Protein AF-0000000087417294 (afdb_homodimer)

Secondary structure (DSSP, 8-state):
--HHHHHHHHHHTSHHHHHHHHHSPPPPP-HHHHHHHHHHHHHHHHHHHHHHHHTT--HHHHHHHHHHHHHHHHHHHHHHHHHHHHHHHHHHHHHHHHHHHHHHH-HHHHHHHHHHHHHHTT--HHHHHHHHHHHHHSHHHHHHHHHHHTS---SSPPPHHHHHHHHHHHHHHHHTGGGHHHHTTTTS---HHHHHHHHHHHHHHHHHHHHHHHHTTSSS-HHHHHHHHHHHHHHHHHHHHHHHHHHHHH-/--HHHHHHHHHHTSHHHHHHHHHSPPPPP-HHHHHHHHHHHHHHHHHHHHHHHHTT--HHHHHHHHHHHHHHHHHHHHHHHHHHHHHHHHHHHHHHHHHHHHHHH-HHHHHHHHHHHHHHTT--HHHHHHHHHHHHHSHHHHHHHHHHHTS---SSPPPHHHHHHHHHHHHHHHHTGGGHHHHTTTTS---HHHHHHHHHHHHHHHHHHHHHHHHTTSSS-HHHHHHHHHHHHHHHHHHHHHHHHHHHHH-

Solvent-accessible surface area (backbone atoms only — not comparable to full-atom values): 24183 Å² total; per-residue (Å²): 132,55,70,66,56,51,50,50,52,52,59,56,38,33,69,70,48,35,48,54,56,54,70,42,78,49,71,79,79,57,58,38,36,32,42,24,18,24,45,31,24,32,31,55,27,38,16,46,43,44,24,37,53,68,62,68,50,62,67,68,53,35,47,53,53,31,52,37,46,42,52,27,51,23,48,28,46,16,50,19,41,21,52,10,38,41,41,47,46,29,28,53,52,30,52,51,50,51,47,55,49,42,46,73,74,39,43,68,39,49,51,50,44,50,42,50,56,42,40,74,69,67,42,55,71,70,60,33,53,51,50,41,49,54,38,66,71,34,65,68,57,35,48,52,49,43,37,37,65,53,49,39,40,47,90,71,66,74,53,26,71,57,43,15,51,41,18,26,51,27,10,44,61,43,20,43,48,37,47,45,48,53,61,72,36,66,94,50,99,66,57,70,66,58,37,48,52,50,16,50,51,47,39,47,50,48,29,26,48,54,20,27,57,47,16,76,50,24,71,51,54,38,66,60,36,8,50,49,32,28,52,51,46,46,48,32,25,48,48,23,28,54,39,32,49,53,46,49,68,71,94,131,54,69,66,58,51,50,50,51,52,57,56,38,33,69,67,47,35,50,54,56,56,70,42,77,49,72,78,78,58,60,36,35,32,44,24,16,25,47,32,25,32,30,54,28,38,17,48,42,43,24,35,53,68,62,69,49,61,66,68,53,36,47,53,52,30,50,37,47,42,53,28,51,24,48,27,46,16,52,18,42,21,53,10,37,42,42,49,46,30,28,52,52,31,52,51,50,49,48,54,48,43,47,73,75,39,43,70,39,49,51,51,45,51,42,50,56,42,41,73,69,68,42,55,72,71,60,32,54,50,50,40,48,55,40,66,70,34,66,68,56,34,48,53,48,45,38,38,65,56,51,39,40,48,90,70,67,73,53,26,69,59,43,15,50,41,17,25,51,26,10,44,62,42,19,42,48,36,47,46,48,52,61,74,37,65,95,51,96,66,57,69,67,59,38,49,51,51,16,49,52,46,39,46,50,49,30,26,48,53,20,26,57,44,16,75,52,25,70,52,55,38,65,59,35,8,49,50,32,28,50,51,44,45,49,33,26,48,48,23,28,53,39,31,49,52,46,49,68,71,93

InterPro domains:
  IPR008217 Ccc1 family [PF01988] (31-244)
  IPR008217 Ccc1 family [PTHR31851] (20-247)

pLDDT: mean 84.47, std 9.91, range [45.81, 96.56]

Foldseek 3Di:
DDPVVVVVVVVCPPPVNVVVVVPDDDDDDLLVLLLQLQLVLQLVLLLLLLLCVLLVHDLVSSLVVSVVCLQVVLLVQLVVLLVVLVVVVVVLVVLLVVVLVCCVPPVVVLLVVQLVQVVVVPDDDPRSVVVSCVQSVDPVSSSCCCCCRVVVDDPDGDHSNVSSVSSSVSSNVNSCQLSVLSVVCVPPPDDSVVSSVNSLVRSLVSQLVSQLVSCVVPDDHSRVSSVVSSVVSVVSNVVSSVVSNVVSVVD/DDPVVVVVVVVCPPPVNVVVVVPDDDDDDLLVLLLLLQLVLLLQLLLLLLLCVLLVHDLVSSLVVSVVCLQVVLLVVLVVLLVVLVVVVVVLVVLLVVVLVCCVPPVVVLLVVQLVQVVVVPDDDPRSVVVSCVQSVDPVSSSCCCCCRVVVDDPDGDHSNVSSVSSSCSSNVNSCQLSVLSVVCVPPPDDSVVSSVNSLVRSLVSQLVSQLVSCVVPDDHSRVSSVVSSVVSVVSNVVSSVVSNVVSVVD

Structure (mmCIF, N/CA/C/O backbone):
data_AF-0000000087417294-model_v1
#
loop_
_entity.id
_entity.type
_entity.pdbx_description
1 polymer 'VIT family protein'
#
loop_
_atom_site.group_PDB
_atom_site.id
_atom_site.type_symbol
_atom_site.label_atom_id
_atom_site.label_alt_id
_atom_site.label_comp_id
_atom_site.label_asym_id
_atom_site.label_entity_id
_atom_site.label_seq_id
_atom_site.pdbx_PDB_ins_code
_atom_site.Cartn_x
_atom_site.Cartn_y
_atom_site.Cartn_z
_atom_site.occupancy
_atom_site.B_iso_or_equiv
_atom_site.auth_seq_id
_atom_site.auth_comp_id
_atom_site.auth_asym_id
_atom_site.auth_atom_id
_atom_site.pdbx_PDB_model_num
ATOM 1 N N . MET A 1 1 ? -22.031 -25.781 8.367 1 61.5 1 MET A N 1
ATOM 2 C CA . MET A 1 1 ? -22.438 -25.234 7.078 1 61.5 1 MET A CA 1
ATOM 3 C C . MET A 1 1 ? -23.875 -25.641 6.75 1 61.5 1 MET A C 1
ATOM 5 O O . MET A 1 1 ? -24.234 -26.812 6.887 1 61.5 1 MET A O 1
ATOM 9 N N . ASN A 1 2 ? -24.688 -24.672 6.629 1 69 2 ASN A N 1
ATOM 10 C CA . ASN A 1 2 ? -26.094 -24.938 6.359 1 69 2 ASN A CA 1
ATOM 11 C C . ASN A 1 2 ? -26.281 -25.531 4.961 1 69 2 ASN A C 1
ATOM 13 O O . ASN A 1 2 ? -25.406 -25.422 4.113 1 69 2 ASN A O 1
ATOM 17 N N . GLU A 1 3 ? -27.234 -26.312 4.801 1 72.31 3 GLU A N 1
ATOM 18 C CA . GLU A 1 3 ? -27.578 -27 3.553 1 72.31 3 GLU A CA 1
ATOM 19 C C . GLU A 1 3 ? -27.594 -26.016 2.381 1 72.31 3 GLU A C 1
ATOM 21 O O . GLU A 1 3 ? -27.156 -26.359 1.28 1 72.31 3 GLU A O 1
ATOM 26 N N . GLN A 1 4 ? -28.031 -24.859 2.648 1 72.19 4 GLN A N 1
ATOM 27 C CA . GLN A 1 4 ? -28.094 -23.844 1.603 1 72.19 4 GLN A CA 1
ATOM 28 C C . GLN A 1 4 ? -26.688 -23.438 1.157 1 72.19 4 GLN A C 1
ATOM 30 O O . GLN A 1 4 ? -26.453 -23.25 -0.035 1 72.19 4 GLN A O 1
ATOM 35 N N . GLN A 1 5 ? -25.859 -23.359 2.125 1 73.56 5 GLN A N 1
ATOM 36 C CA . GLN A 1 5 ? -24.469 -23.016 1.816 1 73.56 5 GLN A CA 1
ATOM 37 C C . GLN A 1 5 ? -23.797 -24.109 1.014 1 73.56 5 GLN A C 1
ATOM 39 O O . GLN A 1 5 ? -23.016 -23.844 0.102 1 73.56 5 GLN A O 1
ATOM 44 N N . HIS A 1 6 ? -24.266 -25.297 1.333 1 77.56 6 HIS A N 1
ATOM 45 C CA . HIS A 1 6 ? -23.703 -26.438 0.629 1 77.56 6 HIS A CA 1
ATOM 46 C C . HIS A 1 6 ? -24.172 -26.484 -0.823 1 77.56 6 HIS A C 1
ATOM 48 O O . HIS A 1 6 ? -23.375 -26.781 -1.724 1 77.56 6 HIS A O 1
ATOM 54 N N . GLU A 1 7 ? -25.406 -26.141 -0.987 1 77.62 7 GLU A N 1
ATOM 55 C CA . GLU A 1 7 ? -25.969 -26.141 -2.338 1 77.62 7 GLU A CA 1
ATOM 56 C C . GLU A 1 7 ? -25.359 -25.016 -3.184 1 77.62 7 GLU A C 1
ATOM 58 O O . GLU A 1 7 ? -25.078 -25.219 -4.371 1 77.62 7 GLU A O 1
ATOM 63 N N . GLN A 1 8 ? -25.172 -23.922 -2.586 1 74.81 8 GLN A N 1
ATOM 64 C CA . GLN A 1 8 ? -24.562 -22.812 -3.301 1 74.81 8 GLN A CA 1
ATOM 65 C C . GLN A 1 8 ? -23.125 -23.141 -3.693 1 74.81 8 GLN A C 1
ATOM 67 O O . GLN A 1 8 ? -22.688 -22.797 -4.797 1 74.81 8 GLN A O 1
ATOM 72 N N . LEU A 1 9 ? -22.484 -23.734 -2.838 1 80.06 9 LEU A N 1
ATOM 73 C CA . LEU A 1 9 ? -21.109 -24.125 -3.088 1 80.06 9 LEU A CA 1
ATOM 74 C C . LEU A 1 9 ? -21.016 -25.125 -4.234 1 80.06 9 LEU A C 1
ATOM 76 O O . LEU A 1 9 ? -20.125 -25.047 -5.074 1 80.06 9 LEU A O 1
ATOM 80 N N . ARG A 1 10 ? -22.062 -26.031 -4.273 1 77.56 10 ARG A N 1
ATOM 81 C CA . ARG A 1 10 ? -22.094 -27.016 -5.355 1 77.56 10 ARG A CA 1
ATOM 82 C C . ARG A 1 10 ? -22.391 -26.344 -6.691 1 77.56 10 ARG A C 1
ATOM 84 O O . ARG A 1 10 ? -21.812 -26.703 -7.719 1 77.56 10 ARG A O 1
ATOM 91 N N . LYS A 1 11 ? -23.297 -25.375 -6.547 1 76.94 11 LYS A N 1
ATOM 92 C CA . LYS A 1 11 ? -23.641 -24.625 -7.758 1 76.94 11 LYS A CA 1
ATOM 93 C C . LYS A 1 11 ? -22.453 -23.844 -8.289 1 76.94 11 LYS A C 1
ATOM 95 O O . LYS A 1 11 ? -22.25 -23.766 -9.508 1 76.94 11 LYS A O 1
ATOM 100 N N . GLU A 1 12 ? -21.625 -23.328 -7.398 1 76.81 12 GLU A N 1
ATOM 101 C CA . GLU A 1 12 ? -20.469 -22.516 -7.766 1 76.81 12 GLU A CA 1
ATOM 102 C C . GLU A 1 12 ? -19.328 -23.375 -8.281 1 76.81 12 GLU A C 1
ATOM 104 O O . GLU A 1 12 ? -18.375 -22.875 -8.875 1 76.81 12 GLU A O 1
ATOM 109 N N . HIS A 1 13 ? -19.531 -24.656 -8.188 1 81.25 13 HIS A N 1
ATOM 110 C CA . HIS A 1 13 ? -18.438 -25.547 -8.578 1 81.25 13 HIS A CA 1
ATOM 111 C C . HIS A 1 13 ? -18.828 -26.422 -9.766 1 81.25 13 HIS A C 1
ATOM 113 O O . HIS A 1 13 ? -18.172 -27.422 -10.047 1 81.25 13 HIS A O 1
ATOM 119 N N . ARG A 1 14 ? -19.953 -25.969 -10.398 1 73.75 14 ARG A N 1
ATOM 120 C CA . ARG A 1 14 ? -20.281 -26.562 -11.688 1 73.75 14 ARG A CA 1
ATOM 121 C C . ARG A 1 14 ? -19.219 -26.219 -12.734 1 73.75 14 ARG A C 1
ATOM 123 O O . ARG A 1 14 ? -18.641 -25.125 -12.688 1 73.75 14 ARG A O 1
ATOM 130 N N . PRO A 1 15 ? -18.969 -27.109 -13.594 1 76.44 15 PRO A N 1
ATOM 131 C CA . PRO A 1 15 ? -17.875 -26.922 -14.562 1 76.44 15 PRO A CA 1
ATOM 132 C C . PRO A 1 15 ? -17.984 -25.609 -15.312 1 76.44 15 PRO A C 1
ATOM 134 O O . PRO A 1 15 ? -16.969 -24.938 -15.523 1 76.44 15 PRO A O 1
ATOM 137 N N . GLU A 1 16 ? -19.109 -25.188 -15.742 1 77.69 16 GLU A N 1
ATOM 138 C CA . GLU A 1 16 ? -19.281 -23.938 -16.484 1 77.69 16 GLU A CA 1
ATOM 139 C C . GLU A 1 16 ? -18.938 -22.734 -15.609 1 77.69 16 GLU A C 1
ATOM 141 O O . GLU A 1 16 ? -18.297 -21.781 -16.062 1 77.69 16 GLU A O 1
ATOM 146 N N . ALA A 1 17 ? -19.391 -22.812 -14.391 1 73.5 17 ALA A N 1
ATOM 147 C CA . ALA A 1 17 ? -19.125 -21.719 -13.445 1 73.5 17 ALA A CA 1
ATOM 148 C C . ALA A 1 17 ? -17.641 -21.625 -13.125 1 73.5 17 ALA A C 1
ATOM 150 O O . ALA A 1 17 ? -17.094 -20.516 -13.023 1 73.5 17 ALA A O 1
ATOM 151 N N . VAL A 1 18 ? -17.094 -22.75 -12.992 1 77.12 18 VAL A N 1
ATOM 152 C CA . VAL A 1 18 ? -15.664 -22.797 -12.688 1 77.12 18 VAL A CA 1
ATOM 153 C C . VAL A 1 18 ? -14.867 -22.219 -13.844 1 77.12 18 VAL A C 1
ATOM 155 O O . VAL A 1 18 ? -13.984 -21.375 -13.633 1 77.12 18 VAL A O 1
ATOM 158 N N . ALA A 1 19 ? -15.219 -22.594 -15.008 1 74.44 19 ALA A N 1
ATOM 159 C CA . ALA A 1 19 ? -14.516 -22.125 -16.188 1 74.44 19 ALA A CA 1
ATOM 160 C C . ALA A 1 19 ? -14.609 -20.609 -16.328 1 74.44 19 ALA A C 1
ATOM 162 O O . ALA A 1 19 ? -13.625 -19.938 -16.641 1 74.44 19 ALA A O 1
ATOM 163 N N . LYS A 1 20 ? -15.773 -20.109 -16.109 1 72.44 20 LYS A N 1
ATOM 164 C CA . LYS A 1 20 ? -16 -18.656 -16.219 1 72.44 20 LYS A CA 1
ATOM 165 C C . LYS A 1 20 ? -15.203 -17.906 -15.156 1 72.44 20 LYS A C 1
ATOM 167 O O . LYS A 1 20 ? -14.594 -16.875 -15.438 1 72.44 20 LYS A O 1
ATOM 172 N N . ARG A 1 21 ? -15.211 -18.422 -13.977 1 74.12 21 ARG A N 1
ATOM 173 C CA . ARG A 1 21 ? -14.539 -17.766 -12.852 1 74.12 21 ARG A CA 1
ATOM 174 C C . ARG A 1 21 ? -13.023 -17.766 -13.047 1 74.12 21 ARG A C 1
ATOM 176 O O . ARG A 1 21 ? -12.367 -16.75 -12.844 1 74.12 21 ARG A O 1
ATOM 183 N N . ILE A 1 22 ? -12.555 -18.859 -13.438 1 73.19 22 ILE A N 1
ATOM 184 C CA . ILE A 1 22 ? -11.109 -19.016 -13.578 1 73.19 22 ILE A CA 1
ATOM 185 C C . ILE A 1 22 ? -10.617 -18.172 -14.766 1 73.19 22 ILE A C 1
ATOM 187 O O . ILE A 1 22 ? -9.516 -17.625 -14.727 1 73.19 22 ILE A O 1
ATOM 191 N N . ALA A 1 23 ? -11.453 -18.047 -15.734 1 69.62 23 ALA A N 1
ATOM 192 C CA . ALA A 1 23 ? -11.094 -17.266 -16.906 1 69.62 23 ALA A CA 1
ATOM 193 C C . ALA A 1 23 ? -11.07 -15.773 -16.594 1 69.62 23 ALA A C 1
ATOM 195 O O . ALA A 1 23 ? -10.414 -14.992 -17.297 1 69.62 23 ALA A O 1
ATOM 196 N N . GLY A 1 24 ? -11.68 -15.469 -15.555 1 65.31 24 GLY A N 1
ATOM 197 C CA . GLY A 1 24 ? -11.75 -14.062 -15.195 1 65.31 24 GLY A CA 1
ATOM 198 C C . GLY A 1 24 ? -10.5 -13.562 -14.492 1 65.31 24 GLY A C 1
ATOM 199 O O . GLY A 1 24 ? -9.68 -14.359 -14.039 1 65.31 24 GLY A O 1
ATOM 200 N N . GLU A 1 25 ? -10.203 -12.266 -14.625 1 63.78 25 GLU A N 1
ATOM 201 C CA . GLU A 1 25 ? -9.062 -11.648 -13.961 1 63.78 25 GLU A CA 1
ATOM 202 C C . GLU A 1 25 ? -9.258 -11.609 -12.445 1 63.78 25 GLU A C 1
ATOM 204 O O . GLU A 1 25 ? -10.367 -11.359 -11.961 1 63.78 25 GLU A O 1
ATOM 209 N N . PRO A 1 26 ? -8.211 -12.078 -11.797 1 64.19 26 PRO A N 1
ATOM 210 C CA . PRO A 1 26 ? -8.328 -11.992 -10.336 1 64.19 26 PRO A CA 1
ATOM 211 C C . PRO A 1 26 ? -8.656 -10.578 -9.852 1 64.19 26 PRO A C 1
ATOM 213 O O . PRO A 1 26 ? -8.227 -9.602 -10.469 1 64.19 26 PRO A O 1
ATOM 216 N N . LEU A 1 27 ? -9.523 -10.469 -9.008 1 60.12 27 LEU A N 1
ATOM 217 C CA . LEU A 1 27 ? -9.969 -9.18 -8.492 1 60.12 27 LEU A CA 1
ATOM 218 C C . LEU A 1 27 ? -8.859 -8.508 -7.688 1 60.12 27 LEU A C 1
ATOM 220 O O . LEU A 1 27 ? -8.234 -9.141 -6.836 1 60.12 27 LEU A O 1
ATOM 224 N N . GLN A 1 28 ? -8.523 -7.387 -8.258 1 65.25 28 GLN A N 1
ATOM 225 C CA . GLN A 1 28 ? -7.594 -6.555 -7.496 1 65.25 28 GLN A CA 1
ATOM 226 C C . GLN A 1 28 ? -8.242 -6.039 -6.215 1 65.25 28 GLN A C 1
ATOM 228 O O . GLN A 1 28 ? -9.422 -5.684 -6.211 1 65.25 28 GLN A O 1
ATOM 233 N N . ASN A 1 29 ? -7.477 -6.242 -5.129 1 77.31 29 ASN A N 1
ATOM 234 C CA . ASN A 1 29 ? -8.039 -5.797 -3.857 1 77.31 29 ASN A CA 1
ATOM 235 C C . ASN A 1 29 ? -7.414 -4.48 -3.4 1 77.31 29 ASN A C 1
ATOM 237 O O . ASN A 1 29 ? -6.199 -4.305 -3.475 1 77.31 29 ASN A O 1
ATOM 241 N N . TYR A 1 30 ? -8.273 -3.475 -3.174 1 86.44 30 TYR A N 1
ATOM 242 C CA . TYR A 1 30 ? -7.848 -2.156 -2.717 1 86.44 30 TYR A CA 1
ATOM 243 C C . TYR A 1 30 ? -8.203 -1.95 -1.248 1 86.44 30 TYR A C 1
ATOM 245 O O . TYR A 1 30 ? -8.43 -0.82 -0.811 1 86.44 30 TYR A O 1
ATOM 253 N N . LEU A 1 31 ? -8.273 -3.033 -0.573 1 86.12 31 LEU A N 1
ATOM 254 C CA . LEU A 1 31 ? -8.617 -2.996 0.844 1 86.12 31 LEU A CA 1
ATOM 255 C C . LEU A 1 31 ? -7.562 -2.234 1.641 1 86.12 31 LEU A C 1
ATOM 257 O O . LEU A 1 31 ? -7.898 -1.429 2.512 1 86.12 31 LEU A O 1
ATOM 261 N N . ARG A 1 32 ? -6.359 -2.49 1.331 1 87.75 32 ARG A N 1
ATOM 262 C CA . ARG A 1 32 ? -5.277 -1.798 2.02 1 87.75 32 ARG A CA 1
ATOM 263 C C . ARG A 1 32 ? -5.371 -0.29 1.815 1 87.75 32 ARG A C 1
ATOM 265 O O . ARG A 1 32 ? -5.242 0.48 2.77 1 87.75 32 ARG A O 1
ATOM 272 N N . ASP A 1 33 ? -5.621 0.11 0.628 1 92.62 33 ASP A N 1
ATOM 273 C CA . ASP A 1 33 ? -5.727 1.525 0.285 1 92.62 33 ASP A CA 1
ATOM 274 C C . ASP A 1 33 ? -6.898 2.182 1.008 1 92.62 33 ASP A C 1
ATOM 276 O O . ASP A 1 33 ? -6.789 3.314 1.481 1 92.62 33 ASP A O 1
ATOM 280 N N . PHE A 1 34 ? -8 1.476 1.045 1 91.81 34 PHE A N 1
ATOM 281 C CA . PHE A 1 34 ? -9.195 1.968 1.723 1 91.81 34 PHE A CA 1
ATOM 282 C C . PHE A 1 34 ? -8.938 2.143 3.215 1 91.81 34 PHE A C 1
ATOM 284 O O . PHE A 1 34 ? -9.266 3.184 3.787 1 91.81 34 PHE A O 1
ATOM 291 N N . VAL A 1 35 ? -8.391 1.162 3.824 1 90.5 35 VAL A N 1
ATOM 292 C CA . VAL A 1 35 ? -8.133 1.181 5.262 1 90.5 35 VAL A CA 1
ATOM 293 C C . VAL A 1 35 ? -7.105 2.26 5.59 1 90.5 35 VAL A C 1
ATOM 295 O O . VAL A 1 35 ? -7.289 3.033 6.531 1 90.5 35 VAL A O 1
ATOM 298 N N . TYR A 1 36 ? -6.113 2.264 4.797 1 90.75 36 TYR A N 1
ATOM 299 C CA . TYR A 1 36 ? -5.039 3.238 4.961 1 90.75 36 TYR A CA 1
ATOM 300 C C . TYR A 1 36 ? -5.586 4.66 4.902 1 90.75 36 TYR A C 1
ATOM 302 O O . TYR A 1 36 ? -5.336 5.465 5.805 1 90.75 36 TYR A O 1
ATOM 310 N N . GLY A 1 37 ? -6.289 4.969 3.895 1 92.88 37 GLY A N 1
ATOM 311 C CA . GLY A 1 37 ? -6.867 6.293 3.729 1 92.88 37 GLY A CA 1
ATOM 312 C C . GLY A 1 37 ? -7.844 6.66 4.828 1 92.88 37 GLY A C 1
ATOM 313 O O . GLY A 1 37 ? -7.809 7.777 5.348 1 92.88 37 GLY A O 1
ATOM 314 N N . SER A 1 38 ? -8.68 5.746 5.172 1 93.94 38 SER A N 1
ATOM 315 C CA . SER A 1 38 ? -9.719 5.988 6.168 1 93.94 38 SER A CA 1
ATOM 316 C C . SER A 1 38 ? -9.109 6.328 7.527 1 93.94 38 SER A C 1
ATOM 318 O O . SER A 1 38 ? -9.469 7.34 8.133 1 93.94 38 SER A O 1
ATOM 320 N N . ILE A 1 39 ? -8.211 5.562 7.953 1 91.12 39 ILE A N 1
ATOM 321 C CA . ILE A 1 39 ? -7.648 5.707 9.289 1 91.12 39 ILE A CA 1
ATOM 322 C C . ILE A 1 39 ? -6.766 6.949 9.344 1 91.12 39 ILE A C 1
ATOM 324 O O . ILE A 1 39 ? -6.867 7.75 10.281 1 91.12 39 ILE A O 1
ATOM 328 N N . ASP A 1 40 ? -5.965 7.113 8.344 1 92 40 ASP A N 1
ATOM 329 C CA . ASP A 1 40 ? -5.07 8.266 8.336 1 92 40 ASP A CA 1
ATOM 330 C C . ASP A 1 40 ? -5.855 9.57 8.289 1 92 40 ASP A C 1
ATOM 332 O O . ASP A 1 40 ? -5.508 10.539 8.977 1 92 40 ASP A O 1
ATOM 336 N N . GLY A 1 41 ? -6.809 9.586 7.438 1 91.75 41 GLY A N 1
ATOM 337 C CA . GLY A 1 41 ? -7.648 10.766 7.371 1 91.75 41 GLY A CA 1
ATOM 338 C C . GLY A 1 41 ? -8.281 11.125 8.703 1 91.75 41 GLY A C 1
ATOM 339 O O . GLY A 1 41 ? -8.289 12.289 9.102 1 91.75 41 GLY A O 1
ATOM 340 N N . CYS A 1 42 ? -8.758 10.172 9.344 1 91.62 42 CYS A N 1
ATOM 341 C CA . CYS A 1 42 ? -9.422 10.367 10.625 1 91.62 42 CYS A CA 1
ATOM 342 C C . CYS A 1 42 ? -8.438 10.836 11.688 1 91.62 42 CYS A C 1
ATOM 344 O O . CYS A 1 42 ? -8.727 11.766 12.445 1 91.62 42 CYS A O 1
ATOM 346 N N . VAL A 1 43 ? -7.309 10.227 11.711 1 87.75 43 VAL A N 1
ATOM 347 C CA . VAL A 1 43 ? -6.301 10.531 12.727 1 87.75 43 VAL A CA 1
ATOM 348 C C . VAL A 1 43 ? -5.766 11.945 12.516 1 87.75 43 VAL A C 1
ATOM 350 O O . VAL A 1 43 ? -5.652 12.719 13.469 1 87.75 43 VAL A O 1
ATOM 353 N N . THR A 1 44 ? -5.461 12.289 11.336 1 86 44 THR A N 1
ATOM 354 C CA . THR A 1 44 ? -4.836 13.578 11.055 1 86 44 THR A CA 1
ATOM 355 C C . THR A 1 44 ? -5.828 14.719 11.266 1 86 44 THR A C 1
ATOM 357 O O . THR A 1 44 ? -5.465 15.781 11.773 1 86 44 THR A O 1
ATOM 360 N N . THR A 1 45 ? -7.016 14.5 10.836 1 89 45 THR A N 1
ATOM 361 C CA . THR A 1 45 ? -8.023 15.539 11.039 1 89 45 THR A CA 1
ATOM 362 C C . THR A 1 45 ? -8.32 15.711 12.523 1 89 45 THR A C 1
ATOM 364 O O . THR A 1 45 ? -8.461 16.844 13.008 1 89 45 THR A O 1
ATOM 367 N N . PHE A 1 46 ? -8.477 14.672 13.211 1 87.88 46 PHE A N 1
ATOM 368 C CA . PHE A 1 46 ? -8.719 14.75 14.648 1 87.88 46 PHE A CA 1
ATOM 369 C C . PHE A 1 46 ? -7.555 15.438 15.352 1 87.88 46 PHE A C 1
ATOM 371 O O . PHE A 1 46 ? -7.754 16.172 16.328 1 87.88 46 PHE A O 1
ATOM 378 N N . ALA A 1 47 ? -6.418 15.164 14.852 1 81.5 47 ALA A N 1
ATOM 379 C CA . ALA A 1 47 ? -5.242 15.828 15.406 1 81.5 47 ALA A CA 1
ATOM 380 C C . ALA A 1 47 ? -5.355 17.344 15.273 1 81.5 47 ALA A C 1
ATOM 382 O O . ALA A 1 47 ? -4.988 18.078 16.188 1 81.5 47 ALA A O 1
ATOM 383 N N . VAL A 1 48 ? -5.758 17.797 14.164 1 80.19 48 VAL A N 1
ATOM 384 C CA . VAL A 1 48 ? -5.953 19.234 13.945 1 80.19 48 VAL A CA 1
ATOM 385 C C . VAL A 1 48 ? -7.02 19.766 14.898 1 80.19 48 VAL A C 1
ATOM 387 O O . VAL A 1 48 ? -6.836 20.812 15.523 1 80.19 48 VAL A O 1
ATOM 390 N N . VAL A 1 49 ? -8.125 19.062 15.008 1 85.25 49 VAL A N 1
ATOM 391 C CA . VAL A 1 49 ? -9.211 19.422 15.914 1 85.25 49 VAL A CA 1
ATOM 392 C C . VAL A 1 49 ? -8.68 19.516 17.344 1 85.25 49 VAL A C 1
ATOM 394 O O . VAL A 1 49 ? -8.922 20.516 18.031 1 85.25 49 VAL A O 1
ATOM 397 N N . SER A 1 50 ? -8 18.531 17.75 1 82.75 50 SER A N 1
ATOM 398 C CA . SER A 1 50 ? -7.465 18.453 19.094 1 82.75 50 SER A CA 1
ATOM 399 C C . SER A 1 50 ? -6.453 19.578 19.344 1 82.75 50 SER A C 1
ATOM 401 O O . SER A 1 50 ? -6.418 20.156 20.438 1 82.75 50 SER A O 1
ATOM 403 N N . GLY A 1 51 ? -5.66 19.797 18.391 1 75.56 51 GLY A N 1
ATOM 404 C CA . GLY A 1 51 ? -4.68 20.859 18.516 1 75.56 51 GLY A CA 1
ATOM 405 C C . GLY A 1 51 ? -5.309 22.234 18.656 1 75.56 51 GLY A C 1
ATOM 406 O O . GLY A 1 51 ? -4.887 23.031 19.5 1 75.56 51 GLY A O 1
ATOM 407 N N . VAL A 1 52 ? -6.277 22.562 17.891 1 77.69 52 VAL A N 1
ATOM 408 C CA . VAL A 1 52 ? -6.938 23.875 17.891 1 77.69 52 VAL A CA 1
ATOM 409 C C . VAL A 1 52 ? -7.711 24.062 19.188 1 77.69 52 VAL A C 1
ATOM 411 O O . VAL A 1 52 ? -7.652 25.125 19.797 1 77.69 52 VAL A O 1
ATOM 414 N N . ILE A 1 53 ? -8.406 23.062 19.594 1 80.69 53 ILE A N 1
ATOM 415 C CA . ILE A 1 53 ? -9.172 23.125 20.828 1 80.69 53 ILE A CA 1
ATOM 416 C C . ILE A 1 53 ? -8.219 23.219 22.016 1 80.69 53 ILE A C 1
ATOM 418 O O . ILE A 1 53 ? -8.484 23.938 22.984 1 80.69 53 ILE A O 1
ATOM 422 N N . GLY A 1 54 ? -7.223 22.453 21.969 1 75.31 54 GLY A N 1
ATOM 423 C CA . GLY A 1 54 ? -6.215 22.531 23.016 1 75.31 54 GLY A CA 1
ATOM 424 C C . GLY A 1 54 ? -5.582 23.906 23.141 1 75.31 54 GLY A C 1
ATOM 425 O O . GLY A 1 54 ? -5.195 24.328 24.234 1 75.31 54 GLY A O 1
ATOM 426 N N . ALA A 1 55 ? -5.484 24.594 22.047 1 72 55 ALA A N 1
ATOM 427 C CA . ALA A 1 55 ? -4.93 25.938 22.016 1 72 55 ALA A CA 1
ATOM 428 C C . ALA A 1 55 ? -5.996 26.984 22.344 1 72 55 ALA A C 1
ATOM 430 O O . ALA A 1 55 ? -5.719 28.188 22.359 1 72 55 ALA A O 1
ATOM 431 N N . GLU A 1 56 ? -7.223 26.578 22.562 1 79.44 56 GLU A N 1
ATOM 432 C CA . GLU A 1 56 ? -8.352 27.438 22.922 1 79.44 56 GLU A CA 1
ATOM 433 C C . GLU A 1 56 ? -8.641 28.453 21.828 1 79.44 56 GLU A C 1
ATOM 435 O O . GLU A 1 56 ? -8.852 29.641 22.109 1 79.44 56 GLU A O 1
ATOM 440 N N . LEU A 1 57 ? -8.562 27.984 20.688 1 77.25 57 LEU A N 1
ATOM 441 C CA . LEU A 1 57 ? -8.906 28.812 19.531 1 77.25 57 LEU A CA 1
ATOM 442 C C . LEU A 1 57 ? -10.383 28.656 19.188 1 77.25 57 LEU A C 1
ATOM 444 O O . LEU A 1 57 ? -11.023 27.688 19.578 1 77.25 57 LEU A O 1
ATOM 448 N N . PRO A 1 58 ? -10.914 29.656 18.453 1 82.25 58 PRO A N 1
ATOM 449 C CA . PRO A 1 58 ? -12.344 29.609 18.109 1 82.25 58 PRO A CA 1
ATOM 450 C C . PRO A 1 58 ? -12.695 28.438 17.203 1 82.25 58 PRO A C 1
ATOM 452 O O . PRO A 1 58 ? -11.844 27.922 16.484 1 82.25 58 PRO A O 1
ATOM 455 N N . VAL A 1 59 ? -13.953 28.062 17.188 1 87.25 59 VAL A N 1
ATOM 456 C CA . VAL A 1 59 ? -14.492 26.922 16.438 1 87.25 59 VAL A CA 1
ATOM 457 C C . VAL A 1 59 ? -14.305 27.156 14.945 1 87.25 59 VAL A C 1
ATOM 459 O O . VAL A 1 59 ? -14.07 26.219 14.188 1 87.25 59 VAL A O 1
ATOM 462 N N . SER A 1 60 ? -14.359 28.406 14.586 1 8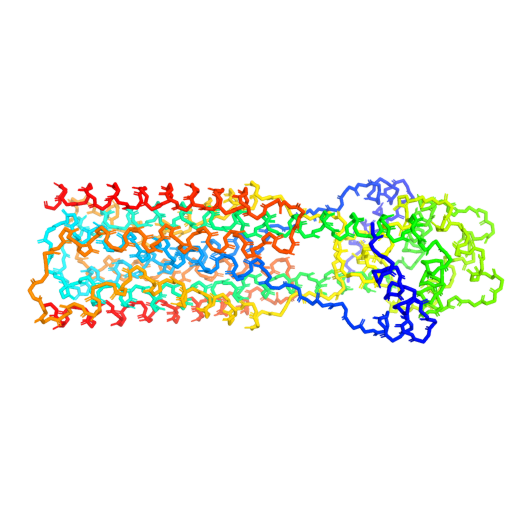5.19 60 SER A N 1
ATOM 463 C CA . SER A 1 60 ? -14.195 28.734 13.172 1 85.19 60 SER A CA 1
ATOM 464 C C . SER A 1 60 ? -12.82 28.297 12.664 1 85.19 60 SER A C 1
ATOM 466 O O . SER A 1 60 ? -12.68 27.891 11.508 1 85.19 60 SER A O 1
ATOM 468 N N . VAL A 1 61 ? -11.875 28.281 13.523 1 80.38 61 VAL A N 1
ATOM 469 C CA . VAL A 1 61 ? -10.508 27.906 13.164 1 80.38 61 VAL A CA 1
ATOM 470 C C . VAL A 1 61 ? -10.43 26.391 12.953 1 80.38 61 VAL A C 1
ATOM 472 O O . VAL A 1 61 ? -9.734 25.922 12.062 1 80.38 61 VAL A O 1
ATOM 475 N N . VAL A 1 62 ? -11.125 25.672 13.672 1 84.19 62 VAL A N 1
ATOM 476 C CA . VAL A 1 62 ? -11.172 24.219 13.523 1 84.19 62 VAL A CA 1
ATOM 477 C C . VAL A 1 62 ? -11.703 23.859 12.133 1 84.19 62 VAL A C 1
ATOM 479 O O . VAL A 1 62 ? -11.141 23 11.453 1 84.19 62 VAL A O 1
ATOM 482 N N . VAL A 1 63 ? -12.734 24.5 11.75 1 86.81 63 VAL A N 1
ATOM 483 C CA . VAL A 1 63 ? -13.391 24.188 10.492 1 86.81 63 VAL A CA 1
ATOM 484 C C . VAL A 1 63 ? -12.477 24.547 9.328 1 86.81 63 VAL A C 1
ATOM 486 O O . VAL A 1 63 ? -12.281 23.75 8.406 1 86.81 63 VAL A O 1
ATOM 489 N N . ILE A 1 64 ? -11.875 25.656 9.422 1 80.88 64 ILE A N 1
ATOM 490 C CA . ILE A 1 64 ? -11.031 26.141 8.336 1 80.88 64 ILE A CA 1
ATOM 491 C C . ILE A 1 64 ? -9.781 25.266 8.227 1 80.88 64 ILE A C 1
ATOM 493 O O . ILE A 1 64 ? -9.492 24.734 7.156 1 80.88 64 ILE A O 1
ATOM 497 N N . LEU A 1 65 ? -9.109 25.062 9.328 1 77.75 65 LEU A N 1
ATOM 498 C CA . LEU A 1 65 ? -7.871 24.281 9.312 1 77.75 65 LEU A CA 1
ATOM 499 C C . LEU A 1 65 ? -8.156 22.812 9.078 1 77.75 65 LEU A C 1
ATOM 501 O O . LEU A 1 65 ? -7.367 22.109 8.445 1 77.75 65 LEU A O 1
ATOM 505 N N . GLY A 1 66 ? -9.266 22.422 9.648 1 84.62 66 GLY A N 1
ATOM 506 C CA . GLY A 1 66 ? -9.656 21.031 9.461 1 84.62 66 GLY A CA 1
ATOM 507 C C . GLY A 1 66 ? -9.914 20.672 8.008 1 84.62 66 GLY A C 1
ATOM 508 O O . GLY A 1 66 ? -9.398 19.672 7.512 1 84.62 66 GLY A O 1
ATOM 509 N N . PHE A 1 67 ? -10.609 21.516 7.32 1 85.81 67 PHE A N 1
ATOM 510 C CA . PHE A 1 67 ? -10.914 21.266 5.918 1 85.81 67 PHE A CA 1
ATOM 511 C C . PHE A 1 67 ? -9.672 21.438 5.051 1 85.81 67 PHE A C 1
ATOM 513 O O . PHE A 1 67 ? -9.461 20.672 4.102 1 85.81 67 PHE A O 1
ATOM 520 N N . ALA A 1 68 ? -8.977 22.469 5.348 1 80.69 68 ALA A N 1
ATOM 521 C CA . ALA A 1 68 ? -7.734 22.688 4.613 1 80.69 68 ALA A CA 1
ATOM 522 C C . ALA A 1 68 ? -6.812 21.469 4.73 1 80.69 68 ALA A C 1
ATOM 524 O O . ALA A 1 68 ? -6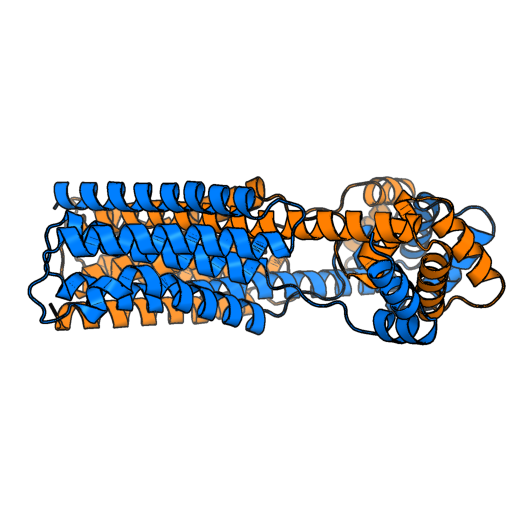.27 21 3.729 1 80.69 68 ALA A O 1
ATOM 525 N N . ASN A 1 69 ? -6.637 21 5.91 1 81.38 69 ASN A N 1
ATOM 526 C CA . ASN A 1 69 ? -5.789 19.828 6.156 1 81.38 69 ASN A CA 1
ATOM 527 C C . ASN A 1 69 ? -6.352 18.578 5.496 1 81.38 69 ASN A C 1
ATOM 529 O O . ASN A 1 69 ? -5.602 17.781 4.93 1 81.38 69 ASN A O 1
ATOM 533 N N . LEU A 1 70 ? -7.617 18.438 5.602 1 87.94 70 LEU A N 1
ATOM 534 C CA . LEU A 1 70 ? -8.281 17.25 5.051 1 87.94 70 LEU A CA 1
ATOM 535 C C . LEU A 1 70 ? -8.023 17.141 3.553 1 87.94 70 LEU A C 1
ATOM 537 O O . LEU A 1 70 ? -7.637 16.078 3.066 1 87.94 70 LEU A O 1
ATOM 541 N N . PHE A 1 71 ? -8.141 18.188 2.844 1 84.31 71 PHE A N 1
ATOM 542 C CA . PHE A 1 71 ? -7.992 18.141 1.394 1 84.31 71 PHE A CA 1
ATOM 543 C C . PHE A 1 71 ? -6.52 18.109 0.999 1 84.31 71 PHE A C 1
ATOM 545 O O . PHE A 1 71 ? -6.129 17.359 0.099 1 84.31 71 PHE A O 1
ATOM 552 N N . ALA A 1 72 ? -5.746 18.938 1.667 1 81.19 72 ALA A N 1
ATOM 553 C CA . ALA A 1 72 ? -4.32 18.969 1.352 1 81.19 72 ALA A CA 1
ATOM 554 C C . ALA A 1 72 ? -3.656 17.625 1.652 1 81.19 72 ALA A C 1
ATOM 556 O O . ALA A 1 72 ? -2.912 17.094 0.824 1 81.19 72 ALA A O 1
ATOM 557 N N . ASP A 1 73 ? -3.9 17.078 2.816 1 85.69 73 ASP A N 1
ATOM 558 C CA . ASP A 1 73 ? -3.322 15.797 3.209 1 85.69 73 ASP A CA 1
ATOM 559 C C . ASP A 1 73 ? -3.883 14.656 2.361 1 85.69 73 ASP A C 1
ATOM 561 O O . ASP A 1 73 ? -3.166 13.711 2.029 1 85.69 73 ASP A O 1
ATOM 565 N N . GLY A 1 74 ? -5.191 14.766 2.121 1 89.81 74 GLY A N 1
ATOM 566 C CA . GLY A 1 74 ? -5.789 13.766 1.253 1 89.81 74 GLY A CA 1
ATOM 567 C C . GLY A 1 74 ? -5.16 13.719 -0.127 1 89.81 74 GLY A C 1
ATOM 568 O O . GLY A 1 74 ? -4.871 12.641 -0.648 1 89.81 74 GLY A O 1
ATOM 569 N N . PHE A 1 75 ? -5.043 14.875 -0.665 1 87.81 75 PHE A N 1
ATOM 570 C CA . PHE A 1 75 ? -4.426 14.953 -1.982 1 87.81 75 PHE A CA 1
ATOM 571 C C . PHE A 1 75 ? -2.982 14.469 -1.933 1 87.81 75 PHE A C 1
ATOM 573 O O . PHE A 1 75 ? -2.543 13.719 -2.809 1 87.81 75 PHE A O 1
ATOM 580 N N . SER A 1 76 ? -2.232 14.898 -0.958 1 87.5 76 SER A N 1
ATOM 581 C CA . SER A 1 76 ? -0.853 14.453 -0.781 1 87.5 76 SER A CA 1
ATOM 582 C C . SER A 1 76 ? -0.77 12.938 -0.661 1 87.5 76 SER A C 1
ATOM 584 O O . SER A 1 76 ? 0.086 12.305 -1.283 1 87.5 76 SER A O 1
ATOM 586 N N . MET A 1 77 ? -1.62 12.328 0.084 1 91.88 77 MET A N 1
ATOM 587 C CA . MET A 1 77 ? -1.625 10.883 0.281 1 91.88 77 MET A CA 1
ATOM 588 C C . MET A 1 77 ? -1.969 10.164 -1.017 1 91.88 77 MET A C 1
ATOM 590 O O . MET A 1 77 ? -1.396 9.109 -1.317 1 91.88 77 MET A O 1
ATOM 594 N N . ALA A 1 78 ? -2.93 10.75 -1.704 1 92.94 78 ALA A N 1
ATOM 595 C CA . ALA A 1 78 ? -3.318 10.156 -2.98 1 92.94 78 ALA A CA 1
ATOM 596 C C . ALA A 1 78 ? -2.15 10.148 -3.961 1 92.94 78 ALA A C 1
ATOM 598 O O . ALA A 1 78 ? -1.891 9.141 -4.621 1 92.94 78 ALA A O 1
ATOM 599 N N . VAL A 1 79 ? -1.533 11.234 -4.074 1 90.62 79 VAL A N 1
ATOM 600 C CA . VAL A 1 79 ? -0.405 11.359 -4.992 1 90.62 79 VAL A CA 1
ATOM 601 C C . VAL A 1 79 ? 0.717 10.414 -4.566 1 90.62 79 VAL A C 1
ATOM 603 O O . VAL A 1 79 ? 1.312 9.734 -5.402 1 90.62 79 VAL A O 1
ATOM 606 N N . SER A 1 80 ? 1.034 10.406 -3.312 1 90.94 80 SER A N 1
ATOM 607 C CA . SER A 1 80 ? 2.088 9.523 -2.816 1 90.94 80 SER A CA 1
ATOM 608 C C . SER A 1 80 ? 1.736 8.055 -3.045 1 90.94 80 SER A C 1
ATOM 610 O O . SER A 1 80 ? 2.6 7.258 -3.408 1 90.94 80 SER A O 1
ATOM 612 N N . ASN A 1 81 ? 0.509 7.715 -2.768 1 92.44 81 ASN A N 1
ATOM 613 C CA . ASN A 1 81 ? 0.068 6.352 -3.033 1 92.44 81 ASN A CA 1
ATOM 614 C C . ASN A 1 81 ? 0.146 6.016 -4.52 1 92.44 81 ASN A C 1
ATOM 616 O O . ASN A 1 81 ? 0.488 4.891 -4.891 1 92.44 81 ASN A O 1
ATOM 620 N N . TYR A 1 82 ? -0.252 6.93 -5.344 1 92.31 82 TYR A N 1
ATOM 621 C CA . TYR A 1 82 ? -0.131 6.758 -6.785 1 92.31 82 TYR A CA 1
ATOM 622 C C . TYR A 1 82 ? 1.307 6.438 -7.18 1 92.31 82 TYR A C 1
ATOM 624 O O . TYR A 1 82 ? 1.561 5.465 -7.895 1 92.31 82 TYR A O 1
ATOM 632 N N . LEU A 1 83 ? 2.145 7.211 -6.73 1 89.12 83 LEU A N 1
ATOM 633 C CA . LEU A 1 83 ? 3.549 7.055 -7.09 1 89.12 83 LEU A CA 1
ATOM 634 C C . LEU A 1 83 ? 4.117 5.762 -6.52 1 89.12 83 LEU A C 1
ATOM 636 O O . LEU A 1 83 ? 4.945 5.105 -7.156 1 89.12 83 LEU A O 1
ATOM 640 N N . GLY A 1 84 ? 3.766 5.461 -5.266 1 88.75 84 GLY A N 1
ATOM 641 C CA . GLY A 1 84 ? 4.188 4.191 -4.695 1 88.75 84 GLY A CA 1
ATOM 642 C C . GLY A 1 84 ? 3.684 2.992 -5.477 1 88.75 84 GLY A C 1
ATOM 643 O O . GLY A 1 84 ? 4.445 2.064 -5.758 1 88.75 84 GLY A O 1
ATOM 644 N N . THR A 1 85 ? 2.426 3.002 -5.816 1 89.25 85 THR A N 1
ATOM 645 C CA . THR A 1 85 ? 1.835 1.919 -6.594 1 89.25 85 THR A CA 1
ATOM 646 C C . THR A 1 85 ? 2.447 1.859 -7.992 1 89.25 85 THR A C 1
ATOM 648 O O . THR A 1 85 ? 2.658 0.774 -8.539 1 89.25 85 THR A O 1
ATOM 651 N N . ARG A 1 86 ? 2.629 3.006 -8.516 1 87.94 86 ARG A N 1
ATOM 652 C CA . ARG A 1 86 ? 3.27 3.078 -9.82 1 87.94 86 ARG A CA 1
ATOM 653 C C . ARG A 1 86 ? 4.66 2.453 -9.789 1 87.94 86 ARG A C 1
ATOM 655 O O . ARG A 1 86 ? 5.09 1.83 -10.758 1 87.94 86 ARG A O 1
ATOM 662 N N . ALA A 1 87 ? 5.391 2.703 -8.789 1 85.44 87 ALA A N 1
ATOM 663 C CA . ALA A 1 87 ? 6.707 2.094 -8.625 1 85.44 87 ALA A CA 1
ATOM 664 C C . ALA A 1 87 ? 6.609 0.571 -8.617 1 85.44 87 ALA A C 1
ATOM 666 O O . ALA A 1 87 ? 7.48 -0.116 -9.156 1 85.44 87 ALA A O 1
ATOM 667 N N . GLU A 1 88 ? 5.594 0.052 -8 1 85.31 88 GLU A N 1
ATOM 668 C CA . GLU A 1 88 ? 5.371 -1.391 -7.988 1 85.31 88 GLU A CA 1
ATOM 669 C C . GLU A 1 88 ? 5.055 -1.912 -9.391 1 85.31 88 GLU A C 1
ATOM 671 O O . GLU A 1 88 ? 5.496 -3 -9.766 1 85.31 88 GLU A O 1
ATOM 676 N N . GLU A 1 89 ? 4.238 -1.176 -10.062 1 85.69 89 GLU A N 1
ATOM 677 C CA . GLU A 1 89 ? 3.924 -1.533 -11.438 1 85.69 89 GLU A CA 1
ATOM 678 C C . GLU A 1 89 ? 5.188 -1.604 -12.297 1 85.69 89 GLU A C 1
ATOM 680 O O . GLU A 1 89 ? 5.336 -2.51 -13.117 1 85.69 89 GLU A O 1
ATOM 685 N N . GLN A 1 90 ? 5.996 -0.667 -12.102 1 84.06 90 GLN A N 1
ATOM 686 C CA . GLN A 1 90 ? 7.242 -0.618 -12.859 1 84.06 90 GLN A CA 1
ATOM 687 C C . GLN A 1 90 ? 8.164 -1.775 -12.484 1 84.06 90 GLN A C 1
ATOM 689 O O . GLN A 1 90 ? 8.883 -2.307 -13.328 1 84.06 90 GLN A O 1
ATOM 694 N N . LEU A 1 91 ? 8.125 -2.143 -11.25 1 83.19 91 LEU A N 1
ATOM 695 C CA . LEU A 1 91 ? 8.914 -3.281 -10.797 1 83.19 91 LEU A CA 1
ATOM 696 C C . LEU A 1 91 ? 8.445 -4.566 -11.477 1 83.19 91 LEU A C 1
ATOM 698 O O . LEU A 1 91 ? 9.273 -5.398 -11.867 1 83.19 91 LEU A O 1
ATOM 702 N N . LEU A 1 92 ? 7.191 -4.738 -11.539 1 84.5 92 LEU A N 1
ATOM 703 C CA . LEU A 1 92 ? 6.637 -5.914 -12.203 1 84.5 92 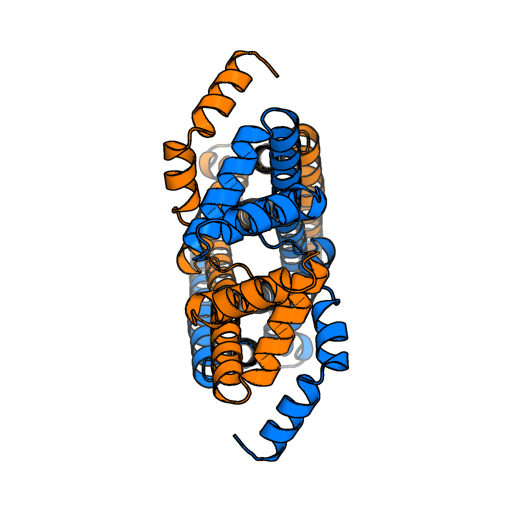LEU A CA 1
ATOM 704 C C . LEU A 1 92 ? 7.027 -5.941 -13.68 1 84.5 92 LEU A C 1
ATOM 706 O O . LEU A 1 92 ? 7.387 -6.996 -14.203 1 84.5 92 LEU A O 1
ATOM 710 N N . ARG A 1 93 ? 6.957 -4.828 -14.297 1 86.12 93 ARG A N 1
ATOM 711 C CA . ARG A 1 93 ? 7.324 -4.738 -15.711 1 86.12 93 ARG A CA 1
ATOM 712 C C . ARG A 1 93 ? 8.805 -5.043 -15.914 1 86.12 93 ARG A C 1
ATOM 714 O O . ARG A 1 93 ? 9.18 -5.711 -16.875 1 86.12 93 ARG A O 1
ATOM 721 N N . ARG A 1 94 ? 9.578 -4.586 -15.047 1 85.56 94 ARG A N 1
ATOM 722 C CA . ARG A 1 94 ? 11.008 -4.852 -15.117 1 85.56 94 ARG A CA 1
ATOM 723 C C . ARG A 1 94 ? 11.297 -6.336 -14.938 1 85.56 94 ARG A C 1
ATOM 725 O O . ARG A 1 94 ? 12.141 -6.902 -15.641 1 85.56 94 ARG A O 1
ATOM 732 N N . ALA A 1 95 ? 10.656 -6.855 -13.914 1 86 95 ALA A N 1
ATOM 733 C CA . ALA A 1 95 ? 10.828 -8.289 -13.688 1 86 95 ALA A CA 1
ATOM 734 C C . ALA A 1 95 ? 10.445 -9.086 -14.938 1 86 95 ALA A C 1
ATOM 736 O O . ALA A 1 95 ? 11.148 -10.023 -15.32 1 86 95 ALA A O 1
ATOM 737 N N . ARG A 1 96 ? 9.352 -8.719 -15.516 1 89.06 96 ARG A N 1
ATOM 738 C CA . ARG A 1 96 ? 8.898 -9.375 -16.734 1 89.06 96 ARG A CA 1
ATOM 739 C C . ARG A 1 96 ? 9.938 -9.242 -17.844 1 89.06 96 ARG A C 1
ATOM 741 O O . ARG A 1 96 ? 10.281 -10.227 -18.5 1 89.06 96 ARG A O 1
ATOM 748 N N . ARG A 1 97 ? 10.43 -8.102 -18.047 1 88.94 97 ARG A N 1
ATOM 749 C CA . ARG A 1 97 ? 11.43 -7.855 -19.078 1 88.94 97 ARG A CA 1
ATOM 750 C C . ARG A 1 97 ? 12.711 -8.625 -18.797 1 88.94 97 ARG A C 1
ATOM 752 O O . ARG A 1 97 ? 13.344 -9.141 -19.719 1 88.94 97 ARG A O 1
ATOM 759 N N . THR A 1 98 ? 13.125 -8.625 -17.578 1 88.06 98 THR A N 1
ATOM 760 C CA . THR A 1 98 ? 14.32 -9.352 -17.188 1 88.06 98 THR A CA 1
ATOM 761 C C . THR A 1 98 ? 14.188 -10.836 -17.516 1 88.06 98 THR A C 1
ATOM 763 O O . THR A 1 98 ? 15.109 -11.438 -18.078 1 88.06 98 THR A O 1
ATOM 766 N N . GLU A 1 99 ? 13.039 -11.398 -17.125 1 90.31 99 GLU A N 1
ATOM 767 C CA . GLU A 1 99 ? 12.812 -12.812 -17.406 1 90.31 99 GLU A CA 1
ATOM 768 C C . GLU A 1 99 ? 12.758 -13.07 -18.906 1 90.31 99 GLU A C 1
ATOM 770 O O . GLU A 1 99 ? 13.289 -14.07 -19.391 1 90.31 99 GLU A O 1
ATOM 775 N N . GLU A 1 100 ? 12.062 -12.203 -19.625 1 91.75 100 GLU A N 1
ATOM 776 C CA . GLU A 1 100 ? 12.031 -12.32 -21.078 1 91.75 100 GLU A CA 1
ATOM 777 C C . GLU A 1 100 ? 13.438 -12.305 -21.672 1 91.75 100 GLU A C 1
ATOM 779 O O . GLU A 1 100 ? 13.758 -13.094 -22.562 1 91.75 100 GLU A O 1
ATOM 784 N N . ASN A 1 101 ? 14.227 -11.438 -21.172 1 90.31 101 ASN A N 1
ATOM 785 C CA . ASN A 1 101 ? 15.609 -11.344 -21.625 1 90.31 101 ASN A CA 1
ATOM 786 C C . ASN A 1 101 ? 16.406 -12.602 -21.281 1 90.31 101 ASN A C 1
ATOM 788 O O . ASN A 1 101 ? 17.203 -13.078 -22.078 1 90.31 101 ASN A O 1
ATOM 792 N N . HIS A 1 102 ? 16.219 -13.07 -20.062 1 90.56 102 HIS A N 1
ATOM 793 C CA . HIS A 1 102 ? 16.891 -14.297 -19.656 1 90.56 102 HIS A CA 1
ATOM 794 C C . HIS A 1 102 ? 16.531 -15.453 -20.594 1 90.56 102 HIS A C 1
ATOM 796 O O . HIS A 1 102 ? 17.406 -16.234 -20.969 1 90.56 102 HIS A O 1
ATOM 802 N N . ILE A 1 103 ? 15.297 -15.617 -20.938 1 91.69 103 ILE A N 1
ATOM 803 C CA . ILE A 1 103 ? 14.82 -16.703 -21.781 1 91.69 103 ILE A CA 1
ATOM 804 C C . ILE A 1 103 ? 15.484 -16.594 -23.156 1 91.69 103 ILE A C 1
ATOM 806 O O . ILE A 1 103 ? 15.82 -17.609 -23.766 1 91.69 103 ILE A O 1
ATOM 810 N N . ASP A 1 104 ? 15.688 -15.383 -23.609 1 91.75 104 ASP A N 1
ATOM 811 C CA . ASP A 1 104 ? 16.312 -15.148 -24.922 1 91.75 104 ASP A CA 1
ATOM 812 C C . ASP A 1 104 ? 17.812 -15.453 -24.875 1 91.75 104 ASP A C 1
ATOM 814 O O . ASP A 1 104 ? 18.359 -15.992 -25.828 1 91.75 104 ASP A O 1
ATOM 818 N N . ILE A 1 105 ? 18.469 -15.172 -23.797 1 90.06 105 ILE A N 1
ATOM 819 C CA . ILE A 1 105 ? 19.922 -15.203 -23.703 1 90.06 105 ILE A CA 1
ATOM 820 C C . ILE A 1 105 ? 20.375 -16.578 -23.25 1 90.06 105 ILE A C 1
ATOM 822 O O . ILE A 1 105 ? 21.391 -17.094 -23.75 1 90.06 105 ILE A O 1
ATOM 826 N N . ILE A 1 106 ? 19.641 -17.141 -22.25 1 90.69 106 ILE A N 1
ATOM 827 C CA . ILE A 1 106 ? 20.062 -18.438 -21.703 1 90.69 106 ILE A CA 1
ATOM 828 C C . ILE A 1 106 ? 18.844 -19.344 -21.562 1 90.69 106 ILE A C 1
ATOM 830 O O . ILE A 1 106 ? 18.516 -19.797 -20.453 1 90.69 106 ILE A O 1
ATOM 834 N N . PRO A 1 107 ? 18.297 -19.766 -22.625 1 91.19 107 PRO A N 1
ATOM 835 C CA . PRO A 1 107 ? 17.062 -20.562 -22.578 1 91.19 107 PRO A CA 1
ATOM 836 C C . PRO A 1 107 ? 17.25 -21.875 -21.812 1 91.19 107 PRO A C 1
ATOM 838 O O . PRO A 1 107 ? 16.359 -22.281 -21.062 1 91.19 107 PRO A O 1
ATOM 841 N N . GLU A 1 108 ? 18.406 -22.516 -21.922 1 90.75 108 GLU A N 1
ATOM 842 C CA . GLU A 1 108 ? 18.625 -23.797 -21.234 1 90.75 108 GLU A CA 1
ATOM 843 C C . GLU A 1 108 ? 18.625 -23.609 -19.719 1 90.75 108 GLU A C 1
ATOM 845 O O . GLU A 1 108 ? 18.094 -24.453 -18.984 1 90.75 108 GLU A O 1
ATOM 850 N N . GLY A 1 109 ? 19.281 -22.531 -19.344 1 89.56 109 GLY A N 1
ATOM 851 C CA . GLY A 1 109 ? 19.281 -22.219 -17.922 1 89.56 109 GLY A CA 1
ATOM 852 C C . GLY A 1 109 ? 17.875 -21.984 -17.375 1 89.56 109 GLY A C 1
ATOM 853 O O . GLY A 1 109 ? 17.547 -22.438 -16.281 1 89.56 109 GLY A O 1
ATOM 854 N N . GLU A 1 110 ? 17.094 -21.312 -18.156 1 90.94 110 GLU A N 1
ATOM 855 C CA . GLU A 1 110 ? 15.734 -20.984 -17.75 1 90.94 110 GLU A CA 1
ATOM 856 C C . GLU A 1 110 ? 14.859 -22.234 -17.719 1 90.94 110 GLU A C 1
ATOM 858 O O . GLU A 1 110 ? 13.953 -22.359 -16.891 1 90.94 110 GLU A O 1
ATOM 863 N N . VAL A 1 111 ? 15.125 -23.156 -18.609 1 92.81 111 VAL A N 1
ATOM 864 C CA . VAL A 1 111 ? 14.406 -24.422 -18.609 1 92.81 111 VAL A CA 1
ATOM 865 C C . VAL A 1 111 ? 14.703 -25.188 -17.328 1 92.81 111 VAL A C 1
ATOM 867 O O . VAL A 1 111 ? 13.797 -25.781 -16.734 1 92.81 111 VAL A O 1
ATOM 870 N N . GLU A 1 112 ? 15.961 -25.141 -16.938 1 91.06 112 GLU A N 1
ATOM 871 C CA . GLU A 1 112 ? 16.344 -25.812 -15.703 1 91.06 112 GLU A CA 1
ATOM 872 C C . GLU A 1 112 ? 15.625 -25.219 -14.5 1 91.06 112 GLU A C 1
ATOM 874 O O . GLU A 1 112 ? 15.305 -25.938 -13.547 1 91.06 112 GLU A O 1
ATOM 879 N N . GLU A 1 113 ? 15.422 -23.938 -14.531 1 91.88 113 GLU A N 1
ATOM 880 C CA . GLU A 1 113 ? 14.68 -23.297 -13.453 1 91.88 113 GLU A CA 1
ATOM 881 C C . GLU A 1 113 ? 13.25 -23.812 -13.367 1 91.88 113 GLU A C 1
ATOM 883 O O . GLU A 1 113 ? 12.75 -24.094 -12.281 1 91.88 113 GLU A O 1
ATOM 888 N N . ILE A 1 114 ? 12.625 -23.922 -14.469 1 92.69 114 ILE A N 1
ATOM 889 C CA . ILE A 1 114 ? 11.266 -24.438 -14.516 1 92.69 114 ILE A CA 1
ATOM 890 C C . ILE A 1 114 ? 11.25 -25.875 -13.984 1 92.69 114 ILE A C 1
ATOM 892 O O . ILE A 1 114 ? 10.359 -26.25 -13.219 1 92.69 114 ILE A O 1
ATOM 896 N N . ARG A 1 115 ? 12.242 -26.641 -14.375 1 92.88 115 ARG A N 1
ATOM 897 C CA . ARG A 1 115 ? 12.352 -28.016 -13.906 1 92.88 115 ARG A CA 1
ATOM 898 C C . ARG A 1 115 ? 12.445 -28.078 -12.383 1 92.88 115 ARG A C 1
ATOM 900 O O . ARG A 1 115 ? 11.75 -28.859 -11.742 1 92.88 115 ARG A O 1
ATOM 907 N N . GLU A 1 116 ? 13.297 -27.25 -11.875 1 90.69 116 GLU A N 1
ATOM 908 C CA . GLU A 1 116 ? 13.484 -27.219 -10.43 1 90.69 116 GLU A CA 1
ATOM 909 C C . GLU A 1 116 ? 12.211 -26.797 -9.711 1 90.69 116 GLU A C 1
ATOM 911 O O . GLU A 1 116 ? 11.867 -27.344 -8.664 1 90.69 116 GLU A O 1
ATOM 916 N N . ILE A 1 117 ? 11.531 -25.797 -10.227 1 90.06 117 ILE A N 1
ATOM 917 C CA . ILE A 1 117 ? 10.289 -25.297 -9.641 1 90.06 117 ILE A CA 1
ATOM 918 C C . ILE A 1 117 ? 9.273 -26.422 -9.547 1 90.06 117 ILE A C 1
ATOM 920 O O . ILE A 1 117 ? 8.688 -26.656 -8.484 1 90.06 117 ILE A O 1
ATOM 924 N N . PHE A 1 118 ? 9.086 -27.188 -10.57 1 92.88 118 PHE A N 1
ATOM 925 C CA . PHE A 1 118 ? 8.055 -28.219 -10.586 1 92.88 118 PHE A CA 1
ATOM 926 C C . PHE A 1 118 ? 8.523 -29.484 -9.883 1 92.88 118 PHE A C 1
ATOM 928 O O . PHE A 1 118 ? 7.715 -30.266 -9.383 1 92.88 118 PHE A O 1
ATOM 935 N N . ARG A 1 119 ? 9.852 -29.672 -9.844 1 92.44 119 ARG A N 1
ATOM 936 C CA . ARG A 1 119 ? 10.375 -30.734 -8.984 1 92.44 119 ARG A CA 1
ATOM 937 C C . ARG A 1 119 ? 9.992 -30.5 -7.531 1 92.44 119 ARG A C 1
ATOM 939 O O . ARG A 1 119 ? 9.578 -31.422 -6.832 1 92.44 119 ARG A O 1
ATOM 946 N N . GLN A 1 120 ? 10.07 -29.312 -7.16 1 87.62 120 GLN A N 1
ATOM 947 C CA . GLN A 1 120 ? 9.734 -28.953 -5.785 1 87.62 120 GLN A CA 1
ATOM 948 C C . GLN A 1 120 ? 8.234 -29.078 -5.539 1 87.62 120 GLN A C 1
ATOM 950 O O . GLN A 1 120 ? 7.801 -29.266 -4.398 1 87.62 120 GLN A O 1
ATOM 955 N N . LYS A 1 121 ? 7.457 -28.953 -6.586 1 88.88 121 LYS A N 1
ATOM 956 C CA . LYS A 1 121 ? 6.004 -29.078 -6.469 1 88.88 121 LYS A CA 1
ATOM 957 C C . LYS A 1 121 ? 5.582 -30.547 -6.441 1 88.88 121 LYS A C 1
ATOM 959 O O . LYS A 1 121 ? 4.391 -30.859 -6.367 1 88.88 121 LYS A O 1
ATOM 964 N N . GLY A 1 122 ? 6.648 -31.422 -6.625 1 88.88 122 GLY A N 1
ATOM 965 C CA . GLY A 1 122 ? 6.352 -32.844 -6.449 1 88.88 122 GLY A CA 1
ATOM 966 C C . GLY A 1 122 ? 6.34 -33.625 -7.75 1 88.88 122 GLY A C 1
ATOM 967 O O . GLY 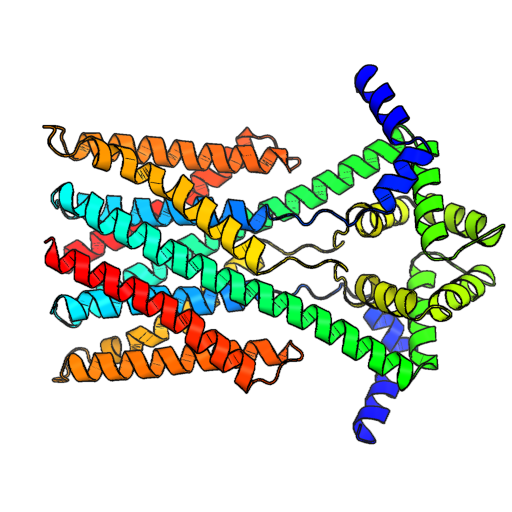A 1 122 ? 6.035 -34.812 -7.766 1 88.88 122 GLY A O 1
ATOM 968 N N . PHE A 1 123 ? 6.648 -32.969 -8.844 1 93.56 123 PHE A N 1
ATOM 969 C CA . PHE A 1 123 ? 6.707 -33.688 -10.125 1 93.56 123 PHE A CA 1
ATOM 970 C C . PHE A 1 123 ? 8.047 -34.406 -10.289 1 93.56 123 PHE A C 1
ATOM 972 O O . PHE A 1 123 ? 9.086 -33.875 -9.875 1 93.56 123 PHE A O 1
ATOM 979 N N . GLU A 1 124 ? 7.98 -35.594 -10.867 1 94.56 124 GLU A N 1
ATOM 980 C CA . GLU A 1 124 ? 9.203 -36.375 -11.039 1 94.56 124 GLU A CA 1
ATOM 981 C C . GLU A 1 124 ? 9.164 -37.156 -12.344 1 94.56 124 GLU A C 1
ATOM 983 O O . GLU A 1 124 ? 8.109 -37.312 -12.961 1 94.56 124 GLU A O 1
ATOM 988 N N . GLY A 1 125 ? 10.352 -37.562 -12.773 1 94.94 125 GLY A N 1
ATOM 989 C CA . GLY A 1 125 ? 10.492 -38.469 -13.898 1 94.94 125 GLY A CA 1
ATOM 990 C C . GLY A 1 125 ? 9.992 -37.906 -15.211 1 94.94 125 GLY A C 1
ATOM 991 O O . GLY A 1 125 ? 10.258 -36.719 -15.516 1 94.94 125 GLY A O 1
ATOM 992 N N . GLU A 1 126 ? 9.312 -38.75 -15.984 1 95.88 126 GLU A N 1
ATOM 993 C CA . GLU A 1 126 ? 8.844 -38.375 -17.312 1 95.88 126 GLU A CA 1
ATOM 994 C C . GLU A 1 126 ? 7.762 -37.281 -17.219 1 95.88 126 GLU A C 1
ATOM 996 O O . GLU A 1 126 ? 7.68 -36.406 -18.094 1 95.88 126 GLU A O 1
ATOM 1001 N N . LEU A 1 127 ? 7.023 -37.406 -16.234 1 94.69 127 LEU A N 1
ATOM 1002 C CA . LEU A 1 127 ? 5.965 -36.406 -16.047 1 94.69 127 LEU A CA 1
ATOM 1003 C C . LEU A 1 127 ? 6.551 -35 -15.891 1 94.69 127 LEU A C 1
ATOM 1005 O O . LEU A 1 127 ? 6.051 -34.062 -16.484 1 94.69 127 LEU A O 1
ATOM 1009 N N . LEU A 1 128 ? 7.609 -34.969 -15.102 1 96.06 128 LEU A N 1
ATOM 1010 C CA . LEU A 1 128 ? 8.281 -33.688 -14.891 1 96.06 128 LEU A CA 1
ATOM 1011 C C . LEU A 1 128 ? 8.773 -33.125 -16.203 1 96.06 128 LEU A C 1
ATOM 1013 O O . LEU A 1 128 ? 8.555 -31.938 -16.5 1 96.06 128 LEU A O 1
ATOM 1017 N N . GLU A 1 129 ? 9.367 -33.938 -17.016 1 95.88 129 GLU A N 1
ATOM 1018 C CA . GLU A 1 129 ? 9.93 -33.5 -18.281 1 95.88 129 GLU A CA 1
ATOM 1019 C C . GLU A 1 129 ? 8.836 -33.031 -19.234 1 95.88 129 GLU A C 1
ATOM 1021 O O . GLU A 1 129 ? 9.016 -32.031 -19.953 1 95.88 129 GLU A 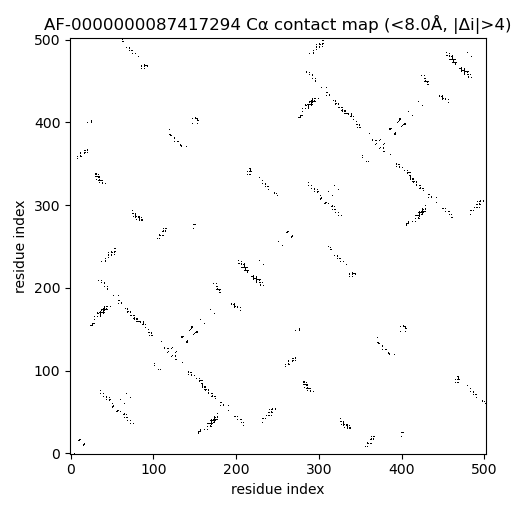O 1
ATOM 1026 N N . ARG A 1 130 ? 7.723 -33.688 -19.203 1 95.5 130 ARG A N 1
ATOM 1027 C CA . ARG A 1 130 ? 6.617 -33.312 -20.062 1 95.5 130 ARG A CA 1
ATOM 1028 C C . ARG A 1 130 ? 6.012 -31.969 -19.625 1 95.5 130 ARG A C 1
ATOM 1030 O O . ARG A 1 130 ? 5.641 -31.141 -20.453 1 95.5 130 ARG A O 1
ATOM 1037 N N . VAL A 1 131 ? 5.91 -31.828 -18.359 1 95.75 131 VAL A N 1
ATOM 1038 C CA . VAL A 1 131 ? 5.383 -30.578 -17.812 1 95.75 131 VAL A CA 1
ATOM 1039 C C . VAL A 1 131 ? 6.301 -29.422 -18.203 1 95.75 131 VAL A C 1
ATOM 1041 O O . VAL A 1 131 ? 5.832 -28.375 -18.641 1 95.75 131 VAL A O 1
ATOM 1044 N N . VAL A 1 132 ? 7.582 -29.641 -18 1 95.88 132 VAL A N 1
ATOM 1045 C CA . VAL A 1 132 ? 8.578 -28.609 -18.328 1 95.88 132 VAL A CA 1
ATOM 1046 C C . VAL A 1 132 ? 8.453 -28.219 -19.797 1 95.88 132 VAL A C 1
ATOM 1048 O O . VAL A 1 132 ? 8.5 -27.047 -20.141 1 95.88 132 VAL A O 1
ATOM 1051 N N . LYS A 1 133 ? 8.258 -29.188 -20.609 1 95.69 133 LYS A N 1
ATOM 1052 C CA . LYS A 1 133 ? 8.148 -28.938 -22.047 1 95.69 133 LYS A CA 1
ATOM 1053 C C . LYS A 1 133 ? 6.918 -28.109 -22.375 1 95.69 133 LYS A C 1
ATOM 1055 O O . LYS A 1 133 ? 6.988 -27.188 -23.188 1 95.69 133 LYS A O 1
ATOM 1060 N N . VAL A 1 134 ? 5.805 -28.469 -21.781 1 94.81 134 VAL A N 1
ATOM 1061 C CA . VAL A 1 134 ? 4.57 -27.734 -22.047 1 94.81 134 VAL A CA 1
ATOM 1062 C C . VAL A 1 134 ? 4.734 -26.281 -21.609 1 94.81 134 VAL A C 1
ATOM 1064 O O . VAL A 1 134 ? 4.406 -25.359 -22.375 1 94.81 134 VAL A O 1
ATOM 1067 N N . ILE A 1 135 ? 5.293 -26.031 -20.453 1 94.44 135 ILE A N 1
ATOM 1068 C CA . ILE A 1 135 ? 5.43 -24.688 -19.891 1 94.44 135 ILE A CA 1
ATOM 1069 C C . ILE A 1 135 ? 6.391 -23.875 -20.75 1 94.44 135 ILE A C 1
ATOM 1071 O O . ILE A 1 135 ? 6.121 -22.703 -21.047 1 94.44 135 ILE A O 1
ATOM 1075 N N . THR A 1 136 ? 7.496 -24.484 -21.141 1 95.25 136 THR A N 1
ATOM 1076 C CA . THR A 1 136 ? 8.539 -23.75 -21.844 1 95.25 136 THR A CA 1
ATOM 1077 C C . THR A 1 136 ? 8.195 -23.594 -23.312 1 95.25 136 THR A C 1
ATOM 1079 O O . THR A 1 136 ? 8.875 -22.875 -24.047 1 95.25 136 THR A O 1
ATOM 1082 N N . SER A 1 137 ? 7.133 -24.281 -23.797 1 94.44 137 SER A N 1
ATOM 1083 C CA . SER A 1 137 ? 6.727 -24.172 -25.203 1 94.44 137 SER A CA 1
ATOM 1084 C C . SER A 1 137 ? 5.898 -22.906 -25.438 1 94.44 137 SER A C 1
ATOM 1086 O O . SER A 1 137 ? 5.727 -22.484 -26.578 1 94.44 137 SER A O 1
ATOM 1088 N N . ASP A 1 138 ? 5.324 -22.359 -24.375 1 94.06 138 ASP A N 1
ATOM 1089 C CA . ASP A 1 138 ? 4.57 -21.109 -24.422 1 94.06 138 ASP A CA 1
ATOM 1090 C C . ASP A 1 138 ? 5.301 -20 -23.672 1 94.06 138 ASP A C 1
ATOM 1092 O O . ASP A 1 138 ? 5.34 -20 -22.438 1 94.06 138 ASP A O 1
ATOM 1096 N N . ARG A 1 139 ? 5.668 -19.047 -24.391 1 93.25 139 ARG A N 1
ATOM 1097 C CA . ARG A 1 139 ? 6.508 -18 -23.812 1 93.25 139 ARG A CA 1
ATOM 1098 C C . ARG A 1 139 ? 5.77 -17.25 -22.719 1 93.25 139 ARG A C 1
ATOM 1100 O O . ARG A 1 139 ? 6.352 -16.922 -21.672 1 93.25 139 ARG A O 1
ATOM 1107 N N . ARG A 1 140 ? 4.543 -16.922 -22.953 1 92.12 140 ARG A N 1
ATOM 1108 C CA . ARG A 1 140 ? 3.748 -16.203 -21.953 1 92.12 140 ARG A CA 1
ATOM 1109 C C . ARG A 1 140 ? 3.646 -17.016 -20.656 1 92.12 140 ARG A C 1
ATOM 1111 O O . ARG A 1 140 ? 3.887 -16.484 -19.578 1 92.12 140 ARG A O 1
ATOM 1118 N N . LEU A 1 141 ? 3.311 -18.219 -20.844 1 91.94 141 LEU A N 1
ATOM 1119 C CA . LEU A 1 141 ? 3.188 -19.094 -19.688 1 91.94 141 LEU A CA 1
ATOM 1120 C C . LEU A 1 141 ? 4.527 -19.25 -18.969 1 91.94 141 LEU A C 1
ATOM 1122 O O . LEU A 1 141 ? 4.578 -19.312 -17.75 1 91.94 141 LEU A O 1
ATOM 1126 N N . TRP A 1 142 ? 5.527 -19.328 -19.719 1 92.94 142 TRP A N 1
ATOM 1127 C CA . TRP A 1 142 ? 6.887 -19.453 -19.203 1 92.94 142 TRP A CA 1
ATOM 1128 C C . TRP A 1 142 ? 7.23 -18.266 -18.312 1 92.94 142 TRP A C 1
ATOM 1130 O O . TRP A 1 142 ? 7.602 -18.453 -17.141 1 92.94 142 TRP A O 1
ATOM 1140 N N . VAL A 1 143 ? 7 -17.125 -18.781 1 92.88 143 VAL A N 1
ATOM 1141 C CA . VAL A 1 143 ? 7.32 -15.906 -18.047 1 92.88 143 VAL A CA 1
ATOM 1142 C C . VAL A 1 143 ? 6.426 -15.781 -16.812 1 92.88 143 VAL A C 1
ATOM 1144 O O . VAL A 1 143 ? 6.902 -15.453 -15.727 1 92.88 143 VAL A O 1
ATOM 1147 N N . GLU A 1 144 ? 5.168 -16.031 -16.969 1 89.75 144 GLU A N 1
ATOM 1148 C CA . GLU A 1 144 ? 4.223 -15.922 -15.859 1 89.75 144 GLU A CA 1
ATOM 1149 C C . GLU A 1 144 ? 4.57 -16.891 -14.734 1 89.75 144 GLU A C 1
ATOM 1151 O O . GLU A 1 144 ? 4.453 -16.547 -13.555 1 89.75 144 GLU A O 1
ATOM 1156 N N . THR A 1 145 ? 4.984 -18.047 -15.102 1 89.44 145 THR A N 1
ATOM 1157 C CA . THR A 1 145 ? 5.387 -19.031 -14.109 1 89.44 145 THR A CA 1
ATOM 1158 C C . THR A 1 145 ? 6.598 -18.547 -13.32 1 89.44 145 THR A C 1
ATOM 1160 O O . THR A 1 145 ? 6.645 -18.688 -12.094 1 89.44 145 THR A O 1
ATOM 1163 N N . MET A 1 146 ? 7.531 -17.969 -14.055 1 89.56 146 MET A N 1
ATOM 1164 C CA . MET A 1 146 ? 8.719 -17.453 -13.391 1 89.56 146 MET A CA 1
ATOM 1165 C C . MET A 1 146 ? 8.359 -16.297 -12.445 1 89.56 146 MET A C 1
ATOM 1167 O O . MET A 1 146 ? 8.875 -16.234 -11.328 1 89.56 146 MET A O 1
ATOM 1171 N N . LEU A 1 147 ? 7.5 -15.469 -12.898 1 87 147 LEU A N 1
ATOM 1172 C CA . LEU A 1 147 ? 7.098 -14.32 -12.094 1 87 147 LEU A CA 1
ATOM 1173 C C . LEU A 1 147 ? 6.414 -14.766 -10.805 1 87 147 LEU A C 1
ATOM 1175 O O . LEU A 1 147 ? 6.676 -14.211 -9.734 1 87 147 LEU A O 1
ATOM 1179 N N . GLN A 1 148 ? 5.582 -15.68 -10.883 1 84.62 148 GLN A N 1
ATOM 1180 C CA . GLN A 1 148 ? 4.832 -16.141 -9.719 1 84.62 148 GLN A CA 1
ATOM 1181 C C . GLN A 1 148 ? 5.711 -16.984 -8.789 1 84.62 148 GLN A C 1
ATOM 1183 O O . GLN A 1 148 ? 5.758 -16.734 -7.586 1 84.62 148 GLN A O 1
ATOM 1188 N N . ASP A 1 149 ? 6.441 -17.891 -9.391 1 84.19 149 ASP A N 1
ATOM 1189 C CA . ASP A 1 149 ? 7.09 -18.906 -8.562 1 84.19 149 ASP A CA 1
ATOM 1190 C C . ASP A 1 149 ? 8.5 -18.484 -8.172 1 84.19 149 ASP A C 1
ATOM 1192 O O . ASP A 1 149 ? 9 -18.875 -7.113 1 84.19 149 ASP A O 1
ATOM 1196 N N . GLU A 1 150 ? 9.188 -17.75 -9 1 81.25 150 GLU A N 1
ATOM 1197 C CA . GLU A 1 150 ? 10.531 -17.297 -8.648 1 81.25 150 GLU A CA 1
ATOM 1198 C C . GLU A 1 150 ? 10.492 -15.945 -7.945 1 81.25 150 GLU A C 1
ATOM 1200 O O . GLU A 1 150 ? 11.18 -15.742 -6.938 1 81.25 150 GLU A O 1
ATOM 1205 N N . TRP A 1 151 ? 9.68 -15.055 -8.516 1 79.5 151 TRP A N 1
ATOM 1206 C CA . TRP A 1 151 ? 9.656 -13.695 -7.996 1 79.5 151 TRP A CA 1
ATOM 1207 C C . TRP A 1 151 ? 8.586 -13.539 -6.922 1 79.5 151 TRP A C 1
ATOM 1209 O O . TRP A 1 151 ? 8.609 -12.578 -6.148 1 79.5 151 TRP A O 1
ATOM 1219 N N . GLY A 1 152 ? 7.645 -14.43 -6.891 1 79.06 152 GLY A N 1
ATOM 1220 C CA . GLY A 1 152 ? 6.57 -14.344 -5.914 1 79.06 152 GLY A CA 1
ATOM 1221 C C . GLY A 1 152 ? 5.629 -13.18 -6.164 1 79.06 152 GLY A C 1
ATOM 1222 O O . GLY A 1 152 ? 5.055 -12.625 -5.223 1 79.06 152 GLY A O 1
ATOM 1223 N N . LEU A 1 153 ? 5.52 -12.852 -7.441 1 80.31 153 LEU A N 1
ATOM 1224 C CA . LEU A 1 153 ? 4.719 -11.68 -7.789 1 80.31 153 LEU A CA 1
ATOM 1225 C C . LEU A 1 153 ? 3.357 -12.102 -8.336 1 80.31 153 LEU A C 1
ATOM 1227 O O . LEU A 1 153 ? 3.225 -13.172 -8.93 1 80.31 153 LEU A O 1
ATOM 1231 N N . SER A 1 154 ? 2.428 -11.219 -8.008 1 79.06 154 SER A N 1
ATOM 1232 C CA . SER A 1 154 ? 1.146 -11.391 -8.68 1 79.06 154 SER A CA 1
ATOM 1233 C C . SER A 1 154 ? 1.211 -10.922 -10.125 1 79.06 154 SER A C 1
ATOM 1235 O O . SER A 1 154 ? 1.961 -9.992 -10.445 1 79.06 154 SER A O 1
ATOM 1237 N N . LEU A 1 155 ? 0.431 -11.625 -10.969 1 78.88 155 LEU A N 1
ATOM 1238 C CA . LEU A 1 155 ? 0.463 -11.297 -12.383 1 78.88 155 LEU A CA 1
ATOM 1239 C C . LEU A 1 155 ? -0.321 -10.023 -12.664 1 78.88 155 LEU A C 1
ATOM 1241 O O . LEU A 1 155 ? -0.053 -9.328 -13.648 1 78.88 155 LEU A O 1
ATOM 1245 N N . VAL A 1 156 ? -1.31 -9.852 -11.82 1 74.12 156 VAL A N 1
ATOM 1246 C CA . VAL A 1 156 ? -2.098 -8.633 -11.953 1 74.12 156 VAL A CA 1
ATOM 1247 C C . VAL A 1 156 ? -1.807 -7.699 -10.781 1 74.12 156 VAL A C 1
ATOM 1249 O O . VAL A 1 156 ? -1.99 -8.078 -9.617 1 74.12 156 VAL A O 1
ATOM 1252 N N . GLY A 1 157 ? -1.061 -6.672 -11.078 1 71.94 157 GLY A N 1
ATOM 1253 C CA . GLY A 1 157 ? -0.725 -5.711 -10.047 1 71.94 157 GLY A CA 1
ATOM 1254 C C . GLY A 1 157 ? -1.8 -4.66 -9.836 1 71.94 157 GLY A C 1
ATOM 1255 O O . GLY A 1 157 ? -2.779 -4.609 -10.586 1 71.94 157 GLY A O 1
ATOM 1256 N N . PRO A 1 158 ? -1.644 -3.961 -8.766 1 77.38 158 PRO A N 1
ATOM 1257 C CA . PRO A 1 158 ? -2.611 -2.891 -8.516 1 77.38 158 PRO A CA 1
ATOM 1258 C C . PRO A 1 158 ? -2.533 -1.77 -9.555 1 77.38 158 PRO A C 1
ATOM 1260 O O . PRO A 1 158 ? -1.51 -1.615 -10.227 1 77.38 158 PRO A O 1
ATOM 1263 N N . ASN A 1 159 ? -3.641 -1.11 -9.789 1 90 159 ASN A N 1
ATOM 1264 C CA . ASN A 1 159 ? -3.697 0.085 -10.625 1 90 159 ASN A CA 1
ATOM 1265 C C . ASN A 1 159 ? -3.482 1.354 -9.805 1 90 159 ASN A C 1
ATOM 1267 O O . ASN A 1 159 ? -4.254 1.644 -8.891 1 90 159 ASN A O 1
ATOM 1271 N N . ALA A 1 160 ? -2.475 2.104 -10.25 1 92.06 160 ALA A N 1
ATOM 1272 C CA . ALA A 1 160 ? -2.051 3.26 -9.461 1 92.06 160 ALA A CA 1
ATOM 1273 C C . ALA A 1 160 ? -3.172 4.289 -9.359 1 92.06 160 ALA A C 1
ATOM 1275 O O . ALA A 1 160 ? -3.412 4.844 -8.281 1 92.06 160 ALA A O 1
ATOM 1276 N N . ARG A 1 161 ? -3.863 4.535 -10.453 1 93.62 161 ARG A N 1
ATOM 1277 C CA . ARG A 1 161 ? -4.93 5.527 -10.469 1 93.62 161 ARG A CA 1
ATOM 1278 C C . ARG A 1 161 ? -6.082 5.105 -9.562 1 93.62 161 ARG A C 1
ATOM 1280 O O . ARG A 1 161 ? -6.625 5.926 -8.82 1 93.62 161 ARG A O 1
ATOM 1287 N N . LYS A 1 162 ? -6.426 3.871 -9.594 1 93.69 162 LYS A N 1
ATOM 1288 C CA . LYS A 1 162 ? -7.512 3.369 -8.758 1 93.69 162 LYS A CA 1
ATOM 1289 C C . LYS A 1 162 ? -7.121 3.379 -7.281 1 93.69 162 LYS A C 1
ATOM 1291 O O . LYS A 1 162 ? -7.922 3.752 -6.422 1 93.69 162 LYS A O 1
ATOM 1296 N N . ALA A 1 163 ? -5.934 2.938 -7.039 1 93.75 163 ALA A N 1
ATOM 1297 C CA . ALA A 1 163 ? -5.441 2.934 -5.664 1 93.75 163 ALA A CA 1
ATOM 1298 C C . ALA A 1 163 ? -5.469 4.34 -5.07 1 93.75 163 ALA A C 1
ATOM 1300 O O . ALA A 1 163 ? -5.922 4.531 -3.938 1 93.75 163 ALA A O 1
ATOM 1301 N N . ALA A 1 164 ? -5.012 5.297 -5.852 1 94.56 164 ALA A N 1
ATOM 1302 C CA . ALA A 1 164 ? -4.977 6.688 -5.41 1 94.56 164 ALA A CA 1
ATOM 1303 C C . ALA A 1 164 ? -6.387 7.219 -5.16 1 94.56 164 ALA A C 1
ATOM 1305 O O . ALA A 1 164 ? -6.625 7.926 -4.18 1 94.56 164 ALA A O 1
ATOM 1306 N N . THR A 1 165 ? -7.289 6.906 -6.066 1 95.69 165 THR A N 1
ATOM 1307 C CA . THR A 1 165 ? -8.664 7.379 -5.957 1 95.69 165 THR A CA 1
ATOM 1308 C C . THR A 1 165 ? -9.336 6.801 -4.715 1 95.69 165 THR A C 1
ATOM 1310 O O . THR A 1 165 ? -10.023 7.516 -3.984 1 95.69 165 THR A O 1
ATOM 1313 N N . VAL A 1 166 ? -9.125 5.496 -4.473 1 94.56 166 VAL A N 1
ATOM 1314 C CA . VAL A 1 166 ? -9.695 4.836 -3.303 1 94.56 166 VAL A CA 1
ATOM 1315 C C . VAL A 1 166 ? -9.148 5.473 -2.029 1 94.56 166 VAL A C 1
ATOM 1317 O O . VAL A 1 166 ? -9.898 5.762 -1.096 1 94.56 166 VAL A O 1
ATOM 1320 N N . THR A 1 167 ? -7.875 5.668 -2.023 1 94.56 167 THR A N 1
ATOM 1321 C CA . THR A 1 167 ? -7.23 6.273 -0.865 1 94.56 167 THR A CA 1
ATOM 1322 C C . THR A 1 167 ? -7.781 7.676 -0.607 1 94.56 167 THR A C 1
ATOM 1324 O O . THR A 1 167 ? -8.102 8.023 0.531 1 94.56 167 THR A O 1
ATOM 1327 N N . PHE A 1 168 ? -7.914 8.461 -1.648 1 94.88 168 PHE A N 1
ATOM 1328 C CA . PHE A 1 168 ? -8.391 9.836 -1.517 1 94.88 168 PHE A CA 1
ATOM 1329 C C . PHE A 1 168 ? -9.828 9.867 -1.014 1 94.88 168 PHE A C 1
ATOM 1331 O O . PHE A 1 168 ? -10.148 10.602 -0.077 1 94.88 168 PHE A O 1
ATOM 1338 N N . CYS A 1 169 ? -10.656 9.109 -1.653 1 96.56 169 CYS A N 1
ATOM 1339 C CA . CYS A 1 169 ? -12.07 9.094 -1.291 1 96.56 169 CYS A CA 1
ATOM 1340 C C . CYS A 1 169 ? -12.258 8.609 0.138 1 96.56 169 CYS A C 1
ATOM 1342 O O . CYS A 1 169 ? -13.055 9.164 0.891 1 96.56 169 CYS A O 1
ATOM 1344 N N . ALA A 1 170 ? -11.562 7.566 0.518 1 95.69 170 ALA A N 1
ATOM 1345 C CA . ALA A 1 170 ? -11.641 7.047 1.88 1 95.69 170 ALA A CA 1
ATOM 1346 C C . ALA A 1 170 ? -11.133 8.07 2.891 1 95.69 170 ALA A C 1
ATOM 1348 O O . ALA A 1 170 ? -11.742 8.266 3.943 1 95.69 170 ALA A O 1
ATOM 1349 N N . PHE A 1 171 ? -10.031 8.711 2.547 1 95.5 171 PHE A N 1
ATOM 1350 C CA . PHE A 1 171 ? -9.422 9.727 3.396 1 95.5 171 PHE A CA 1
ATOM 1351 C C . PHE A 1 171 ? -10.406 10.852 3.688 1 95.5 171 PHE A C 1
ATOM 1353 O O . PHE A 1 171 ? -10.609 11.219 4.848 1 95.5 171 PHE A O 1
ATOM 1360 N N . VAL A 1 172 ? -10.969 11.32 2.639 1 95.12 172 VAL A N 1
ATOM 1361 C CA . VAL A 1 172 ? -11.852 12.469 2.756 1 95.12 172 VAL A CA 1
ATOM 1362 C C . VAL A 1 172 ? -13.156 12.055 3.438 1 95.12 172 VAL A C 1
ATOM 1364 O O . VAL A 1 172 ? -13.656 12.766 4.316 1 95.12 172 VAL A O 1
ATOM 1367 N N . ALA A 1 173 ? -13.719 10.953 3.057 1 96.25 173 ALA A N 1
ATOM 1368 C CA . ALA A 1 173 ? -15.008 10.508 3.59 1 96.25 173 ALA A CA 1
ATOM 1369 C C . ALA A 1 173 ? -14.914 10.266 5.094 1 96.25 173 ALA A C 1
ATOM 1371 O O . ALA A 1 173 ? -15.766 10.734 5.855 1 96.25 173 ALA A O 1
ATOM 1372 N N . VAL A 1 174 ? -13.914 9.578 5.52 1 94.81 174 VAL A N 1
ATOM 1373 C CA . VAL A 1 174 ? -13.805 9.219 6.926 1 94.81 174 VAL A CA 1
ATOM 1374 C C . VAL A 1 174 ? -13.148 10.352 7.703 1 94.81 174 VAL A C 1
ATOM 1376 O O . VAL A 1 174 ? -13.477 10.586 8.867 1 94.81 174 VAL A O 1
ATOM 1379 N N . GLY A 1 175 ? -12.211 11.008 7.074 1 94.75 175 GLY A N 1
ATOM 1380 C CA . GLY A 1 175 ? -11.555 12.133 7.715 1 94.75 175 GLY A CA 1
ATOM 1381 C C . GLY A 1 175 ? -12.492 13.289 8 1 94.75 175 GLY A C 1
ATOM 1382 O O . GLY A 1 175 ? -12.188 14.156 8.828 1 94.75 175 GLY A O 1
ATOM 1383 N N . PHE A 1 176 ? -13.586 13.297 7.332 1 95.88 176 PHE A N 1
ATOM 1384 C CA . PHE A 1 176 ? -14.578 14.352 7.523 1 95.88 176 PHE A CA 1
ATOM 1385 C C . PHE A 1 176 ? -15.328 14.148 8.836 1 95.88 176 PHE A C 1
ATOM 1387 O O . PHE A 1 176 ? -15.875 15.102 9.391 1 95.88 176 PHE A O 1
ATOM 1394 N N . ILE A 1 177 ? -15.305 13.07 9.383 1 95.81 177 ILE A N 1
ATOM 1395 C CA . ILE A 1 177 ? -16.141 12.672 10.508 1 95.81 177 ILE A CA 1
ATOM 1396 C C . ILE A 1 177 ? -15.789 13.508 11.734 1 95.81 177 ILE A C 1
ATOM 1398 O O . ILE A 1 177 ? -16.672 14.078 12.383 1 95.81 177 ILE A O 1
ATOM 1402 N N . PRO A 1 178 ? -14.531 13.664 12.078 1 94.81 178 PRO A N 1
ATOM 1403 C CA . PRO A 1 178 ? -14.203 14.477 13.242 1 94.81 178 PRO A CA 1
ATOM 1404 C C . PRO A 1 178 ? -14.625 15.938 13.086 1 94.81 178 PRO A C 1
ATOM 1406 O O . PRO A 1 178 ? -14.773 16.656 14.078 1 94.81 178 PRO A O 1
ATOM 1409 N N . LEU A 1 179 ? -14.805 16.375 11.875 1 94.56 179 LEU A N 1
ATOM 1410 C CA . LEU A 1 179 ? -15.125 17.781 11.609 1 94.56 179 LEU A CA 1
ATOM 1411 C C . LEU A 1 179 ? -16.625 18.016 11.664 1 94.56 179 LEU A C 1
ATOM 1413 O O . LEU A 1 179 ? -17.078 19.156 11.75 1 94.56 179 LEU A O 1
ATOM 1417 N N . LEU A 1 180 ? -17.391 17.016 11.664 1 95.75 180 LEU A N 1
ATOM 1418 C CA . LEU A 1 180 ? -18.844 17.094 11.555 1 95.75 180 LEU A CA 1
ATOM 1419 C C . LEU A 1 180 ? -19.438 17.922 12.688 1 95.75 180 LEU A C 1
ATOM 1421 O O . LEU A 1 180 ? -20.219 18.844 12.445 1 95.75 180 LEU A O 1
ATOM 1425 N N . PRO A 1 181 ? -19.016 17.656 13.938 1 94.62 181 PRO A N 1
ATOM 1426 C CA . PRO A 1 181 ? -19.609 18.438 15.023 1 94.62 181 PRO A CA 1
ATOM 1427 C C . PRO A 1 181 ? -19.297 19.938 14.914 1 94.62 181 PRO A C 1
ATOM 1429 O O . PRO A 1 181 ? -20.141 20.766 15.258 1 94.62 181 PRO A O 1
ATOM 1432 N N . PHE A 1 182 ? -18.234 20.234 14.445 1 92.19 182 PHE A N 1
ATOM 1433 C CA . PHE A 1 182 ? -17.797 21.641 14.359 1 92.19 182 PHE A CA 1
ATOM 1434 C C . PHE A 1 182 ? -18.438 22.312 13.148 1 92.19 182 PHE A C 1
ATOM 1436 O O . PHE A 1 182 ? -18.812 23.484 13.219 1 92.19 182 PHE A O 1
ATOM 1443 N N . THR A 1 183 ? -18.516 21.625 12.086 1 91.12 183 THR A N 1
ATOM 1444 C CA . THR A 1 183 ? -19.062 22.156 10.852 1 91.12 183 THR A CA 1
ATOM 1445 C C . THR A 1 183 ? -20.547 22.484 11.016 1 91.12 183 THR A C 1
ATOM 1447 O O . THR A 1 183 ? -21.016 23.516 10.523 1 91.12 183 THR A O 1
ATOM 1450 N N . PHE A 1 184 ? -21.266 21.703 11.742 1 90.12 184 PHE A N 1
ATOM 1451 C CA . PHE A 1 184 ? -22.703 21.891 11.891 1 90.12 184 PHE A CA 1
ATOM 1452 C C . PHE A 1 184 ? -23.016 22.781 13.086 1 90.12 184 PHE A C 1
ATOM 1454 O O . PHE A 1 184 ? -24.172 23.172 13.297 1 90.12 184 PHE A O 1
ATOM 1461 N N . SER A 1 185 ? -22.031 23.188 13.82 1 84.56 185 SER A N 1
ATOM 1462 C CA . SER A 1 185 ? -22.25 24.016 15 1 84.56 185 SER A CA 1
ATOM 1463 C C . SER A 1 185 ? -21.922 25.469 14.703 1 84.56 185 SER A C 1
ATOM 1465 O O . SER A 1 185 ? -22.125 26.344 15.555 1 84.56 185 SER A O 1
ATOM 1467 N N . LEU A 1 186 ? -21.531 25.672 13.531 1 78.38 186 LEU A N 1
ATOM 1468 C CA . LEU A 1 186 ? -21.188 27.047 13.211 1 78.38 186 LEU A CA 1
ATOM 1469 C C . LEU A 1 186 ? -22.391 27.969 13.414 1 78.38 186 LEU A C 1
ATOM 1471 O O . LEU A 1 186 ? -23.5 27.672 12.945 1 78.38 186 LEU A O 1
ATOM 1475 N N . GLY A 1 187 ? -22.172 28.938 14.211 1 72.38 187 GLY A N 1
ATOM 1476 C CA . GLY A 1 187 ? -23.234 29.906 14.469 1 72.38 187 GLY A CA 1
ATOM 1477 C C . GLY A 1 187 ? -24.109 29.516 15.648 1 72.38 187 GLY A C 1
ATOM 1478 O O . GLY A 1 187 ? -25.078 30.219 15.969 1 72.38 187 GLY A O 1
ATOM 1479 N N . LYS A 1 188 ? -23.938 28.312 16.172 1 78.69 188 LYS A N 1
ATOM 1480 C CA . LYS A 1 188 ? -24.703 27.875 17.328 1 78.69 188 LYS A CA 1
ATOM 1481 C C . LYS A 1 188 ? -23.922 28.062 18.609 1 78.69 188 LYS A C 1
ATOM 1483 O O . LYS A 1 188 ? -22.688 28.156 18.594 1 78.69 188 LYS A O 1
ATOM 1488 N N . ASP A 1 189 ? -24.562 28.391 19.641 1 81.44 189 ASP A N 1
ATOM 1489 C CA . ASP A 1 189 ? -23.922 28.609 20.938 1 81.44 189 ASP A CA 1
ATOM 1490 C C . ASP A 1 189 ? -23.672 27.297 21.656 1 81.44 189 ASP A C 1
ATOM 1492 O O . ASP A 1 189 ? -24.328 27 22.656 1 81.44 189 ASP A O 1
ATOM 1496 N N . ILE A 1 190 ? -22.797 26.484 21.094 1 85.31 190 ILE A N 1
ATOM 1497 C CA . ILE A 1 190 ? -22.391 25.219 21.719 1 85.31 190 ILE A CA 1
ATOM 1498 C C . ILE A 1 190 ? -20.953 25.328 22.219 1 85.31 190 ILE A C 1
ATOM 1500 O O . ILE A 1 190 ? -20.094 25.906 21.547 1 85.31 190 ILE A O 1
ATOM 1504 N N . SER A 1 191 ? -20.766 24.844 23.391 1 89.19 191 SER A N 1
ATOM 1505 C CA . SER A 1 191 ? -19.438 24.953 23.984 1 89.19 191 SER A CA 1
ATOM 1506 C C . SER A 1 191 ? -18.406 24.125 23.219 1 89.19 191 SER A C 1
ATOM 1508 O O . SER A 1 191 ? -18.734 23.078 22.672 1 89.19 191 SER A O 1
ATOM 1510 N N . SER A 1 192 ? -17.203 24.625 23.188 1 87.62 192 SER A N 1
ATOM 1511 C CA . SER A 1 192 ? -16.094 23.938 22.516 1 87.62 192 SER A CA 1
ATOM 1512 C C . SER A 1 192 ? -15.844 22.562 23.125 1 87.62 192 SER A C 1
ATOM 1514 O O . SER A 1 192 ? -15.484 21.625 22.422 1 87.62 192 SER A O 1
ATOM 1516 N N . ALA A 1 193 ? -16.094 22.438 24.359 1 88.06 193 ALA A N 1
ATOM 1517 C CA . ALA A 1 193 ? -15.883 21.188 25.062 1 88.06 193 ALA A CA 1
ATOM 1518 C C . ALA A 1 193 ? -16.875 20.109 24.594 1 88.06 193 ALA A C 1
ATOM 1520 O O . ALA A 1 193 ? -16.516 18.953 24.453 1 88.06 193 ALA A O 1
ATOM 1521 N N . GLN A 1 194 ? -18.047 20.547 24.438 1 92.12 194 GLN A N 1
ATOM 1522 C CA . GLN A 1 194 ? -19.078 19.625 23.969 1 92.12 194 GLN A CA 1
ATOM 1523 C C . GLN A 1 194 ? -18.781 19.172 22.531 1 92.12 194 GLN A C 1
ATOM 1525 O O . GLN A 1 194 ? -18.969 18 22.203 1 92.12 194 GLN A O 1
ATOM 1530 N N . LEU A 1 195 ? -18.375 20.062 21.766 1 93.62 195 LEU A N 1
ATOM 1531 C CA . LEU A 1 195 ? -18.062 19.75 20.375 1 93.62 195 LEU A CA 1
ATOM 1532 C C . LEU A 1 195 ? -16.859 18.812 20.297 1 93.62 195 LEU A C 1
ATOM 1534 O O . LEU A 1 195 ? -16.844 17.906 19.453 1 93.62 195 LEU A O 1
ATOM 1538 N N . PHE A 1 196 ? -15.945 19.016 21.156 1 90.69 196 PHE A N 1
ATOM 1539 C CA . PHE A 1 196 ? -14.758 18.172 21.188 1 90.69 196 PHE A CA 1
ATOM 1540 C C . PHE A 1 196 ? -15.125 16.75 21.609 1 90.69 196 PHE A C 1
ATOM 1542 O O . PHE A 1 196 ? -14.609 15.781 21.062 1 90.69 196 PHE A O 1
ATOM 1549 N N . THR A 1 197 ? -15.953 16.672 22.641 1 93 197 THR A N 1
ATOM 1550 C CA . THR A 1 197 ? -16.406 15.367 23.094 1 93 197 THR A CA 1
ATOM 1551 C C . THR A 1 197 ? -17.156 14.641 21.969 1 93 197 THR A C 1
ATOM 1553 O O . THR A 1 197 ? -16.938 13.453 21.734 1 93 197 THR A O 1
ATOM 1556 N N . ALA A 1 198 ? -18.016 15.305 21.281 1 94.44 198 ALA A N 1
ATOM 1557 C CA . ALA A 1 198 ? -18.75 14.719 20.156 1 94.44 198 ALA A CA 1
ATOM 1558 C C . ALA A 1 198 ? -17.797 14.258 19.062 1 94.44 198 ALA A C 1
ATOM 1560 O O . ALA A 1 198 ? -17.984 13.18 18.484 1 94.44 198 ALA A O 1
ATOM 1561 N N . SER A 1 199 ? -16.859 15.102 18.719 1 93.56 199 SER A N 1
ATOM 1562 C CA . SER A 1 199 ? -15.852 14.766 17.719 1 93.56 199 SER A CA 1
ATOM 1563 C C . SER A 1 199 ? -15.07 13.516 18.109 1 93.56 199 SER A C 1
ATOM 1565 O O . SER A 1 199 ? -14.82 12.641 17.281 1 93.56 199 SER A O 1
ATOM 1567 N N . SER A 1 200 ? -14.703 13.445 19.391 1 91.81 200 SER A N 1
ATOM 1568 C CA . SER A 1 200 ? -13.93 12.32 19.906 1 91.81 200 SER A CA 1
ATOM 1569 C C . SER A 1 200 ? -14.734 11.023 19.828 1 91.81 200 SER A C 1
ATOM 1571 O O . SER A 1 200 ? -14.211 9.984 19.406 1 91.81 200 SER A O 1
ATOM 1573 N N . VAL A 1 201 ? -15.961 11.109 20.219 1 94 201 VAL A N 1
ATOM 1574 C CA . VAL A 1 201 ? -16.828 9.938 20.188 1 94 201 VAL A CA 1
ATOM 1575 C C . VAL A 1 201 ? -17.047 9.492 18.75 1 94 201 VAL A C 1
ATOM 1577 O O . VAL A 1 201 ? -16.938 8.305 18.438 1 94 201 VAL A O 1
ATOM 1580 N N . LEU A 1 202 ? -17.297 10.391 17.859 1 94.44 202 LEU A N 1
ATOM 1581 C CA . LEU A 1 202 ? -17.516 10.07 16.453 1 94.44 202 LEU A CA 1
ATOM 1582 C C . LEU A 1 202 ? -16.266 9.477 15.828 1 94.44 202 LEU A C 1
ATOM 1584 O O . LEU A 1 202 ? -16.344 8.555 15.016 1 94.44 202 LEU A O 1
ATOM 1588 N N . THR A 1 203 ? -15.141 10.062 16.156 1 92.81 203 THR A N 1
ATOM 1589 C CA . THR A 1 203 ? -13.867 9.547 15.664 1 92.81 203 THR A CA 1
ATOM 1590 C C . THR A 1 203 ? -13.641 8.117 16.156 1 92.81 203 THR A C 1
ATOM 1592 O O . THR A 1 203 ? -13.227 7.25 15.375 1 92.81 203 THR A O 1
ATOM 1595 N N . GLY A 1 204 ? -13.859 7.938 17.438 1 92.94 204 GLY A N 1
ATOM 1596 C CA . GLY A 1 204 ? -13.758 6.586 17.969 1 92.94 204 GLY A CA 1
ATOM 1597 C C . GLY A 1 204 ? -14.664 5.594 17.266 1 92.94 204 GLY A C 1
ATOM 1598 O O . GLY A 1 204 ? -14.242 4.48 16.938 1 92.94 204 GLY A O 1
ATOM 1599 N N . LEU A 1 205 ? -15.867 5.969 17 1 93.62 205 LEU A N 1
ATOM 1600 C CA . LEU A 1 205 ? -16.812 5.121 16.297 1 93.62 205 LEU A CA 1
ATOM 1601 C C . LEU A 1 205 ? -16.359 4.859 14.867 1 93.62 205 LEU A C 1
ATOM 1603 O O . LEU A 1 205 ? -16.547 3.764 14.336 1 93.62 205 LEU A O 1
ATOM 1607 N N . ALA A 1 206 ? -15.805 5.816 14.242 1 93 206 ALA A N 1
ATOM 1608 C CA . ALA A 1 206 ? -15.281 5.664 12.883 1 93 206 ALA A CA 1
ATOM 1609 C C . ALA A 1 206 ? -14.141 4.648 12.844 1 93 206 ALA A C 1
ATOM 1611 O O . ALA A 1 206 ? -14.094 3.795 11.953 1 93 206 ALA A O 1
ATOM 1612 N N . PHE A 1 207 ? -13.25 4.762 13.844 1 90.81 207 PHE A N 1
ATOM 1613 C CA . PHE A 1 207 ? -12.156 3.797 13.938 1 90.81 207 PHE A CA 1
ATOM 1614 C C . PHE A 1 207 ? -12.703 2.381 14.086 1 90.81 207 PHE A C 1
ATOM 1616 O O . PHE A 1 207 ? -12.258 1.463 13.391 1 90.81 207 PHE A O 1
ATOM 1623 N N . PHE A 1 208 ? -13.633 2.234 14.922 1 90.94 208 PHE A N 1
ATOM 1624 C CA . PHE A 1 208 ? -14.227 0.924 15.164 1 90.94 208 PHE A CA 1
ATOM 1625 C C . PHE A 1 208 ? -14.93 0.403 13.914 1 90.94 208 PHE A C 1
ATOM 1627 O O . PHE A 1 208 ? -14.797 -0.774 13.57 1 90.94 208 PHE A O 1
ATOM 1634 N N . ALA A 1 209 ? -15.609 1.237 13.266 1 91.06 209 ALA A N 1
ATOM 1635 C CA . ALA A 1 209 ? -16.359 0.842 12.07 1 91.06 209 ALA A CA 1
ATOM 1636 C C . ALA A 1 209 ? -15.414 0.411 10.953 1 91.06 209 ALA A C 1
ATOM 1638 O O . ALA A 1 209 ? -15.664 -0.592 10.273 1 91.06 209 ALA A O 1
ATOM 1639 N N . VAL A 1 210 ? -14.383 1.156 10.719 1 89.81 210 VAL A N 1
ATOM 1640 C CA . VAL A 1 210 ? -13.406 0.817 9.688 1 89.81 210 VAL A CA 1
ATOM 1641 C C . VAL A 1 210 ? -12.758 -0.524 10.016 1 89.81 210 VAL A C 1
ATOM 1643 O O . VAL A 1 210 ? -12.602 -1.375 9.133 1 89.81 210 VAL A O 1
ATOM 1646 N N . GLY A 1 211 ? -12.367 -0.672 11.234 1 85.12 211 GLY A N 1
ATOM 1647 C CA . GLY A 1 211 ? -11.797 -1.939 11.656 1 85.12 211 GLY A CA 1
ATOM 1648 C C . GLY A 1 211 ? -12.75 -3.109 11.484 1 85.12 211 GLY A C 1
ATOM 1649 O O . GLY A 1 211 ? -12.336 -4.188 11.047 1 85.12 211 GLY A O 1
ATOM 1650 N N . ALA A 1 212 ? -13.969 -2.869 11.812 1 83.44 212 ALA A N 1
ATOM 1651 C CA . ALA A 1 212 ? -14.977 -3.918 11.68 1 83.44 212 ALA A CA 1
ATOM 1652 C C . ALA A 1 212 ? -15.234 -4.25 10.219 1 83.44 212 ALA A C 1
ATOM 1654 O O . ALA A 1 212 ? -15.453 -5.414 9.867 1 83.44 212 ALA A O 1
ATOM 1655 N N . LEU A 1 213 ? -15.242 -3.299 9.422 1 81.25 213 LEU A N 1
ATOM 1656 C CA . LEU A 1 213 ? -15.5 -3.496 7.996 1 81.25 213 LEU A CA 1
ATOM 1657 C C . LEU A 1 213 ? -14.375 -4.297 7.348 1 81.25 213 LEU A C 1
ATOM 1659 O O . LEU A 1 213 ? -14.617 -5.109 6.453 1 81.25 213 LEU A O 1
ATOM 1663 N N . LYS A 1 214 ? -13.203 -4.031 7.848 1 76.56 214 LYS A N 1
ATOM 1664 C CA . LYS A 1 214 ? -12.078 -4.727 7.234 1 76.56 214 LYS A CA 1
ATOM 1665 C C . LYS A 1 214 ? -12.086 -6.211 7.586 1 76.56 214 LYS A C 1
ATOM 1667 O O . LYS A 1 214 ? -11.531 -7.031 6.852 1 76.56 214 LYS A O 1
ATOM 1672 N N . SER A 1 215 ? -12.711 -6.48 8.711 1 69.31 215 SER A N 1
ATOM 1673 C CA . SER A 1 215 ? -12.758 -7.871 9.156 1 69.31 215 SER A CA 1
ATOM 1674 C C . SER A 1 215 ? -13.68 -8.703 8.266 1 69.31 215 SER A C 1
ATOM 1676 O O . SER A 1 215 ? -13.57 -9.93 8.242 1 69.31 215 SER A O 1
ATOM 1678 N N . ARG A 1 216 ? -14.555 -8.016 7.668 1 68.75 216 ARG A N 1
ATOM 1679 C CA . ARG A 1 216 ? -15.414 -8.766 6.762 1 68.75 216 ARG A CA 1
ATOM 1680 C C . ARG A 1 216 ? -14.594 -9.445 5.672 1 68.75 216 ARG A C 1
ATOM 1682 O O . ARG A 1 216 ? -15.031 -10.453 5.098 1 68.75 216 ARG A O 1
ATOM 1689 N N . PHE A 1 217 ? -13.438 -8.906 5.59 1 61.62 217 PHE A N 1
ATOM 1690 C CA . PHE A 1 217 ? -12.57 -9.453 4.559 1 61.62 217 PHE A CA 1
ATOM 1691 C C . PHE A 1 217 ? -11.5 -10.344 5.176 1 61.62 217 PHE A C 1
ATOM 1693 O O . PHE A 1 217 ? -10.648 -10.891 4.465 1 61.62 217 PHE A O 1
ATOM 1700 N N . GLY A 1 218 ? -11.594 -10.422 6.504 1 60.47 218 GLY A N 1
ATOM 1701 C CA . GLY A 1 218 ? -10.633 -11.266 7.203 1 60.47 218 GLY A CA 1
ATOM 1702 C C . GLY A 1 218 ? -11.289 -12.336 8.055 1 60.47 218 GLY A C 1
ATOM 1703 O O . GLY A 1 218 ? -12.484 -12.586 7.938 1 60.47 218 GLY A O 1
ATOM 1704 N N . VAL A 1 219 ? -10.453 -13.07 8.789 1 61.84 219 VAL A N 1
ATOM 1705 C CA . VAL A 1 219 ? -10.922 -14.203 9.586 1 61.84 219 VAL A CA 1
ATOM 1706 C C . VAL A 1 219 ? -11.242 -13.727 11 1 61.84 219 VAL A C 1
ATOM 1708 O O . VAL A 1 219 ? -11.961 -14.406 11.742 1 61.84 219 VAL A O 1
ATOM 1711 N N . GLU A 1 220 ? -10.836 -12.617 11.211 1 69.5 220 GLU A N 1
ATOM 1712 C CA . GLU A 1 220 ? -10.992 -12.156 12.586 1 69.5 220 GLU A CA 1
ATOM 1713 C C . GLU A 1 220 ? -12.414 -11.688 12.852 1 69.5 220 GLU A C 1
ATOM 1715 O O . GLU A 1 220 ? -13.109 -11.234 11.938 1 69.5 220 GLU A O 1
ATOM 1720 N N . HIS A 1 221 ? -12.781 -11.875 14.109 1 79 221 HIS A N 1
ATOM 1721 C CA . HIS A 1 221 ? -14.07 -11.352 14.539 1 79 221 HIS A CA 1
ATOM 1722 C C . HIS A 1 221 ? -14.117 -9.828 14.398 1 79 221 HIS A C 1
ATOM 1724 O O . HIS A 1 221 ? -13.102 -9.156 14.586 1 79 221 HIS A O 1
ATOM 1730 N N . TRP A 1 222 ? -15.164 -9.438 13.961 1 80.12 222 TRP A N 1
ATOM 1731 C CA . TRP A 1 222 ? -15.312 -8.023 13.625 1 80.12 222 TRP A CA 1
ATOM 1732 C C . TRP A 1 222 ? -15.016 -7.152 14.844 1 80.12 222 TRP A C 1
ATOM 1734 O O . TRP A 1 222 ? -14.461 -6.059 14.703 1 80.12 222 TRP A O 1
ATOM 1744 N N . PHE A 1 223 ? -15.297 -7.609 16.047 1 84.12 223 PHE A N 1
ATOM 1745 C CA . PHE A 1 223 ? -15.086 -6.828 17.266 1 84.12 223 PHE A CA 1
ATOM 1746 C C . PHE A 1 223 ? -13.594 -6.684 17.562 1 84.12 223 PHE A C 1
ATOM 1748 O O . PHE A 1 223 ? -13.141 -5.609 17.953 1 84.12 223 PHE A O 1
ATOM 1755 N N . ARG A 1 224 ? -12.859 -7.668 17.312 1 82.88 224 ARG A N 1
ATOM 1756 C CA . ARG A 1 224 ? -11.422 -7.617 17.562 1 82.88 224 ARG A CA 1
ATOM 1757 C C . ARG A 1 224 ? -10.727 -6.668 16.594 1 82.88 224 ARG A C 1
ATOM 1759 O O . ARG A 1 224 ? -9.867 -5.883 17 1 82.88 224 ARG A O 1
ATOM 1766 N N . SER A 1 225 ? -11.148 -6.809 15.398 1 82.69 225 SER A N 1
ATOM 1767 C CA . SER A 1 225 ? -10.57 -5.941 14.375 1 82.69 225 SER A CA 1
ATOM 1768 C C . SER A 1 225 ? -10.922 -4.477 14.633 1 82.69 225 SER A C 1
ATOM 1770 O O . SER A 1 225 ? -10.07 -3.598 14.5 1 82.69 225 SER A O 1
ATOM 1772 N N . GLY A 1 226 ? -12.141 -4.281 15.039 1 85.25 226 GLY A N 1
ATOM 1773 C CA . GLY A 1 226 ? -12.562 -2.932 15.375 1 85.25 226 GLY A CA 1
ATOM 1774 C C . GLY A 1 226 ? -11.836 -2.365 16.578 1 85.25 226 GLY A C 1
ATOM 1775 O O . GLY A 1 226 ? -11.398 -1.215 16.562 1 85.25 226 GLY A O 1
ATOM 1776 N N . ALA A 1 227 ? -11.656 -3.09 17.578 1 87.5 227 ALA A N 1
ATOM 1777 C CA . ALA A 1 227 ? -10.969 -2.668 18.797 1 87.5 227 ALA A CA 1
ATOM 1778 C C . ALA A 1 227 ? -9.5 -2.354 18.516 1 87.5 227 ALA A C 1
ATOM 1780 O O . ALA A 1 227 ? -8.953 -1.395 19.078 1 87.5 227 ALA A O 1
ATOM 1781 N N . GLU A 1 228 ? -8.953 -3.172 17.703 1 84.5 228 GLU A N 1
ATOM 1782 C CA . GLU A 1 228 ? -7.555 -2.941 17.344 1 84.5 228 GLU A CA 1
ATOM 1783 C C . GLU A 1 228 ? -7.391 -1.603 16.625 1 84.5 228 GLU A C 1
ATOM 1785 O O . GLU A 1 228 ? -6.48 -0.832 16.938 1 84.5 228 GLU A O 1
ATOM 1790 N N . THR A 1 229 ? -8.273 -1.379 15.734 1 82.69 229 THR A N 1
ATOM 1791 C CA . THR A 1 229 ? -8.219 -0.14 14.961 1 82.69 229 THR A CA 1
ATOM 1792 C C . THR A 1 229 ? -8.492 1.064 15.859 1 82.69 229 THR A C 1
ATOM 1794 O O . THR A 1 229 ? -7.836 2.102 15.734 1 82.69 229 THR A O 1
ATOM 1797 N N . LEU A 1 230 ? -9.375 0.934 16.734 1 86.06 230 LEU A N 1
ATOM 1798 C CA . LEU A 1 230 ? -9.695 1.996 17.688 1 86.06 230 LEU A CA 1
ATOM 1799 C C . LEU A 1 230 ? -8.5 2.293 18.578 1 86.06 230 LEU A C 1
ATOM 1801 O O . LEU A 1 230 ? -8.164 3.457 18.812 1 86.06 230 LEU A O 1
ATOM 1805 N N . LEU A 1 231 ? -7.887 1.32 19.031 1 85.44 231 LEU A N 1
ATOM 1806 C CA . LEU A 1 231 ? -6.766 1.477 19.953 1 85.44 231 LEU A CA 1
ATOM 1807 C C . LEU A 1 231 ? -5.562 2.096 19.25 1 85.44 231 LEU A C 1
ATOM 1809 O O . LEU A 1 231 ? -4.98 3.066 19.734 1 85.44 231 LEU A O 1
ATOM 1813 N N . LEU A 1 232 ? -5.285 1.577 18.078 1 81.56 232 LEU A N 1
ATOM 1814 C CA . LEU A 1 232 ? -4.109 2.059 17.359 1 81.56 232 LEU A CA 1
ATOM 1815 C C . LEU A 1 232 ? -4.363 3.439 16.766 1 81.56 232 LEU A C 1
ATOM 1817 O O . LEU A 1 232 ? -3.504 4.32 16.844 1 81.56 232 LEU A O 1
ATOM 1821 N N . GLY A 1 233 ? -5.535 3.549 16.219 1 75.88 233 GLY A N 1
ATOM 1822 C CA . GLY A 1 233 ? -5.898 4.875 15.758 1 75.88 233 GLY A CA 1
ATOM 1823 C C . GLY A 1 233 ? -5.973 5.902 16.875 1 75.88 233 GLY A C 1
ATOM 1824 O O . GLY A 1 233 ? -5.512 7.035 16.703 1 75.88 233 GLY A O 1
ATOM 1825 N N . GLY A 1 234 ? -6.516 5.477 17.938 1 81.62 234 GLY A N 1
ATOM 1826 C CA . GLY A 1 234 ? -6.586 6.34 19.109 1 81.62 234 GLY A CA 1
ATOM 1827 C C . GLY A 1 234 ? -5.219 6.734 19.641 1 81.62 234 GLY A C 1
ATOM 1828 O O . GLY A 1 234 ? -5.008 7.883 20.031 1 81.62 234 GLY A O 1
ATOM 1829 N N . ALA A 1 235 ? -4.367 5.832 19.609 1 82.5 235 ALA A N 1
ATOM 1830 C CA . ALA A 1 235 ? -3 6.113 20.031 1 82.5 235 ALA A CA 1
ATOM 1831 C C . ALA A 1 235 ? -2.348 7.156 19.125 1 82.5 235 ALA A C 1
ATOM 1833 O O . ALA A 1 235 ? -1.692 8.086 19.609 1 82.5 235 ALA A O 1
ATOM 1834 N N . ALA A 1 236 ? -2.562 6.969 17.859 1 77.25 236 ALA A N 1
ATOM 1835 C CA . ALA A 1 236 ? -2.004 7.926 16.906 1 77.25 236 ALA A CA 1
ATOM 1836 C C . ALA A 1 236 ? -2.594 9.32 17.125 1 77.25 236 ALA A C 1
ATOM 1838 O O . ALA A 1 236 ? -1.873 10.32 17.078 1 77.25 236 ALA A O 1
ATOM 1839 N N . ALA A 1 237 ? -3.826 9.336 17.469 1 75.38 237 ALA A N 1
ATOM 1840 C CA . ALA A 1 237 ? -4.504 10.602 17.719 1 75.38 237 ALA A CA 1
ATOM 1841 C C . ALA A 1 237 ? -3.98 11.258 18.984 1 75.38 237 ALA A C 1
ATOM 1843 O O . ALA A 1 237 ? -3.836 12.484 19.047 1 75.38 237 ALA A O 1
ATOM 1844 N N . THR A 1 238 ? -3.75 10.469 19.938 1 78.38 238 THR A N 1
ATOM 1845 C CA . THR A 1 238 ? -3.227 10.961 21.219 1 78.38 238 THR A CA 1
ATOM 1846 C C . THR A 1 238 ? -1.843 11.578 21.031 1 78.38 238 THR A C 1
ATOM 1848 O O . THR A 1 238 ? -1.549 12.641 21.578 1 78.38 238 THR A O 1
ATOM 1851 N N . VAL A 1 239 ? -1.019 10.984 20.266 1 74.75 239 VAL A N 1
ATOM 1852 C CA . VAL A 1 239 ? 0.31 11.508 19.969 1 74.75 239 VAL A CA 1
ATOM 1853 C C . VAL A 1 239 ? 0.185 12.859 19.266 1 74.75 239 VAL A C 1
ATOM 1855 O O . VAL A 1 239 ? 0.88 13.812 19.609 1 74.75 239 VAL A O 1
ATOM 1858 N N . ALA A 1 240 ? -0.716 12.875 18.312 1 68 240 ALA A N 1
ATOM 1859 C CA . ALA A 1 240 ? -0.927 14.125 17.578 1 68 240 ALA A CA 1
ATOM 1860 C C . ALA A 1 240 ? -1.385 15.234 18.531 1 68 240 ALA A C 1
ATOM 1862 O O . ALA A 1 240 ? -0.93 16.375 18.422 1 68 240 ALA A O 1
ATOM 1863 N N . TYR A 1 241 ? -2.211 14.906 19.5 1 68.06 241 TYR A N 1
ATOM 1864 C CA . TYR A 1 241 ? -2.707 15.852 20.484 1 68.06 241 TYR A CA 1
ATOM 1865 C C . TYR A 1 241 ? -1.577 16.359 21.375 1 68.06 241 TYR A C 1
ATOM 1867 O O . TYR A 1 241 ? -1.461 17.562 21.625 1 68.06 241 TYR A O 1
ATOM 1875 N N . VAL A 1 242 ? -0.813 15.445 21.859 1 74.31 242 VAL A N 1
ATOM 1876 C CA . VAL A 1 242 ? 0.285 15.789 22.75 1 74.31 242 VAL A CA 1
ATOM 1877 C C . VAL A 1 242 ? 1.281 16.688 22.031 1 74.31 242 VAL A C 1
ATOM 1879 O O . VAL A 1 242 ? 1.753 17.688 22.594 1 74.31 242 VAL A O 1
ATOM 1882 N N . VAL A 1 243 ? 1.525 16.422 20.844 1 66.88 243 VAL A N 1
ATOM 1883 C CA . VAL A 1 243 ? 2.424 17.25 20.047 1 66.88 243 VAL A CA 1
ATOM 1884 C C . VAL A 1 243 ? 1.815 18.641 19.859 1 66.88 243 VAL A C 1
ATOM 1886 O O . VAL A 1 243 ? 2.521 19.641 19.938 1 66.88 243 VAL A O 1
ATOM 1889 N N . GLY A 1 244 ? 0.533 18.719 19.656 1 61.47 244 GLY A N 1
ATOM 1890 C CA . GLY A 1 244 ? -0.152 20 19.547 1 61.47 244 GLY A CA 1
ATOM 1891 C C . GLY A 1 244 ? -0.063 20.828 20.812 1 61.47 244 GLY A C 1
ATOM 1892 O O . GLY A 1 244 ? 0.212 22.031 20.75 1 61.47 244 GLY A O 1
ATOM 1893 N N . VAL A 1 245 ? -0.282 20.203 21.953 1 64.5 245 VAL A N 1
ATOM 1894 C CA . VAL A 1 245 ? -0.229 20.891 23.234 1 64.5 245 VAL A CA 1
ATOM 1895 C C . VAL A 1 245 ? 1.18 21.422 23.484 1 64.5 245 VAL A C 1
ATOM 1897 O O . VAL A 1 245 ? 1.35 22.531 23.984 1 64.5 245 VAL A O 1
ATOM 1900 N N . LEU A 1 246 ? 2.057 20.641 23.125 1 63.75 246 LEU A N 1
ATOM 1901 C CA . LEU A 1 246 ? 3.441 21.062 23.312 1 63.75 246 LEU A CA 1
ATOM 1902 C C . LEU A 1 246 ? 3.752 22.297 22.453 1 63.75 246 LEU A C 1
ATOM 1904 O O . LEU A 1 246 ? 4.496 23.172 22.875 1 63.75 246 LEU A O 1
ATOM 1908 N N . LEU A 1 247 ? 3.109 22.344 21.406 1 58.84 247 LEU A N 1
ATOM 1909 C CA . LEU A 1 247 ? 3.295 23.5 20.531 1 58.84 247 LEU A CA 1
ATOM 1910 C C . LEU A 1 247 ? 2.703 24.766 21.156 1 58.84 247 LEU A C 1
ATOM 1912 O O . LEU A 1 247 ? 3.24 25.859 20.969 1 58.84 247 LEU A O 1
ATOM 1916 N N . ARG A 1 248 ? 1.653 24.641 21.812 1 57.28 248 ARG A N 1
ATOM 1917 C CA . ARG A 1 248 ? 1.031 25.766 22.5 1 57.28 248 ARG A CA 1
ATOM 1918 C C . ARG A 1 248 ? 1.948 26.312 23.594 1 57.28 248 ARG A C 1
ATOM 1920 O O . ARG A 1 248 ? 2.008 27.516 23.812 1 57.28 248 ARG A O 1
ATOM 1927 N N . GLY A 1 249 ? 2.49 25.266 24.203 1 53.06 249 GLY A N 1
ATOM 1928 C CA . GLY A 1 249 ? 3.369 25.719 25.266 1 53.06 249 GLY A CA 1
ATOM 1929 C C . GLY A 1 249 ? 4.57 26.5 24.766 1 53.06 249 GLY A C 1
ATOM 1930 O O . GLY A 1 249 ? 5.117 27.344 25.484 1 53.06 249 GLY A O 1
ATOM 1931 N N . ILE A 1 250 ? 5.027 26.078 23.625 1 49.41 250 ILE A N 1
ATOM 1932 C CA . ILE A 1 250 ? 6.207 26.766 23.109 1 49.41 250 ILE A CA 1
ATOM 1933 C C . ILE A 1 250 ? 5.801 28.094 22.484 1 49.41 250 ILE A C 1
ATOM 1935 O O . ILE A 1 250 ? 6.586 29.047 22.469 1 49.41 250 ILE A O 1
ATOM 1939 N N . GLY A 1 251 ? 4.68 28.219 21.891 1 45.88 251 GLY A N 1
ATOM 1940 C CA . GLY A 1 251 ? 4.277 29.547 21.453 1 45.88 251 GLY A CA 1
ATOM 1941 C C . GLY A 1 251 ? 3.707 30.391 22.578 1 45.88 251 GLY A C 1
ATOM 1942 O O . GLY A 1 251 ? 3.395 29.875 23.656 1 45.88 251 GLY A O 1
ATOM 1943 N N . MET B 1 1 ? 24.547 -6.758 -24.203 1 61.34 1 MET B N 1
ATOM 1944 C CA . MET B 1 1 ? 24.969 -7.391 -22.953 1 61.34 1 MET B CA 1
ATOM 1945 C C . MET B 1 1 ? 26.453 -7.746 -23 1 61.34 1 MET B C 1
ATOM 1947 O O . MET B 1 1 ? 26.938 -8.312 -23.984 1 61.34 1 MET B O 1
ATOM 1951 N N . ASN B 1 2 ? 27.156 -7.172 -22.109 1 69.25 2 ASN B N 1
ATOM 1952 C CA . ASN B 1 2 ? 28.594 -7.406 -22.078 1 69.25 2 ASN B CA 1
ATOM 1953 C C . ASN B 1 2 ? 28.922 -8.844 -21.672 1 69.25 2 ASN B C 1
ATOM 1955 O O . ASN B 1 2 ? 28.078 -9.547 -21.125 1 69.25 2 ASN B O 1
ATOM 1959 N N . GLU B 1 3 ? 29.953 -9.344 -22.156 1 71.81 3 GLU B N 1
ATOM 1960 C CA . GLU B 1 3 ? 30.422 -10.703 -21.906 1 71.81 3 GLU B CA 1
ATOM 1961 C C . GLU B 1 3 ? 30.391 -11.031 -20.422 1 71.81 3 GLU B C 1
ATOM 1963 O O . GLU B 1 3 ? 30.047 -12.156 -20.031 1 71.81 3 GLU B O 1
ATOM 1968 N N . GLN B 1 4 ? 30.703 -10.078 -19.641 1 71.56 4 GLN B N 1
ATOM 1969 C CA . GLN B 1 4 ? 30.719 -10.289 -18.203 1 71.56 4 GLN B CA 1
ATOM 1970 C C . GLN B 1 4 ? 29.297 -10.539 -17.672 1 71.56 4 GLN B C 1
ATOM 1972 O O . GLN B 1 4 ? 29.109 -11.398 -16.812 1 71.56 4 GLN B O 1
ATOM 1977 N N . GLN B 1 5 ? 28.391 -9.812 -18.25 1 73.81 5 GLN B N 1
ATOM 1978 C CA . GLN B 1 5 ? 27 -9.992 -17.859 1 73.81 5 GLN B CA 1
ATOM 1979 C C . GLN B 1 5 ? 26.484 -11.367 -18.266 1 73.81 5 GLN B C 1
ATOM 1981 O O . GLN B 1 5 ? 25.719 -12 -17.531 1 73.81 5 GLN B O 1
ATOM 1986 N N . HIS B 1 6 ? 27.078 -11.781 -19.375 1 77.5 6 HIS B N 1
ATOM 1987 C CA . HIS B 1 6 ? 26.672 -13.086 -19.875 1 77.5 6 HIS B CA 1
ATOM 1988 C C . HIS B 1 6 ? 27.203 -14.211 -19 1 77.5 6 HIS B C 1
ATOM 1990 O O . HIS B 1 6 ? 26.5 -15.18 -18.719 1 77.5 6 HIS B O 1
ATOM 1996 N N . GLU B 1 7 ? 28.422 -14 -18.562 1 77.88 7 GLU B N 1
ATOM 1997 C CA . GLU B 1 7 ? 29.031 -15.008 -17.703 1 77.88 7 GLU B CA 1
ATOM 1998 C C . GLU B 1 7 ? 28.359 -15.07 -16.344 1 77.88 7 GLU B C 1
ATOM 2000 O O . GLU B 1 7 ? 28.156 -16.156 -15.781 1 77.88 7 GLU B O 1
ATOM 2005 N N . GLN B 1 8 ? 28.047 -13.953 -15.859 1 74.62 8 GLN B N 1
ATOM 2006 C CA . GLN B 1 8 ? 27.359 -13.906 -14.57 1 74.62 8 GLN B CA 1
ATOM 2007 C C . GLN B 1 8 ? 25.984 -14.562 -14.664 1 74.62 8 GLN B C 1
ATOM 2009 O O . GLN B 1 8 ? 25.562 -15.273 -13.742 1 74.62 8 GLN B O 1
ATOM 2014 N N . LEU B 1 9 ? 25.359 -14.312 -15.695 1 79.88 9 LEU B N 1
ATOM 2015 C CA . LEU B 1 9 ? 24.031 -14.898 -15.922 1 79.88 9 LEU B CA 1
ATOM 2016 C C . LEU B 1 9 ? 24.125 -16.422 -16.016 1 79.88 9 LEU B C 1
ATOM 2018 O O . LEU B 1 9 ? 23.266 -17.125 -15.484 1 79.88 9 LEU B O 1
ATOM 2022 N N . ARG B 1 10 ? 25.25 -16.891 -16.656 1 77.25 10 ARG B N 1
ATOM 2023 C CA . ARG B 1 10 ? 25.438 -18.328 -16.75 1 77.25 10 ARG B CA 1
ATOM 2024 C C . ARG B 1 10 ? 25.734 -18.938 -15.391 1 77.25 10 ARG B C 1
ATOM 2026 O O . ARG B 1 10 ? 25.25 -20.031 -15.078 1 77.25 10 ARG B O 1
ATOM 2033 N N . LYS B 1 11 ? 26.516 -18.156 -14.664 1 77 11 LYS B N 1
ATOM 2034 C CA . LYS B 1 11 ? 26.844 -18.625 -13.328 1 77 11 LYS B CA 1
ATOM 2035 C C . LYS B 1 11 ? 25.609 -18.688 -12.445 1 77 11 LYS B C 1
ATOM 2037 O O . LYS B 1 11 ? 25.453 -19.625 -11.648 1 77 11 LYS B O 1
ATOM 2042 N N . GLU B 1 12 ? 24.688 -17.766 -12.617 1 76.5 12 GLU B N 1
ATOM 2043 C CA . GLU B 1 12 ? 23.469 -17.672 -11.812 1 76.5 12 GLU B CA 1
ATOM 2044 C C . GLU B 1 12 ? 22.438 -18.719 -12.25 1 76.5 12 GLU B C 1
ATOM 2046 O O . GLU B 1 12 ? 21.484 -18.984 -11.531 1 76.5 12 GLU B O 1
ATOM 2051 N N . HIS B 1 13 ? 22.797 -19.406 -13.305 1 81.38 13 HIS B N 1
ATOM 2052 C CA . HIS B 1 13 ? 21.828 -20.359 -13.82 1 81.38 13 HIS B CA 1
ATOM 2053 C C . HIS B 1 13 ? 22.359 -21.781 -13.75 1 81.38 13 HIS B C 1
ATOM 2055 O O . HIS B 1 13 ? 21.828 -22.688 -14.406 1 81.38 13 HIS B O 1
ATOM 2061 N N . ARG B 1 14 ? 23.469 -21.906 -12.945 1 73.56 14 ARG B N 1
ATOM 2062 C CA . ARG B 1 14 ? 23.922 -23.25 -12.609 1 73.56 14 ARG B CA 1
ATOM 2063 C C . ARG B 1 14 ? 22.891 -23.969 -11.742 1 73.56 14 ARG B C 1
ATOM 2065 O O . ARG B 1 14 ? 22.188 -23.328 -10.945 1 73.56 14 ARG B O 1
ATOM 2072 N N . PRO B 1 15 ? 22.781 -25.219 -11.938 1 76.31 15 PRO B N 1
ATOM 2073 C CA . PRO B 1 15 ? 21.734 -25.984 -11.258 1 76.31 15 PRO B CA 1
ATOM 2074 C C . PRO B 1 15 ? 21.734 -25.75 -9.75 1 76.31 15 PRO B C 1
ATOM 2076 O O . PRO B 1 15 ? 20.656 -25.641 -9.148 1 76.31 15 PRO B O 1
ATOM 2079 N N . GLU B 1 16 ? 22.828 -25.719 -9.109 1 77.62 16 GLU B N 1
ATOM 2080 C CA . GLU B 1 16 ? 22.891 -25.531 -7.668 1 77.62 16 GLU B CA 1
ATOM 2081 C C . GLU B 1 16 ? 22.391 -24.141 -7.27 1 77.62 16 GLU B C 1
ATOM 2083 O O . GLU B 1 16 ? 21.672 -24 -6.281 1 77.62 16 GLU B O 1
ATOM 2088 N N . ALA B 1 17 ? 22.781 -23.172 -8.047 1 73.44 17 ALA B N 1
ATOM 2089 C CA . ALA B 1 17 ? 22.359 -21.797 -7.781 1 73.44 17 ALA B CA 1
ATOM 2090 C C . ALA B 1 17 ? 20.859 -21.641 -7.977 1 73.44 17 ALA B C 1
ATOM 2092 O O . ALA B 1 17 ? 20.188 -20.953 -7.195 1 73.44 17 ALA B O 1
ATOM 2093 N N . VAL B 1 18 ? 20.422 -22.281 -8.977 1 77 18 VAL B N 1
ATOM 2094 C CA . VAL B 1 18 ? 19 -22.219 -9.289 1 77 18 VAL B CA 1
ATOM 2095 C C . VAL B 1 18 ? 18.203 -22.875 -8.156 1 77 18 VAL B C 1
ATOM 2097 O O . VAL B 1 18 ? 17.219 -22.297 -7.672 1 77 18 VAL B O 1
ATOM 2100 N N . ALA B 1 19 ? 18.656 -23.984 -7.715 1 74.62 19 ALA B N 1
ATOM 2101 C CA . ALA B 1 19 ? 17.953 -24.703 -6.656 1 74.62 19 ALA B CA 1
ATOM 2102 C C . ALA B 1 19 ? 17.906 -23.875 -5.375 1 74.62 19 ALA B C 1
ATOM 2104 O O . ALA B 1 19 ? 16.859 -23.828 -4.711 1 74.62 19 ALA B O 1
ATOM 2105 N N . LYS B 1 20 ? 18.984 -23.281 -5.039 1 72.31 20 LYS B N 1
ATOM 2106 C CA . LYS B 1 20 ? 19.062 -22.469 -3.832 1 72.31 20 LYS B CA 1
ATOM 2107 C C . LYS B 1 20 ? 18.141 -21.25 -3.93 1 72.31 20 LYS B C 1
ATOM 2109 O O . LYS B 1 20 ? 17.438 -20.922 -2.971 1 72.31 20 LYS B O 1
ATOM 2114 N N . ARG B 1 21 ? 18.125 -20.625 -5.055 1 74.06 21 ARG B N 1
ATOM 2115 C CA . ARG B 1 21 ? 17.328 -19.422 -5.27 1 74.06 21 ARG B CA 1
ATOM 2116 C C . ARG B 1 21 ? 15.844 -19.734 -5.23 1 74.06 21 ARG B C 1
ATOM 2118 O O . ARG B 1 21 ? 15.07 -19.031 -4.586 1 74.06 21 ARG B O 1
ATOM 2125 N N . ILE B 1 22 ? 15.523 -20.75 -5.871 1 73.25 22 ILE B N 1
ATOM 2126 C CA . ILE B 1 22 ? 14.117 -21.109 -5.98 1 73.25 22 ILE B CA 1
ATOM 2127 C C . ILE B 1 22 ? 13.602 -21.594 -4.625 1 73.25 22 ILE B C 1
ATOM 2129 O O . ILE B 1 22 ? 12.445 -21.344 -4.27 1 73.25 22 ILE B O 1
ATOM 2133 N N . ALA B 1 23 ? 14.461 -22.188 -3.883 1 69.62 23 ALA B N 1
ATOM 2134 C CA . ALA B 1 23 ? 14.078 -22.688 -2.562 1 69.62 23 ALA B CA 1
ATOM 2135 C C . ALA B 1 23 ? 13.891 -21.547 -1.577 1 69.62 23 ALA B C 1
ATOM 2137 O O . ALA B 1 23 ? 13.188 -21.688 -0.57 1 69.62 23 ALA B O 1
ATOM 2138 N N . GLY B 1 24 ? 14.406 -20.484 -1.95 1 65.62 24 GLY B N 1
ATOM 2139 C CA . GLY B 1 24 ? 14.312 -19.344 -1.049 1 65.62 24 GLY B CA 1
ATOM 2140 C C . GLY B 1 24 ? 12.984 -18.609 -1.15 1 65.62 24 GLY B C 1
ATOM 2141 O O . GLY B 1 24 ? 12.227 -18.812 -2.1 1 65.62 24 GLY B O 1
ATOM 2142 N N . GLU B 1 25 ? 12.57 -17.953 -0.062 1 63.91 25 GLU B N 1
ATOM 2143 C CA . GLU B 1 25 ? 11.344 -17.172 -0.037 1 63.91 25 GLU B CA 1
ATOM 2144 C C . GLU B 1 25 ? 11.453 -15.938 -0.925 1 63.91 25 GLU B C 1
ATOM 2146 O O . GLU B 1 25 ? 12.5 -15.281 -0.953 1 63.91 25 GLU B O 1
ATOM 2151 N N . PRO B 1 26 ? 10.438 -15.812 -1.753 1 64.44 26 PRO B N 1
ATOM 2152 C CA . PRO B 1 26 ? 10.469 -14.602 -2.572 1 64.44 26 PRO B CA 1
ATOM 2153 C C . PRO B 1 26 ? 10.617 -13.328 -1.739 1 64.44 26 PRO B C 1
ATOM 2155 O O . PRO B 1 26 ? 10.125 -13.266 -0.612 1 64.44 26 PRO B O 1
ATOM 2158 N N . LEU B 1 27 ? 11.445 -12.508 -2.119 1 60.25 27 LEU B N 1
ATOM 2159 C CA . LEU B 1 27 ? 11.727 -11.266 -1.398 1 60.25 27 LEU B CA 1
ATOM 2160 C C . LEU B 1 27 ? 10.516 -10.336 -1.423 1 60.25 27 LEU B C 1
ATOM 2162 O O . LEU B 1 27 ? 9.938 -10.094 -2.484 1 60.25 27 LEU B O 1
ATOM 2166 N N . GLN B 1 28 ? 10.078 -10.148 -0.209 1 65.69 28 GLN B N 1
ATOM 2167 C CA . GLN B 1 28 ? 9.039 -9.141 -0.074 1 65.69 28 GLN B CA 1
ATOM 2168 C C . GLN B 1 28 ? 9.578 -7.746 -0.393 1 65.69 28 GLN B C 1
ATOM 2170 O O . GLN B 1 28 ? 10.711 -7.418 -0.041 1 65.69 28 GLN B O 1
ATOM 2175 N N . ASN B 1 29 ? 8.805 -7.078 -1.269 1 77.31 29 ASN B N 1
ATOM 2176 C CA . ASN B 1 29 ? 9.266 -5.742 -1.636 1 77.31 29 ASN B CA 1
ATOM 2177 C C . ASN B 1 29 ? 8.477 -4.656 -0.916 1 77.31 29 ASN B C 1
ATOM 2179 O O . ASN B 1 29 ? 7.25 -4.75 -0.801 1 77.31 29 ASN B O 1
ATOM 2183 N N . TYR B 1 30 ? 9.195 -3.773 -0.217 1 86.62 30 TYR B N 1
ATOM 2184 C CA . TYR B 1 30 ? 8.602 -2.662 0.517 1 86.62 30 TYR B CA 1
ATOM 2185 C C . TYR B 1 30 ? 8.852 -1.34 -0.2 1 86.62 30 TYR B C 1
ATOM 2187 O O . TYR B 1 30 ? 8.938 -0.288 0.438 1 86.62 30 TYR B O 1
ATOM 2195 N N . LEU B 1 31 ? 9 -1.459 -1.463 1 86.25 31 LEU B N 1
ATOM 2196 C CA . LEU B 1 31 ? 9.266 -0.282 -2.285 1 86.25 31 LEU B CA 1
ATOM 2197 C C . LEU B 1 31 ? 8.094 0.696 -2.223 1 86.25 31 LEU B C 1
ATOM 2199 O O . LEU B 1 31 ? 8.305 1.905 -2.096 1 86.25 31 LEU B O 1
ATOM 2203 N N . ARG B 1 32 ? 6.949 0.168 -2.301 1 87.81 32 ARG B N 1
ATOM 2204 C CA . ARG B 1 32 ? 5.762 1.016 -2.232 1 87.81 32 ARG B CA 1
ATOM 2205 C C . ARG B 1 32 ? 5.707 1.777 -0.913 1 87.81 32 ARG B C 1
ATOM 2207 O O . ARG B 1 32 ? 5.445 2.982 -0.896 1 87.81 32 ARG B O 1
ATOM 2214 N N . ASP B 1 33 ? 5.969 1.109 0.144 1 92.75 33 ASP B N 1
ATOM 2215 C CA . ASP B 1 33 ? 5.938 1.704 1.477 1 92.75 33 ASP B CA 1
ATOM 2216 C C . ASP B 1 33 ? 6.992 2.797 1.615 1 92.75 33 ASP B C 1
ATOM 2218 O O . ASP B 1 33 ? 6.738 3.846 2.211 1 92.75 33 ASP B O 1
ATOM 2222 N N . PHE B 1 34 ? 8.164 2.521 1.089 1 91.94 34 PHE B N 1
ATOM 2223 C CA . PHE B 1 34 ? 9.266 3.482 1.125 1 91.94 34 PHE B CA 1
ATOM 2224 C C . PHE B 1 34 ? 8.914 4.738 0.336 1 91.94 34 PHE B C 1
ATOM 2226 O O . PHE B 1 34 ? 9.094 5.855 0.824 1 91.94 34 PHE B O 1
ATOM 2233 N N . VAL B 1 35 ? 8.453 4.57 -0.835 1 90.56 35 VAL B N 1
ATOM 2234 C CA . VAL B 1 35 ? 8.125 5.688 -1.715 1 90.56 35 VAL B CA 1
ATOM 2235 C C . VAL B 1 35 ? 6.965 6.488 -1.121 1 90.56 35 VAL B C 1
ATOM 2237 O O . VAL B 1 35 ? 7.016 7.719 -1.072 1 90.56 35 VAL B O 1
ATOM 2240 N N . TYR B 1 36 ? 6.016 5.75 -0.689 1 90.81 36 TYR B N 1
ATOM 2241 C CA . TYR B 1 36 ? 4.84 6.355 -0.078 1 90.81 36 TYR B CA 1
ATOM 2242 C C . TYR B 1 36 ? 5.23 7.223 1.111 1 90.81 36 TYR B C 1
ATOM 2244 O O . TYR B 1 36 ? 4.848 8.391 1.187 1 90.81 36 TYR B O 1
ATOM 2252 N N . GLY B 1 37 ? 5.945 6.695 2 1 93.06 37 GLY B N 1
ATOM 2253 C CA . GLY B 1 37 ? 6.387 7.426 3.18 1 93.06 37 GLY B CA 1
ATOM 2254 C C . GLY B 1 37 ? 7.266 8.617 2.85 1 93.06 37 GLY B C 1
ATOM 2255 O O . GLY B 1 37 ? 7.086 9.703 3.416 1 93.06 37 GLY B O 1
ATOM 2256 N N . SER B 1 38 ? 8.164 8.43 1.967 1 93.94 3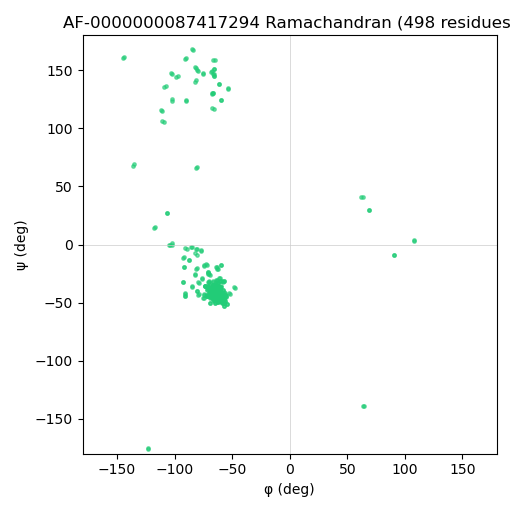8 SER B N 1
ATOM 2257 C CA . SER B 1 38 ? 9.117 9.469 1.601 1 93.94 38 SER B CA 1
ATOM 2258 C C . SER B 1 38 ? 8.414 10.688 1.009 1 93.94 38 SER B C 1
ATOM 2260 O O . SER B 1 38 ? 8.625 11.812 1.457 1 93.94 38 SER B O 1
ATOM 2262 N N . ILE B 1 39 ? 7.578 10.469 0.092 1 91.06 39 ILE B N 1
ATOM 2263 C CA . ILE B 1 39 ? 6.934 11.555 -0.639 1 91.06 39 ILE B CA 1
ATOM 2264 C C . ILE B 1 39 ? 5.922 12.258 0.266 1 91.06 39 ILE B C 1
ATOM 2266 O O . ILE B 1 39 ? 5.891 13.484 0.335 1 91.06 39 ILE B O 1
ATOM 2270 N N . ASP B 1 40 ? 5.16 11.477 0.968 1 92 40 ASP B N 1
ATOM 2271 C CA . ASP B 1 40 ? 4.148 12.07 1.838 1 92 40 ASP B CA 1
ATOM 2272 C C . ASP B 1 40 ? 4.793 12.914 2.939 1 92 40 ASP B C 1
ATOM 2274 O O . ASP B 1 40 ? 4.312 14 3.264 1 92 40 ASP B O 1
ATOM 2278 N N . GLY B 1 41 ? 5.781 12.336 3.52 1 91.75 41 GLY B N 1
ATOM 2279 C CA . GLY B 1 41 ? 6.496 13.094 4.539 1 91.75 41 GLY B CA 1
ATOM 2280 C C . GLY B 1 41 ? 7.016 14.422 4.039 1 91.75 41 GLY B C 1
ATOM 2281 O O . GLY B 1 41 ? 6.879 15.445 4.719 1 91.75 41 GLY B O 1
ATOM 2282 N N . CYS B 1 42 ? 7.566 14.406 2.918 1 91.69 42 CYS B N 1
ATOM 2283 C CA . CYS B 1 42 ? 8.141 15.609 2.322 1 91.69 42 CYS B CA 1
ATOM 2284 C C . CYS B 1 42 ? 7.055 16.625 1.993 1 91.69 42 CYS B C 1
ATOM 2286 O O . CYS B 1 42 ? 7.203 17.812 2.281 1 91.69 42 CYS B O 1
ATOM 2288 N N . VAL B 1 43 ? 6.004 16.156 1.444 1 87.69 43 VAL B N 1
ATOM 2289 C CA . VAL B 1 43 ? 4.922 17.031 1.012 1 87.69 43 VAL B CA 1
ATOM 2290 C C . VAL B 1 43 ? 4.25 17.672 2.229 1 87.69 43 VAL B C 1
ATOM 2292 O O . VAL B 1 43 ? 4.008 18.875 2.254 1 87.69 43 VAL B O 1
ATOM 2295 N N . THR B 1 44 ? 3.969 16.922 3.207 1 85.94 44 THR B N 1
ATOM 2296 C CA . THR B 1 44 ? 3.225 17.406 4.363 1 85.94 44 THR B CA 1
ATOM 2297 C C . THR B 1 44 ? 4.078 18.375 5.188 1 85.94 44 THR B C 1
ATOM 2299 O O . THR B 1 44 ? 3.574 19.375 5.695 1 85.94 44 THR B O 1
ATOM 2302 N N . THR B 1 45 ? 5.297 18.016 5.34 1 88.94 45 THR B N 1
ATOM 2303 C CA . THR B 1 45 ? 6.18 18.906 6.086 1 88.94 45 THR B CA 1
ATOM 2304 C C . THR B 1 45 ? 6.375 20.219 5.332 1 88.94 45 THR B C 1
ATOM 2306 O O . THR B 1 45 ? 6.367 21.297 5.938 1 88.94 45 THR B O 1
ATOM 2309 N N . PHE B 1 46 ? 6.613 20.156 4.102 1 87.94 46 PHE B N 1
ATOM 2310 C CA . PHE B 1 46 ? 6.766 21.359 3.297 1 87.94 46 PHE B CA 1
ATOM 2311 C C . PHE B 1 46 ? 5.5 22.219 3.35 1 87.94 46 PHE B C 1
ATOM 2313 O O . PHE B 1 46 ? 5.574 23.453 3.334 1 87.94 46 PHE B O 1
ATOM 2320 N N . ALA B 1 47 ? 4.426 21.531 3.385 1 81.44 47 ALA B N 1
ATOM 2321 C CA . ALA B 1 47 ? 3.158 22.25 3.508 1 81.44 47 ALA B CA 1
ATOM 2322 C C . ALA B 1 47 ? 3.117 23.078 4.789 1 81.44 47 ALA B C 1
ATOM 2324 O O . ALA B 1 47 ? 2.629 24.203 4.793 1 81.44 47 ALA B O 1
ATOM 2325 N N . VAL B 1 48 ? 3.525 22.516 5.852 1 80 48 VAL B N 1
ATOM 2326 C CA . VAL B 1 48 ? 3.578 23.219 7.125 1 80 48 VAL B CA 1
ATOM 2327 C C . VAL B 1 48 ? 4.531 24.406 7.016 1 80 48 VAL B C 1
ATOM 2329 O O . VAL B 1 48 ? 4.203 25.516 7.445 1 80 48 VAL B O 1
ATOM 2332 N N . VAL B 1 49 ? 5.703 24.188 6.453 1 85.12 49 VAL B N 1
ATOM 2333 C CA . VAL B 1 49 ? 6.691 25.234 6.25 1 85.12 49 VAL B CA 1
ATOM 2334 C C . VAL B 1 49 ? 6.086 26.359 5.422 1 85.12 49 VAL B C 1
ATOM 2336 O O . VAL B 1 49 ? 6.176 27.531 5.797 1 85.12 49 VAL B O 1
ATOM 2339 N N . SER B 1 50 ? 5.492 26.016 4.348 1 82.69 50 SER B N 1
ATOM 2340 C CA . SER B 1 50 ? 4.895 26.984 3.441 1 82.69 50 SER B CA 1
ATOM 2341 C C . SER B 1 50 ? 3.76 27.75 4.117 1 82.69 50 SER B C 1
ATOM 2343 O O . SER B 1 50 ? 3.607 28.953 3.914 1 82.69 50 SER B O 1
ATOM 2345 N N . GLY B 1 51 ? 3.002 27.031 4.848 1 75.5 51 GLY B N 1
ATOM 2346 C CA . GLY B 1 51 ? 1.909 27.688 5.559 1 75.5 51 GLY B CA 1
ATOM 2347 C C . GLY B 1 51 ? 2.381 28.688 6.586 1 75.5 51 GLY B C 1
ATOM 2348 O O . GLY B 1 51 ? 1.836 29.797 6.676 1 75.5 51 GLY B O 1
ATOM 2349 N N . VAL B 1 52 ? 3.348 28.391 7.375 1 77.56 52 VAL B N 1
ATOM 2350 C CA . VAL B 1 52 ? 3.863 29.234 8.438 1 77.56 52 VAL B CA 1
ATOM 2351 C C . VAL B 1 52 ? 4.547 30.469 7.836 1 77.56 52 VAL B C 1
ATOM 2353 O O . VAL B 1 52 ? 4.344 31.594 8.297 1 77.56 52 VAL B O 1
ATOM 2356 N N . ILE B 1 53 ? 5.324 30.25 6.832 1 80.81 53 ILE B N 1
ATOM 2357 C CA . ILE B 1 53 ? 6.012 31.344 6.168 1 80.81 53 ILE B CA 1
ATOM 2358 C C . ILE B 1 53 ? 4.996 32.25 5.465 1 80.81 53 ILE B C 1
ATOM 2360 O O . ILE B 1 53 ? 5.137 33.469 5.457 1 80.81 53 ILE B O 1
ATOM 2364 N N . GLY B 1 54 ? 4.094 31.641 4.844 1 75.38 54 GLY B N 1
ATOM 2365 C CA . GLY B 1 54 ? 3.033 32.406 4.211 1 75.38 54 GLY B CA 1
ATOM 2366 C C . GLY B 1 54 ? 2.254 33.281 5.188 1 75.38 54 GLY B C 1
ATOM 2367 O O . GLY B 1 54 ? 1.77 34.344 4.824 1 75.38 54 GLY B O 1
ATOM 2368 N N . ALA B 1 55 ? 2.146 32.812 6.383 1 71.94 55 ALA B N 1
ATOM 2369 C CA . ALA B 1 55 ? 1.451 33.562 7.434 1 71.94 55 ALA B CA 1
ATOM 2370 C C . ALA B 1 55 ? 2.387 34.562 8.117 1 71.94 55 ALA B C 1
ATOM 2372 O O . ALA B 1 55 ? 1.983 35.25 9.047 1 71.94 55 ALA B O 1
ATOM 2373 N N . GLU B 1 56 ? 3.641 34.594 7.738 1 79.38 56 GLU B N 1
ATOM 2374 C CA . GLU B 1 56 ? 4.648 35.531 8.258 1 79.38 56 GLU B CA 1
ATOM 2375 C C . GLU B 1 56 ? 4.883 35.312 9.75 1 79.38 56 GLU B C 1
ATOM 2377 O O . GLU B 1 56 ? 4.953 36.25 10.516 1 79.38 56 GLU B O 1
ATOM 2382 N N . LEU B 1 57 ? 4.91 34.094 10.055 1 77 57 LEU B N 1
ATOM 2383 C CA . LEU B 1 57 ? 5.227 33.719 11.43 1 77 57 LEU B CA 1
ATOM 2384 C C . LEU B 1 57 ? 6.727 33.531 11.602 1 77 57 LEU B C 1
ATOM 2386 O O . LEU B 1 57 ? 7.445 33.312 10.617 1 77 57 LEU B O 1
ATOM 2390 N N . PRO B 1 58 ? 7.184 33.594 12.875 1 82.12 58 PRO B N 1
ATOM 2391 C CA . PRO B 1 58 ? 8.625 33.469 13.117 1 82.12 58 PRO B CA 1
ATOM 2392 C C . PRO B 1 58 ? 9.141 32.062 12.758 1 82.12 58 PRO B C 1
ATOM 2394 O O . PRO B 1 58 ? 8.383 31.094 12.758 1 82.12 58 PRO B O 1
ATOM 2397 N N . VAL B 1 59 ? 10.43 31.969 12.531 1 87.06 59 VAL B N 1
ATOM 2398 C CA . VAL B 1 59 ? 11.125 30.75 12.125 1 87.06 59 VAL B CA 1
ATOM 2399 C C . VAL B 1 59 ? 10.992 29.688 13.211 1 87.06 59 VAL B C 1
ATOM 2401 O O . VAL B 1 59 ? 10.898 28.5 12.914 1 87.06 59 VAL B O 1
ATOM 2404 N N . SER B 1 60 ? 10.945 30.141 14.422 1 84.81 60 SER B N 1
ATOM 2405 C CA . SER B 1 60 ? 10.812 29.203 15.531 1 84.81 60 SER B CA 1
ATOM 2406 C C . SER B 1 60 ? 9.523 28.406 15.43 1 84.81 60 SER B C 1
ATOM 2408 O O . SER B 1 60 ? 9.484 27.234 15.812 1 84.81 60 SER B O 1
ATOM 2410 N N . VAL B 1 61 ? 8.531 28.984 14.844 1 80.38 61 VAL B N 1
ATOM 2411 C CA . VAL B 1 61 ? 7.242 28.328 14.695 1 80.38 61 VAL B CA 1
ATOM 2412 C C . VAL B 1 61 ? 7.332 27.234 13.625 1 80.38 61 VAL B C 1
ATOM 2414 O O . VAL B 1 61 ? 6.734 26.172 13.758 1 80.38 61 VAL B O 1
ATOM 2417 N N . VAL B 1 62 ? 8.055 27.438 12.641 1 84 62 VAL B N 1
ATOM 2418 C CA . VAL B 1 62 ? 8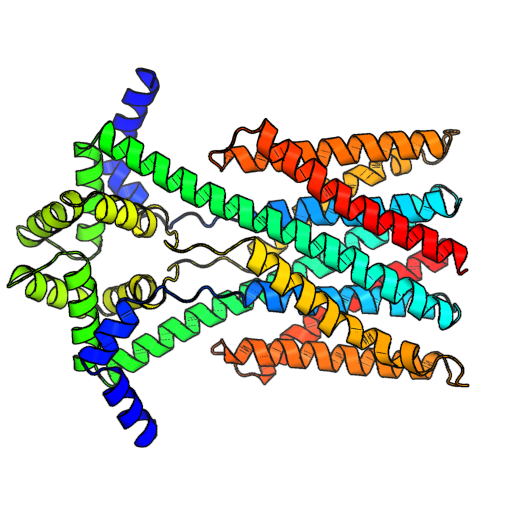.266 26.453 11.594 1 84 62 VAL B CA 1
ATOM 2419 C C . VAL B 1 62 ? 8.906 25.188 12.18 1 84 62 VAL B C 1
ATOM 2421 O O . VAL B 1 62 ? 8.461 24.078 11.898 1 84 62 VAL B O 1
ATOM 2424 N N . VAL B 1 63 ? 9.883 25.391 12.984 1 86.62 63 VAL B N 1
ATOM 2425 C CA . VAL B 1 63 ? 10.633 24.266 13.539 1 86.62 63 VAL B CA 1
ATOM 2426 C C . VAL B 1 63 ? 9.75 23.469 14.492 1 86.62 63 VAL B C 1
ATOM 2428 O O . VAL B 1 63 ? 9.68 22.25 14.414 1 86.62 63 VAL B O 1
ATOM 2431 N N . ILE B 1 64 ? 9.031 24.156 15.273 1 80.62 64 ILE B N 1
ATOM 2432 C CA . ILE B 1 64 ? 8.203 23.5 16.281 1 80.62 64 ILE B CA 1
ATOM 2433 C C . ILE B 1 64 ? 7.059 22.75 15.594 1 80.62 64 ILE B C 1
ATOM 2435 O O . ILE B 1 64 ? 6.875 21.562 15.805 1 80.62 64 ILE B O 1
ATOM 2439 N N . LEU B 1 65 ? 6.348 23.438 14.719 1 77.69 65 LEU B N 1
ATOM 2440 C CA . LEU B 1 65 ? 5.199 22.828 14.047 1 77.69 65 LEU B CA 1
ATOM 2441 C C . LEU B 1 65 ? 5.652 21.781 13.039 1 77.69 65 LEU B C 1
ATOM 2443 O O . LEU B 1 65 ? 4.969 20.766 12.844 1 77.69 65 LEU B O 1
ATOM 2447 N N . GLY B 1 66 ? 6.762 22.109 12.445 1 84.62 66 GLY B N 1
ATOM 2448 C CA . GLY B 1 66 ? 7.305 21.156 11.484 1 84.62 66 GLY B CA 1
ATOM 2449 C C . GLY B 1 66 ? 7.672 19.828 12.102 1 84.62 66 GLY B C 1
ATOM 2450 O O . GLY B 1 66 ? 7.289 18.781 11.586 1 84.62 66 GLY B O 1
ATOM 2451 N N . PHE B 1 67 ? 8.312 19.859 13.219 1 85.69 67 PHE B N 1
ATOM 2452 C CA . PHE B 1 67 ? 8.719 18.625 13.883 1 85.69 67 PHE B CA 1
ATOM 2453 C C . PHE B 1 67 ? 7.516 17.922 14.492 1 85.69 67 PHE B C 1
ATOM 2455 O O . PHE B 1 67 ? 7.43 16.688 14.453 1 85.69 67 PHE B O 1
ATOM 2462 N N . ALA B 1 68 ? 6.703 18.703 15.094 1 80.56 68 ALA B N 1
ATOM 2463 C CA . ALA B 1 68 ? 5.484 18.125 15.656 1 80.56 68 ALA B CA 1
ATOM 2464 C C . ALA B 1 68 ? 4.688 17.391 14.578 1 80.56 68 ALA B C 1
ATOM 2466 O O . ALA B 1 68 ? 4.25 16.25 14.789 1 80.56 68 ALA B O 1
ATOM 2467 N N . ASN B 1 69 ? 4.492 18.016 13.477 1 81.19 69 ASN B N 1
ATOM 2468 C CA . ASN B 1 69 ? 3.754 17.422 12.367 1 81.19 69 ASN B CA 1
ATOM 2469 C C . ASN B 1 69 ? 4.473 16.203 11.805 1 81.19 69 ASN B C 1
ATOM 2471 O O . ASN B 1 69 ? 3.84 15.188 11.484 1 81.19 69 ASN B O 1
ATOM 2475 N N . LEU B 1 70 ? 5.746 16.328 11.68 1 87.88 70 LEU B N 1
ATOM 2476 C CA . LEU B 1 70 ? 6.555 15.258 11.117 1 87.88 70 LEU B CA 1
ATOM 2477 C C . LEU B 1 70 ? 6.391 13.977 11.93 1 87.88 70 LEU B C 1
ATOM 2479 O O . LEU B 1 70 ? 6.141 12.914 11.359 1 87.88 70 LEU B O 1
ATOM 2483 N N . PHE B 1 71 ? 6.445 14.062 13.195 1 84.38 71 PHE B N 1
ATOM 2484 C CA . PHE B 1 71 ? 6.383 12.867 14.031 1 84.38 71 PHE B CA 1
ATOM 2485 C C . PHE B 1 71 ? 4.945 12.375 14.172 1 84.38 71 PHE B C 1
ATOM 2487 O O . PHE B 1 71 ? 4.684 11.172 14.109 1 84.38 71 PHE B O 1
ATOM 2494 N N . ALA B 1 72 ? 4.055 13.32 14.375 1 8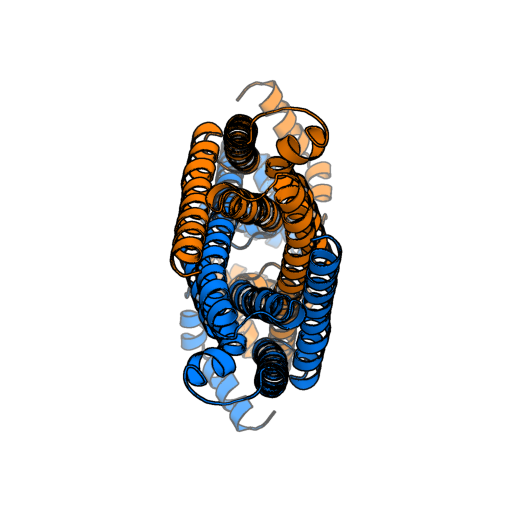1.25 72 ALA B N 1
ATOM 2495 C CA . ALA B 1 72 ? 2.652 12.945 14.523 1 81.25 72 ALA B CA 1
ATOM 2496 C C . ALA B 1 72 ? 2.119 12.305 13.242 1 81.25 72 ALA B C 1
ATOM 2498 O O . ALA B 1 72 ? 1.479 11.25 13.289 1 81.25 72 ALA B O 1
ATOM 2499 N N . ASP B 1 73 ? 2.352 12.914 12.109 1 85.56 73 ASP B N 1
ATOM 2500 C CA . ASP B 1 73 ? 1.891 12.391 10.828 1 85.56 73 ASP B CA 1
ATOM 2501 C C . ASP B 1 73 ? 2.611 11.094 10.469 1 85.56 73 ASP B C 1
ATOM 2503 O O . ASP B 1 73 ? 2.014 10.188 9.891 1 85.56 73 ASP B O 1
ATOM 2507 N N . GLY B 1 74 ? 3.91 11.109 10.766 1 89.94 74 GLY B N 1
ATOM 2508 C CA . GLY B 1 74 ? 4.652 9.883 10.531 1 89.94 74 GLY B CA 1
ATOM 2509 C C . GLY B 1 74 ? 4.105 8.703 11.305 1 89.94 74 GLY B C 1
ATOM 2510 O O . GLY B 1 74 ? 3.961 7.605 10.758 1 89.94 74 GLY B O 1
ATOM 2511 N N . PHE B 1 75 ? 3.904 8.953 12.539 1 87.94 75 PHE B N 1
ATOM 2512 C CA . PHE B 1 75 ? 3.35 7.895 13.375 1 87.94 75 PHE B CA 1
ATOM 2513 C C . PHE B 1 75 ? 1.964 7.492 12.891 1 87.94 75 PHE B C 1
ATOM 2515 O O . PHE B 1 75 ? 1.651 6.301 12.812 1 87.94 75 PHE B O 1
ATOM 2522 N N . SER B 1 76 ? 1.125 8.445 12.602 1 87.56 76 SER B N 1
ATOM 2523 C CA . SER B 1 76 ? -0.207 8.172 12.078 1 87.56 76 SER B CA 1
ATOM 2524 C C . SER B 1 76 ? -0.135 7.344 10.797 1 87.56 76 SER B C 1
ATOM 2526 O O . SER B 1 76 ? -0.884 6.375 10.641 1 87.56 76 SER B O 1
ATOM 2528 N N . MET B 1 77 ? 0.717 7.656 9.914 1 91.81 77 MET B N 1
ATOM 2529 C CA . MET B 1 77 ? 0.863 6.938 8.648 1 91.81 77 MET B CA 1
ATOM 2530 C C . MET B 1 77 ? 1.348 5.512 8.891 1 91.81 77 MET B C 1
ATOM 2532 O O . MET B 1 77 ? 0.903 4.582 8.211 1 91.81 77 MET B O 1
ATOM 2536 N N . ALA B 1 78 ? 2.285 5.414 9.812 1 93 78 ALA B N 1
ATOM 2537 C CA . ALA B 1 78 ? 2.801 4.086 10.133 1 93 78 ALA B CA 1
ATOM 2538 C C . ALA B 1 78 ? 1.693 3.186 10.672 1 93 78 ALA B C 1
ATOM 2540 O O . ALA B 1 78 ? 1.576 2.025 10.266 1 93 78 ALA B O 1
ATOM 2541 N N . VAL B 1 79 ? 0.971 3.689 11.57 1 90.75 79 VAL B N 1
ATOM 2542 C CA . VAL B 1 79 ? -0.114 2.924 12.18 1 90.75 79 VAL B CA 1
ATOM 2543 C C . VAL B 1 79 ? -1.153 2.572 11.117 1 90.75 79 VAL B C 1
ATOM 2545 O O . VAL B 1 79 ? -1.631 1.438 11.055 1 90.75 79 VAL B O 1
ATOM 2548 N N . SER B 1 80 ? -1.536 3.525 10.328 1 90.94 80 SER B N 1
ATOM 2549 C CA . SER B 1 80 ? -2.516 3.275 9.273 1 90.94 80 SER B CA 1
ATOM 2550 C C . SER B 1 80 ? -2.002 2.244 8.273 1 90.94 80 SER B C 1
ATOM 2552 O O . SER B 1 80 ? -2.758 1.384 7.82 1 90.94 80 SER B O 1
ATOM 2554 N N . ASN B 1 81 ? -0.757 2.389 7.891 1 92.56 81 ASN B N 1
ATOM 2555 C CA . ASN B 1 81 ? -0.162 1.397 7 1 92.56 81 ASN B CA 1
ATOM 2556 C C . ASN B 1 81 ? -0.127 0.014 7.641 1 92.56 81 ASN B C 1
ATOM 2558 O O . ASN B 1 81 ? -0.331 -0.995 6.965 1 92.56 81 ASN B O 1
ATOM 2562 N N . TYR B 1 82 ? 0.221 -0.045 8.891 1 92.38 82 TYR B N 1
ATOM 2563 C CA . TYR B 1 82 ? 0.195 -1.303 9.633 1 92.38 82 TYR B CA 1
ATOM 2564 C C . TYR B 1 82 ? -1.179 -1.957 9.547 1 92.38 82 TYR B C 1
ATOM 2566 O O . TYR B 1 82 ? -1.291 -3.137 9.203 1 92.38 82 TYR B O 1
ATOM 2574 N N . LEU B 1 83 ? -2.123 -1.227 9.836 1 89.38 83 LEU B N 1
ATOM 2575 C CA . LEU B 1 83 ? -3.482 -1.756 9.859 1 89.38 83 LEU B CA 1
ATOM 2576 C C . LEU B 1 83 ? -3.941 -2.145 8.461 1 89.38 83 LEU B C 1
ATOM 2578 O O . LEU B 1 83 ? -4.66 -3.133 8.289 1 89.38 83 LEU B O 1
ATOM 2582 N N . GLY B 1 84 ? -3.623 -1.301 7.48 1 88.81 84 GLY B N 1
ATOM 2583 C CA . GLY B 1 84 ? -3.938 -1.662 6.105 1 88.81 84 GLY B CA 1
ATOM 2584 C C . GLY B 1 84 ? -3.271 -2.951 5.664 1 88.81 84 GLY B C 1
ATOM 2585 O O . GLY B 1 84 ? -3.918 -3.812 5.062 1 88.81 84 GLY B O 1
ATOM 2586 N N . THR B 1 85 ? -1.999 -3.082 5.945 1 89.38 85 THR B N 1
ATOM 2587 C CA . THR B 1 85 ? -1.258 -4.289 5.598 1 89.38 85 THR B CA 1
ATOM 2588 C C . THR B 1 85 ? -1.788 -5.492 6.371 1 89.38 85 THR B C 1
ATOM 2590 O O . THR B 1 85 ? -1.855 -6.602 5.84 1 89.38 85 THR B O 1
ATOM 2593 N N . ARG B 1 86 ? -2.062 -5.234 7.594 1 87.94 86 ARG B N 1
ATOM 2594 C CA . ARG B 1 86 ? -2.639 -6.289 8.422 1 87.94 86 ARG B CA 1
ATOM 2595 C C . ARG B 1 86 ? -3.957 -6.785 7.832 1 87.94 86 ARG B C 1
ATOM 2597 O O . ARG B 1 86 ? -4.27 -7.973 7.91 1 87.94 86 ARG B O 1
ATOM 2604 N N . ALA B 1 87 ? -4.754 -5.922 7.379 1 85.5 87 ALA B N 1
ATOM 2605 C CA . ALA B 1 87 ? -6.008 -6.297 6.727 1 85.5 87 ALA B CA 1
ATOM 2606 C C . ALA B 1 87 ? -5.754 -7.203 5.527 1 85.5 87 ALA B C 1
ATOM 2608 O O . ALA B 1 87 ? -6.52 -8.133 5.27 1 85.5 87 ALA B O 1
ATOM 2609 N N . GLU B 1 88 ? -4.727 -6.926 4.785 1 85.44 88 GLU B N 1
ATOM 2610 C CA . GLU B 1 88 ? -4.352 -7.762 3.65 1 85.44 88 GLU B CA 1
ATOM 2611 C C . GLU B 1 88 ? -3.914 -9.148 4.109 1 85.44 88 GLU B C 1
ATOM 2613 O O . GLU B 1 88 ? -4.219 -10.148 3.459 1 85.44 88 GLU B O 1
ATOM 2618 N N . GLU B 1 89 ? -3.141 -9.156 5.141 1 85.81 89 GLU B N 1
ATOM 2619 C CA . GLU B 1 89 ? -2.719 -10.422 5.719 1 85.81 89 GLU B CA 1
ATOM 2620 C C . GLU B 1 89 ? -3.922 -11.273 6.121 1 85.81 89 GLU B C 1
ATOM 2622 O O . GLU B 1 89 ? -3.934 -12.484 5.902 1 85.81 89 GLU B O 1
ATOM 2627 N N . GLN B 1 90 ? -4.836 -10.641 6.707 1 84.12 90 GLN B N 1
ATOM 2628 C CA . GLN B 1 90 ? -6.039 -11.344 7.148 1 84.12 90 GLN B CA 1
ATOM 2629 C C . GLN B 1 90 ? -6.852 -11.836 5.957 1 84.12 90 GLN B C 1
ATOM 2631 O O . GLN B 1 90 ? -7.469 -12.906 6.02 1 84.12 90 GLN B O 1
ATOM 2636 N N . LEU B 1 91 ? -6.844 -11.078 4.922 1 83.25 91 LEU B N 1
ATOM 2637 C CA . LEU B 1 91 ? -7.535 -11.492 3.707 1 83.25 91 LEU B CA 1
ATOM 2638 C C . LEU B 1 91 ? -6.906 -12.758 3.131 1 83.25 91 LEU B C 1
ATOM 2640 O O . LEU B 1 91 ? -7.613 -13.656 2.676 1 83.25 91 LEU B O 1
ATOM 2644 N N . LEU B 1 92 ? -5.633 -12.781 3.096 1 84.56 92 LEU B N 1
ATOM 2645 C CA . LEU B 1 92 ? -4.922 -13.953 2.602 1 84.56 92 LEU B CA 1
ATOM 2646 C C . LEU B 1 92 ? -5.234 -15.18 3.459 1 84.56 92 LEU B C 1
ATOM 2648 O O . LEU B 1 92 ? -5.453 -16.266 2.934 1 84.56 92 LEU B O 1
ATOM 2652 N N . ARG B 1 93 ? -5.246 -14.992 4.723 1 86.25 93 ARG B N 1
ATOM 2653 C CA . ARG B 1 93 ? -5.547 -16.094 5.637 1 86.25 93 ARG B CA 1
ATOM 2654 C C . ARG B 1 93 ? -6.973 -16.594 5.445 1 86.25 93 ARG B C 1
ATOM 2656 O O . ARG B 1 93 ? -7.227 -17.797 5.492 1 86.25 93 ARG B O 1
ATOM 2663 N N . ARG B 1 94 ? -7.84 -15.703 5.242 1 85.56 94 ARG B N 1
ATOM 2664 C CA . ARG B 1 94 ? -9.234 -16.078 5 1 85.56 94 ARG B CA 1
ATOM 2665 C C . ARG B 1 94 ? -9.375 -16.859 3.701 1 85.56 94 ARG B C 1
ATOM 2667 O O . ARG B 1 94 ? -10.117 -17.844 3.643 1 85.56 94 ARG B O 1
ATOM 2674 N N . ALA B 1 95 ? -8.742 -16.297 2.693 1 86.06 95 ALA B N 1
ATOM 2675 C CA . ALA B 1 95 ? -8.766 -17 1.418 1 86.06 95 ALA B CA 1
ATOM 2676 C C . ALA B 1 95 ? -8.242 -18.422 1.572 1 86.06 95 ALA B C 1
ATOM 2678 O O . ALA B 1 95 ? -8.828 -19.375 1.031 1 86.06 95 ALA B O 1
ATOM 2679 N N . ARG B 1 96 ? -7.152 -18.547 2.273 1 89.12 96 ARG B N 1
ATOM 2680 C CA . ARG B 1 96 ? -6.57 -19.859 2.523 1 89.12 96 ARG B CA 1
ATOM 2681 C C . ARG B 1 96 ? -7.559 -20.766 3.254 1 89.12 96 ARG B C 1
ATOM 2683 O O . ARG B 1 96 ? -7.762 -21.922 2.859 1 89.12 96 ARG B O 1
ATOM 2690 N N . ARG B 1 97 ? -8.156 -20.297 4.258 1 89 97 ARG B N 1
ATOM 2691 C CA . ARG B 1 97 ? -9.117 -21.062 5.039 1 89 97 ARG B CA 1
ATOM 2692 C C . ARG B 1 97 ? -10.336 -21.438 4.195 1 89 97 ARG B C 1
ATOM 2694 O O . ARG B 1 97 ? -10.859 -22.547 4.312 1 89 97 ARG B O 1
ATOM 2701 N N . THR B 1 98 ? -10.82 -20.531 3.426 1 88.12 98 THR B N 1
ATOM 2702 C CA . THR B 1 98 ? -11.953 -20.781 2.545 1 88.12 98 THR B CA 1
ATOM 2703 C C . THR B 1 98 ? -11.648 -21.922 1.588 1 88.12 98 THR B C 1
ATOM 2705 O O . THR B 1 98 ? -12.477 -22.828 1.411 1 88.12 98 THR B O 1
ATOM 2708 N N . GLU B 1 99 ? -10.469 -21.828 0.959 1 90.31 99 GLU B N 1
ATOM 2709 C CA . GLU B 1 99 ? -10.086 -22.891 0.028 1 90.31 99 GLU B CA 1
ATOM 2710 C C . GLU B 1 99 ? -9.922 -24.219 0.745 1 90.31 99 GLU B C 1
ATOM 2712 O O . GLU B 1 99 ? -10.328 -25.266 0.223 1 90.31 99 GLU B O 1
ATOM 2717 N N . GLU B 1 100 ? -9.289 -24.188 1.912 1 91.81 100 GLU B N 1
ATOM 2718 C CA . GLU B 1 100 ? -9.164 -25.406 2.707 1 91.81 100 GLU B CA 1
ATOM 2719 C C . GLU B 1 100 ? -10.539 -26 3.012 1 91.81 100 GLU B C 1
ATOM 2721 O O . GLU B 1 100 ? -10.727 -27.219 2.916 1 91.81 100 GLU B O 1
ATOM 2726 N N . ASN B 1 101 ? -11.438 -25.172 3.354 1 90.38 101 ASN B N 1
ATOM 2727 C CA . ASN B 1 101 ? -12.797 -25.609 3.635 1 90.38 101 ASN B CA 1
ATOM 2728 C C . ASN B 1 101 ? -13.477 -26.188 2.391 1 90.38 101 ASN B C 1
ATOM 2730 O O . ASN B 1 101 ? -14.18 -27.188 2.469 1 90.38 101 ASN B O 1
ATOM 2734 N N . HIS B 1 102 ? -13.305 -25.484 1.283 1 90.62 102 HIS B N 1
ATOM 2735 C CA . HIS B 1 102 ? -13.875 -25.984 0.031 1 90.62 102 HIS B CA 1
ATOM 2736 C C . HIS B 1 102 ? -13.352 -27.375 -0.3 1 90.62 102 HIS B C 1
ATOM 2738 O O . HIS B 1 102 ? -14.117 -28.25 -0.722 1 90.62 102 HIS B O 1
ATOM 2744 N N . ILE B 1 103 ? -12.078 -27.609 -0.158 1 91.81 103 ILE B N 1
ATOM 2745 C CA . ILE B 1 103 ? -11.453 -28.891 -0.463 1 91.81 103 ILE B CA 1
ATOM 2746 C C . ILE B 1 103 ? -12.055 -29.984 0.424 1 91.81 103 ILE B C 1
ATOM 2748 O O . ILE B 1 103 ? -12.25 -31.109 -0.023 1 91.81 103 ILE B O 1
ATOM 2752 N N . ASP B 1 104 ? -12.359 -29.625 1.658 1 91.94 104 ASP B N 1
ATOM 2753 C CA . ASP B 1 104 ? -12.93 -30.578 2.605 1 91.94 104 ASP B CA 1
ATOM 2754 C C . ASP B 1 104 ? -14.391 -30.875 2.268 1 91.94 104 ASP B C 1
ATOM 2756 O O . ASP B 1 104 ? -14.836 -32.031 2.398 1 91.94 104 ASP B O 1
ATOM 2760 N N . ILE B 1 105 ? -15.125 -29.922 1.796 1 90.12 105 ILE B N 1
ATOM 2761 C CA . ILE B 1 105 ? -16.578 -30.016 1.644 1 90.12 105 ILE B CA 1
ATOM 2762 C C . ILE B 1 105 ? -16.922 -30.547 0.255 1 90.12 105 ILE B C 1
ATOM 2764 O O . ILE B 1 105 ? -17.844 -31.359 0.102 1 90.12 105 ILE B O 1
ATOM 2768 N N . ILE B 1 106 ? -16.172 -30.031 -0.763 1 90.81 106 ILE B N 1
ATOM 2769 C CA . ILE B 1 106 ? -16.484 -30.422 -2.133 1 90.81 106 ILE B CA 1
ATOM 2770 C C . ILE B 1 106 ? -15.195 -30.734 -2.883 1 90.81 106 ILE B C 1
ATOM 2772 O O . ILE B 1 106 ? -14.883 -30.109 -3.895 1 90.81 106 ILE B O 1
ATOM 2776 N N . PRO B 1 107 ? -14.539 -31.75 -2.523 1 91.25 107 PRO B N 1
ATOM 2777 C CA . PRO B 1 107 ? -13.242 -32.062 -3.129 1 91.25 107 PRO B CA 1
ATOM 2778 C C . PRO B 1 107 ? -13.328 -32.281 -4.641 1 91.25 107 PRO B C 1
ATOM 2780 O O . PRO B 1 107 ? -12.438 -31.859 -5.379 1 91.25 107 PRO B O 1
ATOM 2783 N N . GLU B 1 108 ? -14.398 -32.875 -5.152 1 90.81 108 GLU B N 1
ATOM 2784 C CA . GLU B 1 108 ? -14.523 -33.125 -6.586 1 90.81 108 GLU B CA 1
ATOM 2785 C C . GLU B 1 108 ? -14.625 -31.828 -7.371 1 90.81 108 GLU B C 1
ATOM 2787 O O . GLU B 1 108 ? -14.055 -31.703 -8.461 1 90.81 108 GLU B O 1
ATOM 2792 N N . GLY B 1 109 ? -15.414 -30.938 -6.781 1 89.62 109 GLY B N 1
ATOM 2793 C CA . GLY B 1 109 ? -15.508 -29.641 -7.406 1 89.62 109 GLY B CA 1
ATOM 2794 C C . GLY B 1 109 ? -14.172 -28.906 -7.477 1 89.62 109 GLY B C 1
ATOM 2795 O O . GLY B 1 109 ? -13.852 -28.297 -8.492 1 89.62 109 GLY B O 1
ATOM 2796 N N . GLU B 1 110 ? -13.438 -29.047 -6.434 1 90.94 110 GLU B N 1
ATOM 2797 C CA . GLU B 1 110 ? -12.141 -28.375 -6.367 1 90.94 110 GLU B CA 1
ATOM 2798 C C . GLU B 1 110 ? -11.141 -29.031 -7.32 1 90.94 110 GLU B C 1
ATOM 2800 O O . GLU B 1 110 ? -10.273 -28.344 -7.875 1 90.94 110 GLU B O 1
ATOM 2805 N N . VAL B 1 111 ? -11.25 -30.312 -7.52 1 92.88 111 VAL B N 1
ATOM 2806 C CA . VAL B 1 111 ? -10.406 -31.016 -8.484 1 92.88 111 VAL B CA 1
ATOM 2807 C C . VAL B 1 111 ? -10.688 -30.484 -9.891 1 92.88 111 VAL B C 1
ATOM 2809 O O . VAL B 1 111 ? -9.758 -30.281 -10.68 1 92.88 111 VAL B O 1
ATOM 2812 N N . GLU B 1 112 ? -11.977 -30.281 -10.156 1 91.06 112 GLU B N 1
ATOM 2813 C CA . GLU B 1 112 ? -12.352 -29.75 -11.461 1 91.06 112 GLU B CA 1
ATOM 2814 C C . GLU B 1 112 ? -11.758 -28.359 -11.688 1 91.06 112 GLU B C 1
ATOM 2816 O O . GLU B 1 112 ? -11.406 -28.016 -12.82 1 91.06 112 GLU B O 1
ATOM 2821 N N . GLU B 1 113 ? -11.68 -27.594 -10.633 1 91.88 113 GLU B N 1
ATOM 2822 C CA . GLU B 1 113 ? -11.062 -26.281 -10.75 1 91.88 113 GLU B CA 1
ATOM 2823 C C . GLU B 1 113 ? -9.594 -26.391 -11.148 1 91.88 113 GLU B C 1
ATOM 2825 O O . GLU B 1 113 ? -9.125 -25.641 -12.008 1 91.88 113 GLU B O 1
ATOM 2830 N N . ILE B 1 114 ? -8.906 -27.25 -10.523 1 92.81 114 ILE B N 1
ATOM 2831 C CA . ILE B 1 114 ? -7.5 -27.453 -10.844 1 92.81 114 ILE B CA 1
ATOM 2832 C C . ILE B 1 114 ? -7.367 -27.906 -12.305 1 92.81 114 ILE B C 1
ATOM 2834 O O . ILE B 1 114 ? -6.477 -27.438 -13.016 1 92.81 114 ILE B O 1
ATOM 2838 N N . ARG B 1 115 ? -8.242 -28.781 -12.719 1 92.88 115 ARG B N 1
ATOM 2839 C CA . ARG B 1 115 ? -8.234 -29.25 -14.094 1 92.88 115 ARG B CA 1
ATOM 2840 C C . ARG B 1 115 ? -8.398 -28.094 -15.078 1 92.88 115 ARG B C 1
ATOM 2842 O O . ARG B 1 115 ? -7.652 -28 -16.047 1 92.88 115 ARG B O 1
ATOM 2849 N N . GLU B 1 116 ? -9.352 -27.281 -14.781 1 90.75 116 GLU B N 1
ATOM 2850 C CA . GLU B 1 116 ? -9.617 -26.141 -15.648 1 90.75 116 GLU B CA 1
ATOM 2851 C C . GLU B 1 116 ? -8.43 -25.188 -15.688 1 90.75 116 GLU B C 1
ATOM 2853 O O . GLU B 1 116 ? -8.086 -24.656 -16.75 1 90.75 116 GLU B O 1
ATOM 2858 N N . ILE B 1 117 ? -7.84 -24.922 -14.547 1 90.06 117 ILE B N 1
ATOM 2859 C CA . ILE B 1 117 ? -6.691 -24.031 -14.445 1 90.06 117 ILE B CA 1
ATOM 2860 C C . ILE B 1 117 ? -5.566 -24.531 -15.344 1 90.06 117 ILE B C 1
ATOM 2862 O O . ILE B 1 117 ? -5.012 -23.766 -16.141 1 90.06 117 ILE B O 1
ATOM 2866 N N . PHE B 1 118 ? -5.246 -25.781 -15.32 1 92.94 118 PHE B N 1
ATOM 2867 C CA . PHE B 1 118 ? -4.109 -26.312 -16.062 1 92.94 118 PHE B CA 1
ATOM 2868 C C . PHE B 1 118 ? -4.488 -26.562 -17.516 1 92.94 118 PHE B C 1
ATOM 2870 O O . PHE B 1 118 ? -3.627 -26.562 -18.406 1 92.94 118 PHE B O 1
ATOM 2877 N N . ARG B 1 119 ? -5.781 -26.797 -17.766 1 92.44 119 ARG B N 1
ATOM 2878 C CA . ARG B 1 119 ? -6.234 -26.812 -19.156 1 92.44 119 ARG B CA 1
ATOM 2879 C C . ARG B 1 119 ? -5.961 -25.469 -19.844 1 92.44 119 ARG B C 1
ATOM 2881 O O . ARG B 1 119 ? -5.484 -25.438 -20.969 1 92.44 119 ARG B O 1
ATOM 2888 N N . GLN B 1 120 ? -6.191 -24.469 -19.125 1 87.62 120 GLN B N 1
ATOM 2889 C CA . GLN B 1 120 ? -5.965 -23.125 -19.656 1 87.62 120 GLN B CA 1
ATOM 2890 C C . GLN B 1 120 ? -4.473 -22.859 -19.844 1 87.62 120 GLN B C 1
ATOM 2892 O O . GLN B 1 120 ? -4.082 -22.016 -20.656 1 87.62 120 GLN B O 1
ATOM 2897 N N . LYS B 1 121 ? -3.654 -23.547 -19.062 1 88.94 121 LYS B N 1
ATOM 2898 C CA . LYS B 1 121 ? -2.205 -23.375 -19.156 1 88.94 121 LYS B CA 1
ATOM 2899 C C . LYS B 1 121 ? -1.637 -24.203 -20.312 1 88.94 121 LYS B C 1
ATOM 2901 O O . LYS B 1 121 ? -0.425 -24.203 -20.531 1 88.94 121 LYS B O 1
ATOM 2906 N N . GLY B 1 122 ? -2.596 -24.984 -20.953 1 88.94 122 GLY B N 1
ATOM 2907 C CA . GLY B 1 122 ? -2.166 -25.656 -22.156 1 88.94 122 GLY B CA 1
ATOM 2908 C C . GLY B 1 122 ? -2.006 -27.156 -21.969 1 88.94 122 GLY B C 1
ATOM 2909 O O . GLY B 1 122 ? -1.573 -27.859 -22.891 1 88.94 122 GLY B O 1
ATOM 2910 N N . PHE B 1 123 ? -2.324 -27.672 -20.828 1 93.62 123 PHE B N 1
ATOM 2911 C CA . PHE B 1 123 ? -2.248 -29.109 -20.594 1 93.62 123 PHE B CA 1
ATOM 2912 C C . PHE B 1 123 ? -3.492 -29.812 -21.125 1 93.62 123 PHE B C 1
ATOM 2914 O O . PHE B 1 123 ? -4.602 -29.281 -21.031 1 93.62 123 PHE B O 1
ATOM 2921 N N . GLU B 1 124 ? -3.262 -30.969 -21.719 1 94.62 124 GLU B N 1
ATOM 2922 C CA . GLU B 1 124 ? -4.383 -31.703 -22.281 1 94.62 124 GLU B CA 1
ATOM 2923 C C . GLU B 1 124 ? -4.203 -33.219 -22.109 1 94.62 124 GLU B C 1
ATOM 2925 O O . GLU B 1 124 ? -3.104 -33.688 -21.797 1 94.62 124 GLU B O 1
ATOM 2930 N N . GLY B 1 125 ? -5.32 -33.906 -22.234 1 94.94 125 GLY B N 1
ATOM 2931 C CA . GLY B 1 125 ? -5.301 -35.375 -22.281 1 94.94 125 GLY B CA 1
ATOM 2932 C C . GLY B 1 125 ? -4.809 -36 -21 1 94.94 125 GLY B C 1
ATOM 2933 O O . GLY B 1 125 ? -5.18 -35.562 -19.906 1 94.94 125 GLY B O 1
ATOM 2934 N N . GLU B 1 126 ? -3.992 -37.062 -21.156 1 95.88 126 GLU B N 1
ATOM 2935 C CA . GLU B 1 126 ? -3.502 -37.844 -20.016 1 95.88 126 GLU B CA 1
ATOM 2936 C C . GLU B 1 126 ? -2.545 -37 -19.172 1 95.88 126 GLU B C 1
ATOM 2938 O O . GLU B 1 126 ? -2.514 -37.156 -17.938 1 95.88 126 GLU B O 1
ATOM 2943 N N . LEU B 1 127 ? -1.848 -36.219 -19.812 1 94.69 127 LEU B N 1
ATOM 2944 C CA . LEU B 1 127 ? -0.912 -35.344 -19.078 1 94.69 127 LEU B CA 1
ATOM 2945 C C . LEU B 1 127 ? -1.648 -34.438 -18.109 1 94.69 127 LEU B C 1
ATOM 2947 O O . LEU B 1 127 ? -1.224 -34.281 -16.953 1 94.69 127 LEU B O 1
ATOM 2951 N N . LEU B 1 128 ? -2.74 -33.906 -18.609 1 96.06 128 LEU B N 1
ATOM 2952 C CA . LEU B 1 128 ? -3.555 -33.031 -17.781 1 96.06 128 LEU B CA 1
ATOM 2953 C C . LEU B 1 128 ? -4.039 -33.781 -16.531 1 96.06 128 LEU B C 1
ATOM 2955 O O . LEU B 1 128 ? -3.93 -33.281 -15.414 1 96.06 128 LEU B O 1
ATOM 2959 N N . GLU B 1 129 ? -4.5 -34.969 -16.734 1 95.88 129 GLU B N 1
ATOM 2960 C CA . GLU B 1 129 ? -5.043 -35.75 -15.633 1 95.88 129 GLU B CA 1
ATOM 2961 C C . GLU B 1 129 ? -3.959 -36.125 -14.617 1 95.88 129 GLU B C 1
ATOM 2963 O O . GLU B 1 129 ? -4.203 -36.125 -13.414 1 95.88 129 GLU B O 1
ATOM 2968 N N . ARG B 1 130 ? -2.785 -36.406 -15.102 1 95.56 130 ARG B N 1
ATOM 2969 C CA . ARG B 1 130 ? -1.683 -36.75 -14.211 1 95.56 130 ARG B CA 1
ATOM 2970 C C . ARG B 1 130 ? -1.244 -35.531 -13.398 1 95.56 130 ARG B C 1
ATOM 2972 O O . ARG B 1 130 ? -0.924 -35.625 -12.211 1 95.56 130 ARG B O 1
ATOM 2979 N N . VAL B 1 131 ? -1.216 -34.406 -14.047 1 95.75 131 VAL B N 1
ATOM 2980 C CA . VAL B 1 131 ? -0.847 -33.188 -13.375 1 95.75 131 VAL B CA 1
ATOM 2981 C C . VAL B 1 131 ? -1.861 -32.875 -12.273 1 95.75 131 VAL B C 1
ATOM 2983 O O . VAL B 1 131 ? -1.484 -32.531 -11.148 1 95.75 131 VAL B O 1
ATOM 2986 N N . VAL B 1 132 ? -3.121 -32.969 -12.633 1 95.94 132 VAL B N 1
ATOM 2987 C CA . VAL B 1 132 ? -4.199 -32.719 -11.68 1 95.94 132 VAL B CA 1
ATOM 2988 C C . VAL B 1 132 ? -4.047 -33.625 -10.469 1 95.94 132 VAL B C 1
ATOM 2990 O O . VAL B 1 132 ? -4.203 -33.188 -9.328 1 95.94 132 VAL B O 1
ATOM 2993 N N . LYS B 1 133 ? -3.713 -34.844 -10.711 1 95.69 133 LYS B N 1
ATOM 2994 C CA . LYS B 1 133 ? -3.564 -35.812 -9.633 1 95.69 133 LYS B CA 1
ATOM 2995 C C . LYS B 1 133 ? -2.41 -35.438 -8.711 1 95.69 133 LYS B C 1
ATOM 2997 O O . LYS B 1 133 ? -2.537 -35.531 -7.484 1 95.69 133 LYS B O 1
ATOM 3002 N N . VAL B 1 134 ? -1.297 -35.094 -9.305 1 94.81 134 VAL B N 1
ATOM 3003 C CA . VAL B 1 134 ? -0.134 -34.719 -8.5 1 94.81 134 VAL B CA 1
ATOM 3004 C C . VAL B 1 134 ? -0.466 -33.531 -7.625 1 94.81 134 VAL B C 1
ATOM 3006 O O . VAL B 1 134 ? -0.201 -33.531 -6.418 1 94.81 134 VAL B O 1
ATOM 3009 N N . ILE B 1 135 ? -1.104 -32.5 -8.164 1 94.44 135 ILE B N 1
ATOM 3010 C CA . ILE B 1 135 ? -1.404 -31.266 -7.461 1 94.44 135 ILE B CA 1
ATOM 3011 C C . ILE B 1 135 ? -2.402 -31.547 -6.34 1 94.44 135 ILE B C 1
ATOM 3013 O O . ILE B 1 135 ? -2.238 -31.047 -5.219 1 94.44 135 ILE B O 1
ATOM 3017 N N . THR B 1 136 ? -3.422 -32.344 -6.641 1 95.31 136 THR B N 1
ATOM 3018 C CA . THR B 1 136 ? -4.5 -32.531 -5.676 1 95.31 136 THR B CA 1
ATOM 3019 C C . THR B 1 136 ? -4.102 -33.594 -4.637 1 95.31 136 THR B C 1
ATOM 3021 O O . THR B 1 136 ? -4.816 -33.781 -3.654 1 95.31 136 THR B O 1
ATOM 3024 N N . SER B 1 137 ? -2.951 -34.281 -4.824 1 94.44 137 SER B N 1
ATOM 3025 C CA . SER B 1 137 ? -2.49 -35.281 -3.863 1 94.44 137 SER B CA 1
ATOM 3026 C C . SER B 1 137 ? -1.783 -34.625 -2.682 1 94.44 137 SER B C 1
ATOM 3028 O O . SER B 1 137 ? -1.603 -35.25 -1.635 1 94.44 137 SER B O 1
ATOM 3030 N N . ASP B 1 138 ? -1.312 -33.406 -2.859 1 94.12 138 ASP B N 1
ATOM 3031 C CA . ASP B 1 138 ? -0.685 -32.594 -1.809 1 94.12 138 ASP B CA 1
ATOM 3032 C C . ASP B 1 138 ? -1.562 -31.406 -1.424 1 94.12 138 ASP B C 1
ATOM 3034 O O . ASP B 1 138 ? -1.664 -30.438 -2.176 1 94.12 138 ASP B O 1
ATOM 3038 N N . ARG B 1 139 ? -1.99 -31.438 -0.25 1 93.31 139 ARG B N 1
ATOM 3039 C CA . ARG B 1 139 ? -2.963 -30.438 0.187 1 93.31 139 ARG B CA 1
ATOM 3040 C C . ARG B 1 139 ? -2.361 -29.047 0.155 1 93.31 139 ARG B C 1
ATOM 3042 O O . ARG B 1 139 ? -3.025 -28.078 -0.252 1 93.31 139 ARG B O 1
ATOM 3049 N N . ARG B 1 140 ? -1.171 -28.891 0.612 1 92.25 140 ARG B N 1
ATOM 3050 C CA . ARG B 1 140 ? -0.503 -27.594 0.602 1 92.25 140 ARG B CA 1
ATOM 3051 C C . ARG B 1 140 ? -0.383 -27.062 -0.818 1 92.25 140 ARG B C 1
ATOM 3053 O O . ARG B 1 140 ? -0.728 -25.906 -1.078 1 92.25 140 ARG B O 1
ATOM 3060 N N . LEU B 1 141 ? 0.085 -27.875 -1.643 1 91.94 141 LEU B N 1
ATOM 3061 C CA . LEU B 1 141 ? 0.239 -27.5 -3.039 1 91.94 141 LEU B CA 1
ATOM 3062 C C . LEU B 1 141 ? -1.111 -27.156 -3.662 1 91.94 141 LEU B C 1
ATOM 3064 O O . LEU B 1 141 ? -1.217 -26.219 -4.461 1 91.94 141 LEU B O 1
ATOM 3068 N N . TRP B 1 142 ? -2.055 -27.906 -3.322 1 93 142 TRP B N 1
ATOM 3069 C CA . TRP B 1 142 ? -3.42 -27.703 -3.797 1 93 142 TRP B CA 1
ATOM 3070 C C . TRP B 1 142 ? -3.926 -26.312 -3.428 1 93 142 TRP B C 1
ATOM 3072 O O . TRP B 1 142 ? -4.332 -25.531 -4.301 1 93 142 TRP B O 1
ATOM 3082 N N . VAL B 1 143 ? -3.797 -25.969 -2.236 1 93 143 VAL B N 1
ATOM 3083 C CA . VAL B 1 143 ? -4.273 -24.688 -1.726 1 93 143 VAL B CA 1
ATOM 3084 C C . VAL B 1 143 ? -3.463 -23.547 -2.342 1 93 143 VAL B C 1
ATOM 3086 O O . VAL B 1 143 ? -4.023 -22.547 -2.771 1 93 143 VAL B O 1
ATOM 3089 N N . GLU B 1 144 ? -2.172 -23.688 -2.391 1 89.88 144 GLU B N 1
ATOM 3090 C CA . GLU B 1 144 ? -1.301 -22.641 -2.926 1 89.88 144 GLU B CA 1
ATOM 3091 C C . GLU B 1 144 ? -1.604 -22.375 -4.398 1 89.88 144 GLU B C 1
ATOM 3093 O O . GLU B 1 144 ? -1.584 -21.234 -4.84 1 89.88 144 GLU B O 1
ATOM 3098 N N . THR B 1 145 ? -1.877 -23.422 -5.109 1 89.56 145 THR B N 1
ATOM 3099 C CA . THR B 1 145 ? -2.229 -23.266 -6.52 1 89.56 145 THR B CA 1
ATOM 3100 C C . THR B 1 145 ? -3.52 -22.469 -6.672 1 89.56 145 THR B C 1
ATOM 3102 O O . THR B 1 145 ? -3.617 -21.594 -7.539 1 89.56 145 THR B O 1
ATOM 3105 N N . MET B 1 146 ? -4.473 -22.797 -5.82 1 89.69 146 MET B N 1
ATOM 3106 C CA . MET B 1 146 ? -5.742 -22.078 -5.871 1 89.69 146 MET B CA 1
ATOM 3107 C C . MET B 1 146 ? -5.547 -20.609 -5.523 1 89.69 146 MET B C 1
ATOM 3109 O O . MET B 1 146 ? -6.117 -19.734 -6.172 1 89.69 146 MET B O 1
ATOM 3113 N N . LEU B 1 147 ? -4.75 -20.375 -4.539 1 87.06 147 LEU B N 1
ATOM 3114 C CA . LEU B 1 147 ? -4.508 -19 -4.102 1 87.06 147 LEU B CA 1
ATOM 3115 C C . LEU B 1 147 ? -3.848 -18.188 -5.207 1 87.06 147 LEU B C 1
ATOM 3117 O O . LEU B 1 147 ? -4.223 -17.031 -5.441 1 87.06 147 LEU B O 1
ATOM 3121 N N . GLN B 1 148 ? -2.928 -18.719 -5.852 1 84.62 148 GLN B N 1
ATOM 3122 C CA . GLN B 1 148 ? -2.193 -18 -6.891 1 84.62 148 GLN B CA 1
ATOM 3123 C C . GLN B 1 148 ? -3.025 -17.875 -8.164 1 84.62 148 GLN B C 1
ATOM 3125 O O . GLN B 1 148 ? -3.162 -16.766 -8.711 1 84.62 148 GLN B O 1
ATOM 3130 N N . ASP B 1 149 ? -3.627 -18.969 -8.555 1 84.19 149 ASP B N 1
ATOM 3131 C CA . ASP B 1 149 ? -4.207 -19 -9.898 1 84.19 149 ASP B CA 1
ATOM 3132 C C . ASP B 1 149 ? -5.676 -18.578 -9.867 1 84.19 149 ASP B C 1
ATOM 3134 O O . ASP B 1 149 ? -6.188 -18.031 -10.844 1 84.19 149 ASP B O 1
ATOM 3138 N N . GLU B 1 150 ? -6.387 -18.859 -8.812 1 81.31 150 GLU B N 1
ATOM 3139 C CA . GLU B 1 150 ? -7.785 -18.453 -8.75 1 81.31 150 GLU B CA 1
ATOM 3140 C C . GLU B 1 150 ? -7.926 -17.078 -8.117 1 81.31 150 GLU B C 1
ATOM 3142 O O . GLU B 1 150 ? -8.68 -16.234 -8.609 1 81.31 150 GLU B O 1
ATOM 3147 N N . TRP B 1 151 ? -7.188 -16.891 -7.023 1 79.75 151 TRP B N 1
ATOM 3148 C CA . TRP B 1 151 ? -7.336 -15.656 -6.27 1 79.75 151 TRP B CA 1
ATOM 3149 C C . TRP B 1 151 ? -6.344 -14.602 -6.746 1 79.75 151 TRP B C 1
ATOM 3151 O O . TRP B 1 151 ? -6.504 -13.414 -6.465 1 79.75 151 TRP B O 1
ATOM 3161 N N . GLY B 1 152 ? -5.305 -15.023 -7.422 1 79.12 152 GLY B N 1
ATOM 3162 C CA . GLY B 1 152 ? -4.293 -14.094 -7.891 1 79.12 152 GLY B CA 1
ATOM 3163 C C . GLY B 1 152 ? -3.469 -13.492 -6.77 1 79.12 152 GLY B C 1
ATOM 3164 O O . GLY B 1 152 ? -2.998 -12.359 -6.879 1 79.12 152 GLY B O 1
ATOM 3165 N N . LEU B 1 153 ? -3.344 -14.281 -5.719 1 80.38 153 LEU B N 1
ATOM 3166 C CA . LEU B 1 153 ? -2.652 -13.766 -4.543 1 80.38 153 LEU B CA 1
ATOM 3167 C C . LEU B 1 153 ? -1.231 -14.312 -4.465 1 80.38 153 LEU B C 1
ATOM 3169 O O . LEU B 1 153 ? -0.962 -15.422 -4.93 1 80.38 153 LEU B O 1
ATOM 3173 N N . SER B 1 154 ? -0.409 -13.438 -3.928 1 78.94 154 SER B N 1
ATOM 3174 C CA . SER B 1 154 ? 0.916 -13.945 -3.586 1 78.94 154 SER B CA 1
ATOM 3175 C C . SER B 1 154 ? 0.87 -14.812 -2.334 1 78.94 154 SER B C 1
ATOM 3177 O O . SER B 1 154 ? 0.036 -14.594 -1.452 1 78.94 154 SER B O 1
ATOM 3179 N N . LEU B 1 155 ? 1.771 -15.812 -2.332 1 78.88 155 LEU B N 1
ATOM 3180 C CA . LEU B 1 155 ? 1.775 -16.734 -1.208 1 78.88 155 LEU B CA 1
ATOM 3181 C C . LEU B 1 155 ? 2.426 -16.109 0.018 1 78.88 155 LEU B C 1
ATOM 3183 O O . LEU B 1 155 ? 2.139 -16.5 1.15 1 78.88 155 LEU B O 1
ATOM 3187 N N . VAL B 1 156 ? 3.338 -15.219 -0.309 1 74.19 156 VAL B N 1
ATOM 3188 C CA . VAL B 1 156 ? 3.992 -14.5 0.78 1 74.19 156 VAL B CA 1
ATOM 3189 C C . VAL B 1 156 ? 3.555 -13.039 0.772 1 74.19 156 VAL B C 1
ATOM 3191 O O . VAL B 1 156 ? 3.727 -12.336 -0.228 1 74.19 156 VAL B O 1
ATOM 3194 N N . GLY B 1 157 ? 2.732 -12.727 1.727 1 72.12 157 GLY B N 1
ATOM 3195 C CA . GLY B 1 157 ? 2.254 -11.352 1.821 1 72.12 157 GLY B CA 1
ATOM 3196 C C . GLY B 1 157 ? 3.205 -10.438 2.574 1 72.12 157 GLY B C 1
ATOM 3197 O O . GLY B 1 157 ? 4.207 -10.898 3.125 1 72.12 157 GLY B O 1
ATOM 3198 N N . PRO B 1 158 ? 2.924 -9.195 2.461 1 77.38 158 PRO B N 1
ATOM 3199 C CA . PRO B 1 158 ? 3.764 -8.25 3.199 1 77.38 158 PRO B CA 1
ATOM 3200 C C . PRO B 1 158 ? 3.625 -8.391 4.715 1 77.38 158 PRO B C 1
ATOM 3202 O O . PRO B 1 158 ? 2.627 -8.93 5.195 1 77.38 158 PRO B O 1
ATOM 3205 N N . ASN B 1 159 ? 4.668 -8.062 5.434 1 90.19 159 ASN B N 1
ATOM 3206 C CA . ASN B 1 159 ? 4.645 -7.992 6.891 1 90.19 159 ASN B CA 1
ATOM 3207 C C . ASN B 1 159 ? 4.254 -6.602 7.379 1 90.19 159 ASN B C 1
ATOM 3209 O O . ASN B 1 159 ? 4.945 -5.621 7.09 1 90.19 159 ASN B O 1
ATOM 3213 N N . ALA B 1 160 ? 3.195 -6.605 8.195 1 92.12 160 ALA B N 1
ATOM 3214 C CA . ALA B 1 160 ? 2.611 -5.332 8.609 1 92.12 160 ALA B CA 1
ATOM 3215 C C . ALA B 1 160 ? 3.607 -4.508 9.414 1 92.12 160 ALA B C 1
ATOM 3217 O O . ALA B 1 160 ? 3.73 -3.297 9.211 1 92.12 160 ALA B O 1
ATOM 3218 N N . ARG B 1 161 ? 4.32 -5.148 10.305 1 93.75 161 ARG B N 1
ATOM 3219 C CA . ARG B 1 161 ? 5.277 -4.445 11.156 1 93.75 161 ARG B CA 1
ATOM 3220 C C . ARG B 1 161 ? 6.414 -3.857 10.328 1 93.75 161 ARG B C 1
ATOM 3222 O O . ARG B 1 161 ? 6.828 -2.719 10.555 1 93.75 161 ARG B O 1
ATOM 3229 N N . LYS B 1 162 ? 6.898 -4.598 9.391 1 93.75 162 LYS B N 1
ATOM 3230 C CA . LYS B 1 162 ? 7.984 -4.125 8.539 1 93.75 162 LYS B CA 1
ATOM 3231 C C . LYS B 1 162 ? 7.52 -2.998 7.625 1 93.75 162 LYS B C 1
ATOM 3233 O O . LYS B 1 162 ? 8.234 -2.012 7.434 1 93.75 162 LYS B O 1
ATOM 3238 N N . ALA B 1 163 ? 6.367 -3.201 7.07 1 93.81 163 ALA B N 1
ATOM 3239 C CA . ALA B 1 163 ? 5.809 -2.17 6.203 1 93.81 163 ALA B CA 1
ATOM 3240 C C . ALA B 1 163 ? 5.66 -0.847 6.949 1 93.81 163 ALA B C 1
ATOM 3242 O O . ALA B 1 163 ? 6.027 0.211 6.434 1 93.81 163 ALA B O 1
ATOM 3243 N N . ALA B 1 164 ? 5.145 -0.931 8.164 1 94.62 164 ALA B N 1
ATOM 3244 C CA . ALA B 1 164 ? 4.941 0.254 8.992 1 94.62 164 ALA B CA 1
ATOM 3245 C C . ALA B 1 164 ? 6.273 0.919 9.336 1 94.62 164 ALA B C 1
ATOM 3247 O O . ALA B 1 164 ? 6.387 2.146 9.305 1 94.62 164 ALA B O 1
ATOM 3248 N N . THR B 1 165 ? 7.246 0.116 9.688 1 95.75 165 THR B N 1
ATOM 3249 C CA . THR B 1 165 ? 8.555 0.634 10.062 1 95.75 165 THR B CA 1
ATOM 3250 C C . THR B 1 165 ? 9.227 1.335 8.883 1 95.75 165 THR B C 1
ATOM 3252 O O . THR B 1 165 ? 9.789 2.418 9.039 1 95.75 165 THR B O 1
ATOM 3255 N N . VAL B 1 166 ? 9.141 0.716 7.688 1 94.69 166 VAL B N 1
ATOM 3256 C CA . VAL B 1 166 ? 9.727 1.302 6.484 1 94.69 166 VAL B CA 1
ATOM 3257 C C . VAL B 1 166 ? 9.039 2.633 6.18 1 94.69 166 VAL B C 1
ATOM 3259 O O . VAL B 1 166 ? 9.711 3.623 5.875 1 94.69 166 VAL B O 1
ATOM 3262 N N . THR B 1 167 ? 7.754 2.619 6.27 1 94.69 167 THR B N 1
ATOM 3263 C CA . THR B 1 167 ? 6.984 3.83 6.004 1 94.69 167 THR B CA 1
ATOM 3264 C C . THR B 1 167 ? 7.371 4.938 6.98 1 94.69 167 THR B C 1
ATOM 3266 O O . THR B 1 167 ? 7.594 6.078 6.574 1 94.69 167 THR B O 1
ATOM 3269 N N . PHE B 1 168 ? 7.477 4.605 8.242 1 94.94 168 PHE B N 1
ATOM 3270 C CA . PHE B 1 168 ? 7.793 5.59 9.273 1 94.94 168 PHE B CA 1
ATOM 3271 C C . PHE B 1 168 ? 9.195 6.16 9.062 1 94.94 168 PHE B C 1
ATOM 3273 O O . PHE B 1 168 ? 9.383 7.375 9.086 1 94.94 168 PHE B O 1
ATOM 3280 N N . CYS B 1 169 ? 10.125 5.289 8.898 1 96.56 169 CYS B N 1
ATOM 3281 C CA . CYS B 1 169 ? 11.516 5.719 8.742 1 96.56 169 CYS B CA 1
ATOM 3282 C C . CYS B 1 169 ? 11.68 6.57 7.488 1 96.56 169 CYS B C 1
ATOM 3284 O O . CYS B 1 169 ? 12.375 7.59 7.512 1 96.56 169 CYS B O 1
ATOM 3286 N N . ALA B 1 170 ? 11.078 6.168 6.398 1 95.69 170 ALA B N 1
ATOM 3287 C CA . ALA B 1 170 ? 11.141 6.938 5.16 1 95.69 170 ALA B CA 1
ATOM 3288 C C . ALA B 1 170 ? 10.477 8.297 5.324 1 95.69 170 ALA B C 1
ATOM 3290 O O . ALA B 1 170 ? 11 9.32 4.867 1 95.69 170 ALA B O 1
ATOM 3291 N N . PHE B 1 171 ? 9.32 8.297 5.984 1 95.5 171 PHE B N 1
ATOM 3292 C CA . PHE B 1 171 ? 8.57 9.516 6.234 1 95.5 171 PHE B CA 1
ATOM 3293 C C . PHE B 1 171 ? 9.414 10.531 6.996 1 95.5 171 PHE B C 1
ATOM 3295 O O . PHE B 1 171 ? 9.516 11.688 6.59 1 95.5 171 PHE B O 1
ATOM 3302 N N . VAL B 1 172 ? 9.977 10.039 8.039 1 95.12 172 VAL B N 1
ATOM 3303 C CA . VAL B 1 172 ? 10.727 10.922 8.922 1 95.12 172 VAL B CA 1
ATOM 3304 C C . VAL B 1 172 ? 12.031 11.352 8.25 1 95.12 172 VAL B C 1
ATOM 3306 O O . VAL B 1 172 ? 12.406 12.523 8.297 1 95.12 172 VAL B O 1
ATOM 3309 N N . ALA B 1 173 ? 12.734 10.438 7.641 1 96.31 173 ALA B N 1
ATOM 3310 C CA . ALA B 1 173 ? 14.031 10.727 7.027 1 96.31 173 ALA B CA 1
ATOM 3311 C C . ALA B 1 173 ? 13.891 11.758 5.91 1 96.31 173 ALA B C 1
ATOM 3313 O O . ALA B 1 173 ? 14.641 12.734 5.863 1 96.31 173 ALA B O 1
ATOM 3314 N N . VAL B 1 174 ? 12.953 11.57 5.055 1 94.88 174 VAL B N 1
ATOM 3315 C CA . VAL B 1 174 ? 12.812 12.453 3.9 1 94.88 174 VAL B CA 1
ATOM 3316 C C . VAL B 1 174 ? 12 13.688 4.285 1 94.88 174 VAL B C 1
ATOM 3318 O O . VAL B 1 174 ? 12.234 14.781 3.773 1 94.88 174 VAL B O 1
ATOM 3321 N N . GLY B 1 175 ? 11.016 13.484 5.145 1 94.81 175 GLY B N 1
ATOM 3322 C CA . GLY B 1 175 ? 10.211 14.602 5.609 1 94.81 175 GLY B CA 1
ATOM 3323 C C . GLY B 1 175 ? 11.008 15.633 6.395 1 94.81 175 GLY B C 1
ATOM 3324 O O . GLY B 1 175 ? 10.578 16.766 6.555 1 94.81 175 GLY B O 1
ATOM 3325 N N . PHE B 1 176 ? 12.133 15.219 6.867 1 95.88 176 PHE B N 1
ATOM 3326 C CA . PHE B 1 176 ? 13 16.109 7.629 1 95.88 176 PHE B CA 1
ATOM 3327 C C . PHE B 1 176 ? 13.695 17.109 6.711 1 95.88 176 PHE B C 1
ATOM 3329 O O . PHE B 1 176 ? 14.117 18.172 7.148 1 95.88 176 PHE B O 1
ATOM 3336 N N . ILE B 1 177 ? 13.758 16.875 5.527 1 95.81 177 ILE B N 1
ATOM 3337 C CA . ILE B 1 177 ? 14.57 17.609 4.566 1 95.81 177 ILE B CA 1
ATOM 3338 C C . ILE B 1 177 ? 14.07 19.047 4.457 1 95.81 177 ILE B C 1
ATOM 3340 O O . ILE B 1 177 ? 14.859 20 4.559 1 95.81 177 ILE B O 1
ATOM 3344 N N . PRO B 1 178 ? 12.789 19.281 4.309 1 94.81 178 PRO B N 1
ATOM 3345 C CA . PRO B 1 178 ? 12.312 20.672 4.223 1 94.81 178 PRO B CA 1
ATOM 3346 C C . PRO B 1 178 ? 12.586 21.469 5.496 1 94.81 178 PRO B C 1
ATOM 3348 O O . PRO B 1 178 ? 12.609 22.703 5.461 1 94.81 178 PRO B O 1
ATOM 3351 N N . LEU B 1 179 ? 12.781 20.797 6.59 1 94.44 179 LEU B N 1
ATOM 3352 C CA . LEU B 1 179 ? 12.961 21.469 7.875 1 94.44 179 LEU B CA 1
ATOM 3353 C C . LEU B 1 179 ? 14.43 21.812 8.102 1 94.44 179 LEU B C 1
ATOM 3355 O O . LEU B 1 179 ? 14.758 22.609 8.984 1 94.44 179 LEU B O 1
ATOM 3359 N N . LEU B 1 180 ? 15.289 21.297 7.359 1 95.69 180 LEU B N 1
ATOM 3360 C CA . LEU B 1 180 ? 16.734 21.406 7.562 1 95.69 180 LEU B CA 1
ATOM 3361 C C . LEU B 1 180 ? 17.172 22.859 7.559 1 95.69 180 LEU B C 1
ATOM 3363 O O . LEU B 1 180 ? 17.875 23.312 8.469 1 95.69 180 LEU B O 1
ATOM 3367 N N . PRO B 1 181 ? 16.719 23.641 6.559 1 94.5 181 PRO B N 1
ATOM 3368 C CA . PRO B 1 181 ? 17.172 25.031 6.543 1 94.5 181 PRO B CA 1
ATOM 3369 C C . PRO B 1 181 ? 16.719 25.812 7.77 1 94.5 181 PRO B C 1
ATOM 3371 O O . PRO B 1 181 ? 17.453 26.672 8.266 1 94.5 181 PRO B O 1
ATOM 3374 N N . PHE B 1 182 ? 15.641 25.516 8.266 1 92 182 PHE B N 1
ATOM 3375 C CA . PHE B 1 182 ? 15.078 26.234 9.398 1 92 182 PHE B CA 1
ATOM 3376 C C . PHE B 1 182 ? 15.703 25.766 10.703 1 92 182 PHE B C 1
ATOM 3378 O O . PHE B 1 182 ? 15.938 26.562 11.609 1 92 182 PHE B O 1
ATOM 3385 N N . THR B 1 183 ? 15.906 24.516 10.797 1 91 183 THR B N 1
ATOM 3386 C CA . THR B 1 183 ? 16.469 23.922 12.008 1 91 183 THR B CA 1
ATOM 3387 C C . THR B 1 183 ? 17.891 24.422 12.242 1 91 183 THR B C 1
ATOM 3389 O O . THR B 1 183 ? 18.281 24.688 13.375 1 91 183 THR B O 1
ATOM 3392 N N . PHE B 1 184 ? 18.641 24.578 11.211 1 90 184 PHE B N 1
ATOM 3393 C CA . PHE B 1 184 ? 20.047 24.969 11.336 1 90 184 PHE B CA 1
ATOM 3394 C C . PHE B 1 184 ? 20.203 26.484 11.336 1 90 184 PHE B C 1
ATOM 3396 O O . PHE B 1 184 ? 21.281 27 11.578 1 90 184 PHE B O 1
ATOM 3403 N N . SER B 1 185 ? 19.141 27.188 11.148 1 84.25 185 SER B N 1
ATOM 3404 C CA . SER B 1 185 ? 19.219 28.641 11.102 1 84.25 185 SER B CA 1
ATOM 3405 C C . SER B 1 185 ? 18.75 29.266 12.414 1 84.25 185 SER B C 1
ATOM 3407 O O . SER B 1 185 ? 18.812 30.484 12.594 1 84.25 185 SER B O 1
ATOM 3409 N N . LEU B 1 186 ? 18.422 28.406 13.266 1 77.69 186 LEU B N 1
ATOM 3410 C CA . LEU B 1 186 ? 17.953 28.953 14.539 1 77.69 186 LEU B CA 1
ATOM 3411 C C . LEU B 1 186 ? 19.031 29.797 15.195 1 77.69 186 LEU B C 1
ATOM 3413 O O . LEU B 1 186 ? 20.188 29.359 15.312 1 77.69 186 LEU B O 1
ATOM 3417 N N . GLY B 1 187 ? 18.688 31 15.477 1 71.81 187 GLY B N 1
ATOM 3418 C CA . GLY B 1 187 ? 19.625 31.891 16.125 1 71.81 187 GLY B CA 1
ATOM 3419 C C . GLY B 1 187 ? 20.469 32.688 15.141 1 71.81 187 GLY B C 1
ATOM 3420 O O . GLY B 1 187 ? 21.328 33.469 15.547 1 71.81 187 GLY B O 1
ATOM 3421 N N . LYS B 1 188 ? 20.375 32.344 13.867 1 78.75 188 LYS B N 1
ATOM 3422 C CA . LYS B 1 188 ? 21.141 33.094 12.852 1 78.75 188 LYS B CA 1
ATOM 3423 C C . LYS B 1 188 ? 20.266 34.125 12.164 1 78.75 188 LYS B C 1
ATOM 3425 O O . LYS B 1 188 ? 19.031 34.031 12.18 1 78.75 188 LYS B O 1
ATOM 3430 N N . ASP B 1 189 ? 20.797 35.219 11.836 1 81.06 189 ASP B N 1
ATOM 3431 C CA . ASP B 1 189 ? 20.078 36.281 11.188 1 81.06 189 ASP B CA 1
ATOM 3432 C C . ASP B 1 189 ? 19.938 36.031 9.695 1 81.06 189 ASP B C 1
ATOM 3434 O O . ASP B 1 189 ? 20.547 36.719 8.875 1 81.06 189 ASP B O 1
ATOM 3438 N N . ILE B 1 190 ? 19.188 35 9.352 1 85 190 ILE B N 1
ATOM 3439 C CA . ILE B 1 190 ? 18.891 34.688 7.953 1 85 190 ILE B CA 1
ATOM 3440 C C . ILE B 1 190 ? 17.422 35.031 7.656 1 85 190 ILE B C 1
ATOM 3442 O O . ILE B 1 190 ? 16.547 34.75 8.469 1 85 190 ILE B O 1
ATOM 3446 N N . SER B 1 191 ? 17.234 35.625 6.555 1 89 191 SER B N 1
ATOM 3447 C CA . SER B 1 191 ? 15.875 36.031 6.207 1 89 191 SER B CA 1
ATOM 3448 C C . SER B 1 191 ? 14.977 34.812 5.969 1 89 191 SER B C 1
ATOM 3450 O O . SER B 1 191 ? 15.445 33.781 5.492 1 89 191 SER B O 1
ATOM 3452 N N . SER B 1 192 ? 13.711 34.969 6.32 1 87.44 192 SER B N 1
ATOM 3453 C CA . SER B 1 192 ? 12.719 33.906 6.129 1 87.44 192 SER B CA 1
ATOM 3454 C C . SER B 1 192 ? 12.586 33.531 4.656 1 87.44 192 SER B C 1
ATOM 3456 O O . SER B 1 192 ? 12.359 32.375 4.32 1 87.44 192 SER B O 1
ATOM 3458 N N . ALA B 1 193 ? 12.789 34.469 3.822 1 88 193 ALA B N 1
ATOM 3459 C CA . ALA B 1 193 ? 12.672 34.219 2.385 1 88 193 ALA B CA 1
ATOM 3460 C C . ALA B 1 193 ? 13.789 33.312 1.881 1 88 193 ALA B C 1
ATOM 3462 O O . ALA B 1 193 ? 13.562 32.469 1.031 1 88 193 ALA B O 1
ATOM 3463 N N . GLN B 1 194 ? 14.922 33.562 2.379 1 92 194 GLN B N 1
ATOM 3464 C CA . GLN B 1 194 ? 16.062 32.75 1.993 1 92 194 GLN B CA 1
ATOM 3465 C C . GLN B 1 194 ? 15.898 31.312 2.496 1 92 194 GLN B C 1
ATOM 3467 O O . GLN B 1 194 ? 16.219 30.359 1.787 1 92 194 GLN B O 1
ATOM 3472 N N . LEU B 1 195 ? 15.43 31.219 3.648 1 93.56 195 LEU B N 1
ATOM 3473 C CA . LEU B 1 195 ? 15.219 29.891 4.23 1 93.56 195 LEU B CA 1
ATOM 3474 C C . LEU B 1 195 ? 14.141 29.125 3.475 1 93.56 195 LEU B C 1
ATOM 3476 O O . LEU B 1 195 ? 14.258 27.922 3.275 1 93.56 195 LEU B O 1
ATOM 3480 N N . PHE B 1 196 ? 13.164 29.859 3.061 1 90.62 196 PHE B N 1
ATOM 3481 C CA . PHE B 1 196 ? 12.078 29.234 2.309 1 90.62 196 PHE B CA 1
ATOM 3482 C C . PHE B 1 196 ? 12.562 28.75 0.947 1 90.62 196 PHE B C 1
ATOM 3484 O O . PHE B 1 196 ? 12.188 27.672 0.494 1 90.62 196 PHE B O 1
ATOM 3491 N N . THR B 1 197 ? 13.352 29.594 0.303 1 92.94 197 THR B N 1
ATOM 3492 C CA . THR B 1 197 ? 13.922 29.219 -0.981 1 92.94 197 THR B CA 1
ATOM 3493 C C . THR B 1 197 ? 14.797 27.969 -0.832 1 92.94 197 THR B C 1
ATOM 3495 O O . THR B 1 197 ? 14.711 27.047 -1.638 1 92.94 197 THR B O 1
ATOM 3498 N N . ALA B 1 198 ? 15.602 27.906 0.171 1 94.38 198 ALA B N 1
ATOM 3499 C CA . ALA B 1 198 ? 16.453 26.75 0.43 1 94.38 198 ALA B CA 1
ATOM 3500 C C . ALA B 1 198 ? 15.609 25.5 0.687 1 94.38 198 ALA B C 1
ATOM 3502 O O . ALA B 1 198 ? 15.93 24.406 0.198 1 94.38 198 ALA B O 1
ATOM 3503 N N . SER B 1 199 ? 14.602 25.641 1.511 1 93.5 199 SER B N 1
ATOM 3504 C CA . SER B 1 199 ? 13.695 24.547 1.806 1 93.5 199 SER B CA 1
ATOM 3505 C C . SER B 1 199 ? 13.023 24.016 0.537 1 93.5 199 SER B C 1
ATOM 3507 O O . SER B 1 199 ? 12.914 22.812 0.34 1 93.5 199 SER B O 1
ATOM 3509 N N . SER B 1 200 ? 12.602 24.953 -0.322 1 91.75 200 SER B N 1
ATOM 3510 C CA . SER B 1 200 ? 11.93 24.594 -1.566 1 91.75 200 SER B CA 1
ATOM 3511 C C . SER B 1 200 ? 12.867 23.828 -2.496 1 91.75 200 SER B C 1
ATOM 3513 O O . SER B 1 200 ? 12.477 22.812 -3.09 1 91.75 200 SER B O 1
ATOM 3515 N N . VAL B 1 201 ? 14.047 24.312 -2.611 1 94.06 201 VAL B N 1
ATOM 3516 C CA . VAL B 1 201 ? 15.031 23.672 -3.475 1 94.06 201 VAL B CA 1
ATOM 3517 C C . VAL B 1 201 ? 15.367 22.281 -2.928 1 94.06 201 VAL B C 1
ATOM 3519 O O . VAL B 1 201 ? 15.414 21.312 -3.68 1 94.06 201 VAL B O 1
ATOM 3522 N N . LEU B 1 202 ? 15.57 22.156 -1.665 1 94.5 202 LEU B N 1
ATOM 3523 C CA . LEU B 1 202 ? 15.898 20.875 -1.049 1 94.5 202 LEU B CA 1
ATOM 3524 C C . LEU B 1 202 ? 14.742 19.891 -1.196 1 94.5 202 LEU B C 1
ATOM 3526 O O . LEU B 1 202 ? 14.961 18.703 -1.424 1 94.5 202 LEU B O 1
ATOM 3530 N N . THR B 1 203 ? 13.562 20.391 -1.002 1 92.81 203 THR B N 1
ATOM 3531 C CA . THR B 1 203 ? 12.383 19.562 -1.172 1 92.81 203 THR B CA 1
ATOM 3532 C C . THR B 1 203 ? 12.281 19.047 -2.607 1 92.81 203 THR B C 1
ATOM 3534 O O . THR B 1 203 ? 12 17.875 -2.836 1 92.81 203 THR B O 1
ATOM 3537 N N . GLY B 1 204 ? 12.453 19.984 -3.523 1 92.88 204 GLY B N 1
ATOM 3538 C CA . GLY B 1 204 ? 12.461 19.578 -4.922 1 92.88 204 GLY B CA 1
ATOM 3539 C C . GLY B 1 204 ? 13.5 18.516 -5.227 1 92.88 204 GLY B C 1
ATOM 3540 O O . GLY B 1 204 ? 13.219 17.547 -5.934 1 92.88 204 GLY B O 1
ATOM 3541 N N . LEU B 1 205 ? 14.672 18.656 -4.711 1 93.56 205 LEU B N 1
ATOM 3542 C CA . LEU B 1 205 ? 15.742 17.688 -4.895 1 93.56 205 LEU B CA 1
ATOM 3543 C C . LEU B 1 205 ? 15.383 16.344 -4.25 1 93.56 205 LEU B C 1
ATOM 3545 O O . LEU B 1 205 ? 15.711 15.289 -4.781 1 93.56 205 LEU B O 1
ATOM 3549 N N . ALA B 1 206 ? 14.758 16.375 -3.141 1 92.88 206 ALA B N 1
ATOM 3550 C CA . ALA B 1 206 ? 14.328 15.164 -2.459 1 92.88 206 ALA B CA 1
ATOM 3551 C C . ALA B 1 206 ? 13.305 14.398 -3.299 1 92.88 206 ALA B C 1
ATOM 3553 O O . ALA B 1 206 ? 13.391 13.172 -3.428 1 92.88 206 ALA B O 1
ATOM 3554 N N . PHE B 1 207 ? 12.352 15.164 -3.873 1 90.69 207 PHE B N 1
ATOM 3555 C CA . PHE B 1 207 ? 11.367 14.539 -4.75 1 90.69 207 PHE B CA 1
ATOM 3556 C C . PHE B 1 207 ? 12.055 13.859 -5.926 1 90.69 207 PHE B C 1
ATOM 3558 O O . PHE B 1 207 ? 11.742 12.711 -6.25 1 90.69 207 PHE B O 1
ATOM 3565 N N . PHE B 1 208 ? 12.953 14.523 -6.5 1 90.81 208 PHE B N 1
ATOM 3566 C CA . PHE B 1 208 ? 13.664 13.984 -7.656 1 90.81 208 PHE B CA 1
ATOM 3567 C C . PHE B 1 208 ? 14.477 12.758 -7.266 1 90.81 208 PHE B C 1
ATOM 3569 O O . PHE B 1 208 ? 14.492 11.766 -7.992 1 90.81 208 PHE B O 1
ATOM 3576 N N . ALA B 1 209 ? 15.102 12.812 -6.176 1 90.94 209 ALA B N 1
ATOM 3577 C CA . ALA B 1 209 ? 15.945 11.719 -5.719 1 90.94 209 ALA B CA 1
ATOM 3578 C C . ALA B 1 209 ? 15.109 10.469 -5.422 1 90.94 209 ALA B C 1
ATOM 3580 O O . ALA B 1 209 ? 15.5 9.359 -5.789 1 90.94 209 ALA B O 1
ATOM 3581 N N . VAL B 1 210 ? 14.023 10.633 -4.75 1 89.75 210 VAL B N 1
ATOM 3582 C CA . VAL B 1 210 ? 13.148 9.508 -4.438 1 89.75 210 VAL B CA 1
ATOM 3583 C C . VAL B 1 210 ? 12.633 8.883 -5.73 1 89.75 210 VAL B C 1
ATOM 3585 O O . VAL B 1 210 ? 12.617 7.66 -5.875 1 89.75 210 VAL B O 1
ATOM 3588 N N . GLY B 1 211 ? 12.195 9.719 -6.613 1 85.19 211 GLY B N 1
ATOM 3589 C CA . GLY B 1 211 ? 11.742 9.227 -7.906 1 85.19 211 GLY B CA 1
ATOM 3590 C C . GLY B 1 211 ? 12.82 8.484 -8.672 1 85.19 211 GLY B C 1
ATOM 3591 O O . GLY B 1 211 ? 12.555 7.445 -9.281 1 85.19 211 GLY B O 1
ATOM 3592 N N . ALA B 1 212 ? 13.984 9.016 -8.625 1 83.31 212 ALA B N 1
ATOM 3593 C CA . ALA B 1 212 ? 15.109 8.391 -9.32 1 83.31 212 ALA B CA 1
ATOM 3594 C C . ALA B 1 212 ? 15.477 7.059 -8.672 1 83.31 212 ALA B C 1
ATOM 3596 O O . ALA B 1 212 ? 15.836 6.102 -9.367 1 83.31 212 ALA B O 1
ATOM 3597 N N . LEU B 1 213 ? 15.414 7.008 -7.426 1 81 213 LEU B N 1
ATOM 3598 C CA . LEU B 1 213 ? 15.766 5.793 -6.703 1 81 213 LEU B CA 1
ATOM 3599 C C . LEU B 1 213 ? 14.773 4.676 -6.992 1 81 213 LEU B C 1
ATOM 3601 O O . LEU B 1 213 ? 15.148 3.506 -7.074 1 81 213 LEU B O 1
ATOM 3605 N N . LYS B 1 214 ? 13.562 5.109 -7.148 1 76.5 214 LYS B N 1
ATOM 3606 C CA . LYS B 1 214 ? 12.547 4.086 -7.379 1 76.5 214 LYS B CA 1
ATOM 3607 C C . LYS B 1 214 ? 12.695 3.465 -8.766 1 76.5 214 LYS B C 1
ATOM 3609 O O . LYS B 1 214 ? 12.273 2.33 -8.992 1 76.5 214 LYS B O 1
ATOM 3614 N N . SER B 1 215 ? 13.289 4.246 -9.625 1 69.44 215 SER B N 1
ATOM 3615 C CA . SER B 1 215 ? 13.461 3.766 -10.992 1 69.44 215 SER B CA 1
ATOM 3616 C C . SER B 1 215 ? 14.508 2.66 -11.062 1 69.44 215 SER B C 1
ATOM 3618 O O . SER B 1 215 ? 14.539 1.886 -12.023 1 69.44 215 SER B O 1
ATOM 3620 N N . ARG B 1 216 ? 15.336 2.699 -10.102 1 68.69 216 ARG B N 1
ATOM 3621 C CA . ARG B 1 216 ? 16.312 1.621 -10.102 1 68.69 216 ARG B CA 1
ATOM 3622 C C . ARG B 1 216 ? 15.641 0.259 -10.016 1 68.69 216 ARG B C 1
ATOM 3624 O O . ARG B 1 216 ? 16.203 -0.753 -10.43 1 68.69 216 ARG B O 1
ATOM 3631 N N . PHE B 1 217 ? 14.43 0.406 -9.594 1 61.69 217 PHE B N 1
ATOM 3632 C CA . PHE B 1 217 ? 13.68 -0.834 -9.445 1 61.69 217 PHE B CA 1
ATOM 3633 C C . PHE B 1 217 ? 12.68 -1.004 -10.578 1 61.69 217 PHE B C 1
ATOM 3635 O O . PHE B 1 217 ? 11.953 -1.998 -10.625 1 61.69 217 PHE B O 1
ATOM 3642 N N . GLY B 1 218 ? 12.703 0.009 -11.445 1 60.47 218 GLY B N 1
ATOM 3643 C CA . GLY B 1 218 ? 11.797 -0.05 -12.586 1 60.47 218 GLY B CA 1
ATOM 3644 C C . GLY B 1 218 ? 12.508 0.041 -13.922 1 60.47 218 GLY B C 1
ATOM 3645 O O . GLY B 1 218 ? 13.734 -0.071 -13.984 1 60.47 218 GLY B O 1
ATOM 3646 N N . VAL B 1 219 ? 11.727 0.081 -14.992 1 61.53 219 VAL B N 1
ATOM 3647 C CA . VAL B 1 219 ? 12.266 0.08 -16.344 1 61.53 219 VAL B CA 1
ATOM 3648 C C . VAL B 1 219 ? 12.461 1.517 -16.828 1 61.53 219 VAL B C 1
ATOM 3650 O O . VAL B 1 219 ? 13.203 1.762 -17.781 1 61.53 219 VAL B O 1
ATOM 3653 N N . GLU B 1 220 ? 11.938 2.318 -16.094 1 69.44 220 GLU B N 1
ATOM 3654 C CA . GLU B 1 220 ? 11.969 3.697 -16.578 1 69.44 220 GLU B CA 1
ATOM 3655 C C . GLU B 1 220 ? 13.32 4.348 -16.297 1 69.44 220 GLU B C 1
ATOM 3657 O O . GLU B 1 220 ? 14.008 3.973 -15.344 1 69.44 220 GLU B O 1
ATOM 3662 N N . HIS B 1 221 ? 13.633 5.262 -17.203 1 78.94 221 HIS B N 1
ATOM 3663 C CA . HIS B 1 221 ? 14.836 6.062 -16.984 1 78.94 221 HIS B CA 1
ATOM 3664 C C . HIS B 1 221 ? 14.727 6.867 -15.695 1 78.94 221 HIS B C 1
ATOM 3666 O O . HIS B 1 221 ? 13.641 7.316 -15.32 1 78.94 221 HIS B O 1
ATOM 3672 N N . TRP B 1 222 ? 15.75 6.875 -15.055 1 80.06 222 TRP B N 1
ATOM 3673 C CA . TRP B 1 222 ? 15.773 7.488 -13.727 1 80.06 222 TRP B CA 1
ATOM 3674 C C . TRP B 1 222 ? 15.32 8.945 -13.797 1 80.06 222 TRP B C 1
ATOM 3676 O O . TRP B 1 222 ? 14.656 9.438 -12.875 1 80.06 222 TRP B O 1
ATOM 3686 N N . PHE B 1 223 ? 15.578 9.641 -14.883 1 84 223 PHE B N 1
ATOM 3687 C CA . PHE B 1 223 ? 15.219 11.047 -15.016 1 84 223 PHE B CA 1
ATOM 3688 C C . PHE B 1 223 ? 13.711 11.203 -15.156 1 84 223 PHE B C 1
ATOM 3690 O O . PHE B 1 223 ? 13.125 12.117 -14.578 1 84 223 PHE B O 1
ATOM 3697 N N . ARG B 1 224 ? 13.094 10.336 -15.828 1 82.75 224 ARG B N 1
ATOM 3698 C CA . ARG B 1 224 ? 11.648 10.414 -16.016 1 82.75 224 ARG B CA 1
ATOM 3699 C C . ARG B 1 224 ? 10.914 10.148 -14.703 1 82.75 224 ARG B C 1
ATOM 3701 O O . ARG B 1 224 ? 9.953 10.844 -14.375 1 82.75 224 ARG B O 1
ATOM 3708 N N . SER B 1 225 ? 11.406 9.172 -14.062 1 82.5 225 SER B N 1
ATOM 3709 C CA . SER B 1 225 ? 10.797 8.828 -12.781 1 82.5 225 SER B CA 1
ATOM 3710 C C . SER B 1 225 ? 10.977 9.953 -11.766 1 82.5 225 SER B C 1
ATOM 3712 O O . SER B 1 225 ? 10.039 10.297 -11.039 1 82.5 225 SER B O 1
ATOM 3714 N N . GLY B 1 226 ? 12.148 10.523 -11.797 1 85 226 GLY B N 1
ATOM 3715 C CA . GLY B 1 226 ? 12.406 11.648 -10.922 1 85 226 GLY B CA 1
ATOM 3716 C C . GLY B 1 226 ? 11.57 12.867 -11.242 1 85 226 GLY B C 1
ATOM 3717 O O . GLY B 1 226 ? 11.008 13.5 -10.352 1 85 226 GLY B O 1
ATOM 3718 N N . ALA B 1 227 ? 11.406 13.195 -12.445 1 87.38 227 ALA B N 1
ATOM 3719 C CA . ALA B 1 227 ? 10.617 14.344 -12.891 1 87.38 227 ALA B CA 1
ATOM 3720 C C . ALA B 1 227 ? 9.141 14.164 -12.547 1 87.38 227 ALA B C 1
ATOM 3722 O O . ALA B 1 227 ? 8.469 15.117 -12.156 1 87.38 227 ALA B O 1
ATOM 3723 N N . GLU B 1 228 ? 8.719 12.961 -12.734 1 84.38 228 GLU B N 1
ATOM 3724 C CA . GLU B 1 228 ? 7.328 12.664 -12.391 1 84.38 228 GLU B CA 1
ATOM 3725 C C . GLU B 1 228 ? 7.059 12.898 -10.906 1 84.38 228 GLU B C 1
ATOM 3727 O O . GLU B 1 228 ? 6.059 13.516 -10.539 1 84.38 228 GLU B O 1
ATOM 3732 N N . THR B 1 229 ? 7.961 12.43 -10.133 1 82.56 229 THR B N 1
ATOM 3733 C CA . THR B 1 229 ? 7.816 12.562 -8.688 1 82.56 229 THR B CA 1
ATOM 3734 C C . THR B 1 229 ? 7.914 14.031 -8.273 1 82.56 229 THR B C 1
ATOM 3736 O O . THR B 1 229 ? 7.16 14.484 -7.41 1 82.56 229 THR B O 1
ATOM 3739 N N . LEU B 1 230 ? 8.766 14.734 -8.867 1 85.88 230 LEU B N 1
ATOM 3740 C CA . LEU B 1 230 ? 8.922 16.156 -8.586 1 85.88 230 LEU B CA 1
ATOM 3741 C C . LEU B 1 230 ? 7.656 16.922 -8.969 1 85.88 230 LEU B C 1
ATOM 3743 O O . LEU B 1 230 ? 7.184 17.766 -8.203 1 85.88 230 LEU B O 1
ATOM 3747 N N . LEU B 1 231 ? 7.121 16.625 -10.047 1 85.38 231 LEU B N 1
ATOM 3748 C CA . LEU B 1 231 ? 5.945 17.328 -10.539 1 85.38 231 LEU B CA 1
ATOM 3749 C C . LEU B 1 231 ? 4.723 17.016 -9.68 1 85.38 231 LEU B C 1
ATOM 3751 O O . LEU B 1 231 ? 4.02 17.922 -9.242 1 85.38 231 LEU B O 1
ATOM 3755 N N . LEU B 1 232 ? 4.559 15.758 -9.391 1 81.38 232 LEU B N 1
ATOM 3756 C CA . LEU B 1 232 ? 3.377 15.352 -8.633 1 81.38 232 LEU B CA 1
ATOM 3757 C C . LEU B 1 232 ? 3.518 15.742 -7.168 1 81.38 232 LEU B C 1
ATOM 3759 O O . LEU B 1 232 ? 2.568 16.25 -6.559 1 81.38 232 LEU B O 1
ATOM 3763 N N . GLY B 1 233 ? 4.695 15.492 -6.676 1 75.75 233 GLY B N 1
ATOM 3764 C CA . GLY B 1 233 ? 4.945 15.969 -5.324 1 75.75 233 GLY B CA 1
ATOM 3765 C C . GLY B 1 233 ? 4.852 17.469 -5.191 1 75.75 233 GLY B C 1
ATOM 3766 O O . GLY B 1 233 ? 4.285 17.984 -4.223 1 75.75 233 GLY B O 1
ATOM 3767 N N . GLY B 1 234 ? 5.383 18.125 -6.156 1 81.31 234 GLY B N 1
ATOM 3768 C CA . GLY B 1 234 ? 5.297 19.578 -6.184 1 81.31 234 GLY B CA 1
ATOM 3769 C C . GLY B 1 234 ? 3.873 20.078 -6.266 1 81.31 234 GLY B C 1
ATOM 3770 O O . GLY B 1 234 ? 3.523 21.062 -5.609 1 81.31 234 GLY B O 1
ATOM 3771 N N . ALA B 1 235 ? 3.121 19.422 -7 1 82.44 235 ALA B N 1
ATOM 3772 C CA . ALA B 1 235 ? 1.711 19.797 -7.105 1 82.44 235 ALA B CA 1
ATOM 3773 C C . ALA B 1 235 ? 1.004 19.641 -5.762 1 82.44 235 ALA B C 1
ATOM 3775 O O . ALA B 1 235 ? 0.234 20.516 -5.355 1 82.44 235 ALA B O 1
ATOM 3776 N N . ALA B 1 236 ? 1.294 18.547 -5.129 1 77.19 236 ALA B N 1
ATOM 3777 C CA . ALA B 1 236 ? 0.69 18.328 -3.82 1 77.19 236 ALA B CA 1
ATOM 3778 C C . ALA B 1 236 ? 1.12 19.406 -2.824 1 77.19 236 ALA B C 1
ATOM 3780 O O . ALA B 1 236 ? 0.304 19.891 -2.041 1 77.19 236 ALA B O 1
ATOM 3781 N N . ALA B 1 237 ? 2.332 19.797 -2.949 1 75.12 237 ALA B N 1
ATOM 3782 C CA . ALA B 1 237 ? 2.859 20.844 -2.07 1 75.12 237 ALA B CA 1
ATOM 3783 C C . ALA B 1 237 ? 2.205 22.188 -2.357 1 75.12 237 ALA B C 1
ATOM 3785 O O . ALA B 1 237 ? 1.929 22.953 -1.437 1 75.12 237 ALA B O 1
ATOM 3786 N N . THR B 1 238 ? 2.008 22.438 -3.58 1 78.31 238 THR B N 1
ATOM 3787 C CA . THR B 1 238 ? 1.371 23.688 -3.994 1 78.31 238 THR B CA 1
ATOM 3788 C C . THR B 1 238 ? -0.057 23.766 -3.463 1 78.31 238 THR B C 1
ATOM 3790 O O . THR B 1 238 ? -0.488 24.812 -2.979 1 78.31 238 THR B O 1
ATOM 3793 N N . VAL B 1 239 ? -0.776 22.719 -3.52 1 74.69 239 VAL B N 1
ATOM 3794 C CA . VAL B 1 239 ? -2.135 22.672 -2.99 1 74.69 239 VAL B CA 1
ATOM 3795 C C . VAL B 1 239 ? -2.115 22.938 -1.487 1 74.69 239 VAL B C 1
ATOM 3797 O O . VAL B 1 239 ? -2.924 23.719 -0.979 1 74.69 239 VAL B O 1
ATOM 3800 N N . ALA B 1 240 ? -1.175 22.281 -0.842 1 67.94 240 ALA B N 1
ATOM 3801 C CA . ALA B 1 240 ? -1.057 22.484 0.6 1 67.94 240 ALA B CA 1
ATOM 3802 C C . ALA B 1 240 ? -0.767 23.953 0.928 1 67.94 240 ALA B C 1
ATOM 3804 O O . ALA B 1 240 ? -1.332 24.5 1.874 1 67.94 240 ALA B O 1
ATOM 3805 N N . TYR B 1 241 ? 0.033 24.609 0.12 1 67.94 241 TYR B N 1
ATOM 3806 C CA . TYR B 1 241 ? 0.377 26.016 0.287 1 67.94 241 TYR B CA 1
ATOM 3807 C C . TYR B 1 241 ? -0.844 26.906 0.079 1 67.94 241 TYR B C 1
ATOM 3809 O O . TYR B 1 241 ? -1.1 27.812 0.871 1 67.94 241 TYR B O 1
ATOM 3817 N N . VAL B 1 242 ? -1.529 26.641 -0.974 1 74.12 242 VAL B N 1
ATOM 3818 C CA . VAL B 1 242 ? -2.703 27.438 -1.313 1 74.12 242 VAL B CA 1
ATOM 3819 C C . VAL B 1 242 ? -3.748 27.312 -0.208 1 74.12 242 VAL B C 1
ATOM 3821 O O . VAL B 1 242 ? -4.352 28.312 0.198 1 74.12 242 VAL B O 1
ATOM 3824 N N . VAL B 1 243 ? -3.908 26.203 0.292 1 66.81 243 VAL B N 1
ATOM 3825 C CA . VAL B 1 243 ? -4.848 25.984 1.389 1 66.81 243 VAL B CA 1
ATOM 3826 C C . VAL B 1 243 ? -4.379 26.734 2.627 1 66.81 243 VAL B C 1
ATOM 3828 O O . VAL B 1 243 ? -5.188 27.328 3.344 1 66.81 243 VAL B O 1
ATOM 3831 N N . GLY B 1 244 ? -3.105 26.75 2.883 1 61.56 244 GLY B N 1
ATOM 3832 C CA . GLY B 1 244 ? -2.551 27.516 3.994 1 61.56 244 GLY B CA 1
ATOM 3833 C C . GLY B 1 244 ? -2.791 29 3.875 1 61.56 244 GLY B C 1
ATOM 3834 O O . GLY B 1 244 ? -3.188 29.656 4.844 1 61.56 244 GLY B O 1
ATOM 3835 N N . VAL B 1 245 ? -2.566 29.547 2.691 1 64.5 245 VAL B N 1
ATOM 3836 C CA . VAL B 1 245 ? -2.758 30.969 2.439 1 64.5 245 VAL B CA 1
ATOM 3837 C C . VAL B 1 245 ? -4.227 31.344 2.639 1 64.5 245 VAL B C 1
ATOM 3839 O O . VAL B 1 245 ? -4.539 32.406 3.197 1 64.5 245 VAL B O 1
ATOM 3842 N N . LEU B 1 246 ? -5 30.516 2.193 1 63.53 246 LEU B N 1
ATOM 3843 C CA . LEU B 1 246 ? -6.43 30.766 2.342 1 63.53 246 LEU B CA 1
ATOM 3844 C C . LEU B 1 246 ? -6.828 30.797 3.812 1 63.53 246 LEU B C 1
ATOM 3846 O O . LEU B 1 246 ? -7.684 31.578 4.211 1 63.53 246 LEU B O 1
ATOM 3850 N N . LEU B 1 247 ? -6.145 30.078 4.535 1 58.72 247 LEU B N 1
ATOM 3851 C CA . LEU B 1 247 ? -6.414 30.047 5.969 1 58.72 247 LEU B CA 1
ATOM 3852 C C . LEU B 1 247 ? -5.988 31.359 6.625 1 58.72 247 LEU B C 1
ATOM 3854 O O . LEU B 1 247 ? -6.629 31.828 7.57 1 58.72 247 LEU B O 1
ATOM 3858 N N . ARG B 1 248 ? -4.961 31.906 6.184 1 57.06 248 ARG B N 1
ATOM 3859 C CA . ARG B 1 248 ? -4.496 33.188 6.688 1 57.06 248 ARG B CA 1
ATOM 3860 C C . ARG B 1 248 ? -5.516 34.312 6.402 1 57.06 248 ARG B C 1
ATOM 3862 O O . ARG B 1 248 ? -5.715 35.188 7.227 1 57.06 248 ARG B O 1
ATOM 3869 N N . GLY B 1 249 ? -5.965 34.094 5.191 1 53.03 249 GLY B N 1
ATOM 3870 C CA . GLY B 1 249 ? -6.938 35.125 4.848 1 53.03 249 GLY B CA 1
ATOM 3871 C C . GLY B 1 249 ? -8.188 35.094 5.699 1 53.03 249 GLY B C 1
ATOM 3872 O O . GLY B 1 249 ? -8.867 36.094 5.879 1 53.03 249 GLY B O 1
ATOM 3873 N N . ILE B 1 250 ? -8.531 33.875 6.047 1 49.38 250 ILE B N 1
ATOM 3874 C CA . ILE B 1 250 ? -9.758 33.781 6.832 1 49.38 250 ILE B CA 1
ATOM 3875 C C . ILE B 1 250 ? -9.461 34.125 8.289 1 49.38 250 ILE B C 1
ATOM 3877 O O . ILE B 1 250 ? -10.344 34.594 9.008 1 49.38 250 ILE B O 1
ATOM 3881 N N . GLY B 1 251 ? -8.32 33.844 8.812 1 45.81 251 GLY B N 1
ATOM 3882 C CA . GLY B 1 251 ? -8.031 34.344 10.148 1 45.81 251 GLY B CA 1
ATOM 3883 C C . GLY B 1 251 ? -7.605 35.812 10.156 1 45.81 251 GLY B C 1
ATOM 3884 O O . GLY B 1 251 ? -7.293 36.375 9.102 1 45.81 251 GLY B O 1
#

Nearest PDB structures (foldseek):
  6iu4-assembly1_A  TM=8.889E-01  e=1.664E-09  Eucalyptus grandis
  6iu9-assembly4_I  TM=9.500E-01  e=1.744E-01  Eucalyptus grandis
  6iu4-assembly1_A  TM=8.898E-01  e=1.327E-09  Eucalyptus grandis
  6iu9-assembly4_I  TM=9.502E-01  e=1.719E-01  Eucalyptus grandis
  6iu9-assembly4_H  TM=9.403E-01  e=2.342E-01  Eucalyptus grandis

Organism: NCBI:txid2527985

Radius of gyration: 26.3 Å; Cα contacts (8 Å, |Δi|>4): 803; chains: 2; bounding box: 59×75×50 Å

Sequence (502 aa):
MNEQQHEQLRKEHRPEAVAKRIAGEPLQNYLRDFVYGSIDGCVTTFAVVSGVIGAELPVSVVVILGFANLFADGFSMAVSNYLGTRAEEQLLRRARRTEENHIDIIPEGEVEEIREIFRQKGFEGELLERVVKVITSDRRLWVETMLQDEWGLSLVGPNARKAATVTFCAFVAVGFIPLLPFTFSLGKDISSAQLFTASSVLTGLAFFAVGALKSRFGVEHWFRSGAETLLLGGAAATVAYVVGVLLRGIGMNEQQHEQLRKEHRPEAVAKRIAGEPLQNYLRDFVYGSIDGCVTTFAVVSGVIGAELPVSVVVILGFANLFADGFSMAVSNYLGTRAEEQLLRRARRTEENHIDIIPEGEVEEIREIFRQKGFEGELLERVVKVITSDRRLWVETMLQDEWGLSLVGPNARKAATVTFCAFVAVGFIPLLPFTFSLGKDISSAQLFTASSVLTGLAFFAVGALKSRFGVEHWFRSGAETLLLGGAAATVAYVVGVLLRGIG